Protein AF-A0A353BD08-F1 (afdb_monomer)

Foldseek 3Di:
DDDDDDDDDDDDDDPPPVVVVCQVVVVVPPVVVVCCVVVVVVVVVVVVVVVPVPPDQLLVVLVVLLVVDALQCLVVSLVSSQVSLQVNLVVFPLVVDDADDDCQCVVEDQVLCVVLVLNAQADQGDDSVLSVLLSLLQLLLLQLVLLLVFADLFPLCVQQLVLCVVVADPQLSSLSRSLLSLLLLLLLQADADDDDPPQQFQPLDLPDPDPPDPRALQQAQLVVSNLQSYHHLNSSVNVSQSNSVQVVKFKWFKFFLCDPVGNHGTAFIFIDGHLFTFTHGSLQSGFQGDPVDSHGDTLVNLLVDQVSQVLLADVVRDRPDGSVRSQAIETEGEDASNQSHSNQSSSQVPDDPVSHGRRHDDLVVSQVSCCSNPVSYHYHYDCSNSSNVVNVVVLVVVCVDPDPVVVVCCLSCVLCSPDALQNVLSSLVSSVQQQQDPVRRHHSLVSLVVLQDDLVLLVCLQPPPVSCVVVVLDADVPHDPVSSNVVSVSVSVSSVVSNLSSLQVNLVSCVSVVVLVSSLVSLVVLCVDPVNVVCQQSSLQVNLSSCVSVVVLVVSLCSLCVDPPDSNNSSSVSSSVSSVVVVVPDPPPPPPPDPD

Secondary structure (DSSP, 8-state):
---------------SHHHHHHHHHHHHH-TTTTHHHHHHHHHHHHHHHHHT-S---HHHHHHHHHHT--TTTHHHHHHHHHHHHHHHHHHS-TTSS-----SGGGGS-HHHHHHTT-S-TT--S--HHHHHHHHHHHHHHHHHHHHHHSPP--TTTHHHHHTTTTTS-HHHHHHHHHHHHHHHHHHHHSEEPP--TT--B--S-TT---TT---TT-SS-HHHHHHHTEE-HHHHHHHHHHHHHHTT--EEEEEES--TT---EEEEEEEEETTEEEEEETTTTEEPBPSSSSSBPBHHHHHH-THHHHHT-BTTB--S--TTGGGSEEEEE---GGGSSHHHHHHHHH--GGG-------HHHHHHHHHHH-TTSEEEE-SHHHHHHHHHHHHHHHHHS-SHHHHHHHHHHHHHHS-SHHHHHHHHHHTT--SPPTTSPPPHHHHHHHH---HHHHHHTTT-HHHHHHTT-PPPTT--HHHHHHHHHHHHHHHHHHHHHHHHHHHHHHHHTT-HHHHHHHHHHHHT-TT-GGGHHHHHHHHHHHHHHTT-HHHHHHHHHSS-SSTTHHHHHHHHHHHHHHHHHS----------

Mean predicted aligned error: 9.11 Å

Nearest PDB structures (foldseek):
  2xev-assembly1_A  TM=6.349E-01  e=5.507E-01  Xanthomonas campestris
  8rsv-assembly1_A  TM=3.392E-01  e=6.063E-02  Bacillus phage phi3T
  4g2v-assembly1_A  TM=3.868E-01  e=2.045E-01  Mus musculus
  8adg-assembly1_D  TM=3.813E-01  e=4.811E-01  Escherichia coli K-12
  7n61-assembly1_1E  TM=3.187E-01  e=1.857E+00  Chlamydomonas reinhardtii

Sequence (596 aa):
MPNSLHFRQFASSHPLWTCVFCVVLATCLFSGCRKSASSQMAQRLGQRIEEKKTKTDSLRTAMQFLDQMEPLTRDNFITEIKLQLNTWIQEADRNSVQYSATDATGVLDAEMLAAVEATNPLKQNFGYWDVDYIFQCYVMNATAAWIAQSPVRDQVVLPYLEAHRDELDEEGFRQLEEAYKLFDWTMRNVRLKVMDSSVSDLSTNPRTLSENSDTLGCSYLPFETAAYCEGDFVERGRVFNALAAQRGIQTYWVAVGANEPSSGKLWAIAVAAGKNLFLFEPKLGFPVFDPDETKIATLNAAQDNPRILRRMALPGFEYALSSADLKDIRLYVDAEPCADSARMKLLESKLLTGERMVLYRSFDDATQLASELAPDSKVQLWNVPLLAQIHATALRDMLRTVNESAQDYMRKRSIWMTPNPISIGHFKHLKGQFENGDDGQAGALRDYVNSLVDELSIQRLSFDPKVREELQVVRMPGEPLQVFEQRIVQMQAVYRRAKRDGDFLLGQLHFDRGNYSEARSRLENILSDDTAQRWYIPASYTLARIQIELGQLEQAAEQLITYRDNPREVGNRMRLRYLRRMIDSQPEQSDQSDDS

Radius of gyration: 26.94 Å; Cα contacts (8 Å, |Δi|>4): 817; chains: 1; bounding box: 113×84×65 Å

Structure (mmCIF, N/CA/C/O backbone):
data_AF-A0A353BD08-F1
#
_entry.id   AF-A0A353BD08-F1
#
loop_
_atom_site.group_PDB
_atom_site.id
_atom_site.type_symbol
_atom_site.label_atom_id
_atom_site.label_alt_id
_atom_site.label_comp_id
_atom_site.label_asym_id
_atom_site.label_entity_id
_atom_site.label_seq_id
_atom_site.pdbx_PDB_ins_code
_atom_site.Cartn_x
_atom_site.Cartn_y
_atom_site.Cartn_z
_atom_site.occupancy
_atom_site.B_iso_or_equiv
_atom_site.auth_seq_id
_atom_site.auth_comp_id
_atom_site.auth_asym_id
_atom_site.auth_atom_id
_atom_site.pdbx_PDB_model_num
ATOM 1 N N . MET A 1 1 ? 83.664 -3.038 6.912 1.00 36.47 1 MET A N 1
ATOM 2 C CA . MET A 1 1 ? 83.215 -4.215 6.140 1.00 36.47 1 MET A CA 1
ATOM 3 C C . MET A 1 1 ? 81.736 -4.435 6.426 1.00 36.47 1 MET A C 1
ATOM 5 O O . MET A 1 1 ? 81.429 -4.897 7.517 1.00 36.47 1 MET A O 1
ATOM 9 N N . PRO A 1 2 ? 80.825 -4.014 5.535 1.00 41.09 2 PRO A N 1
ATOM 10 C CA . PRO A 1 2 ? 79.397 -4.262 5.681 1.00 41.09 2 PRO A CA 1
ATOM 11 C C . PRO A 1 2 ? 78.947 -5.424 4.784 1.00 41.09 2 PRO A C 1
ATOM 13 O O . PRO A 1 2 ? 79.450 -5.569 3.672 1.00 41.09 2 PRO A O 1
ATOM 16 N N . ASN A 1 3 ? 77.967 -6.199 5.251 1.00 30.58 3 ASN A N 1
ATOM 17 C CA . ASN A 1 3 ? 77.153 -7.056 4.396 1.00 30.58 3 ASN A CA 1
ATOM 18 C C . ASN A 1 3 ? 75.731 -6.500 4.321 1.00 30.58 3 ASN A C 1
ATOM 20 O O . ASN A 1 3 ? 75.140 -6.072 5.311 1.00 30.58 3 ASN A O 1
ATOM 24 N N . SER A 1 4 ? 75.265 -6.482 3.084 1.00 30.22 4 SER A N 1
ATOM 25 C CA . SER A 1 4 ? 74.022 -5.978 2.529 1.00 30.22 4 SER A CA 1
ATOM 26 C C . SER A 1 4 ? 72.819 -6.856 2.862 1.00 30.22 4 SER A C 1
ATOM 28 O O . SER A 1 4 ? 72.951 -8.071 2.953 1.00 30.22 4 SER A O 1
ATOM 30 N N . LEU A 1 5 ? 71.629 -6.250 2.909 1.00 30.09 5 LEU A N 1
ATOM 31 C CA . LEU A 1 5 ? 70.390 -6.867 2.430 1.00 30.09 5 LEU A CA 1
ATOM 32 C C . LEU A 1 5 ? 69.402 -5.777 1.981 1.00 30.09 5 LEU A C 1
ATOM 34 O O . LEU A 1 5 ? 69.388 -4.659 2.488 1.00 30.09 5 LEU A O 1
ATOM 38 N N . HIS A 1 6 ? 68.673 -6.116 0.924 1.00 28.00 6 HIS A N 1
ATOM 39 C CA . HIS A 1 6 ? 68.083 -5.240 -0.080 1.00 28.00 6 HIS A CA 1
ATOM 40 C C . HIS A 1 6 ? 66.876 -4.402 0.371 1.00 28.00 6 HIS A C 1
ATOM 42 O O . HIS A 1 6 ? 65.889 -4.930 0.871 1.00 28.00 6 HIS A O 1
ATOM 48 N N . PHE A 1 7 ? 66.905 -3.117 0.009 1.00 28.41 7 PHE A N 1
ATOM 49 C CA . PHE A 1 7 ? 65.726 -2.277 -0.212 1.00 28.41 7 PHE A CA 1
ATOM 50 C C . PHE A 1 7 ? 65.280 -2.451 -1.675 1.00 28.41 7 PHE A C 1
ATOM 52 O O . PHE A 1 7 ? 66.091 -2.280 -2.588 1.00 28.41 7 PHE A O 1
ATOM 59 N N . ARG A 1 8 ? 64.002 -2.761 -1.924 1.00 26.36 8 ARG A N 1
ATOM 60 C CA . ARG A 1 8 ? 63.372 -2.559 -3.239 1.00 26.36 8 ARG A CA 1
ATOM 61 C C . ARG A 1 8 ? 62.245 -1.542 -3.107 1.00 26.36 8 ARG A C 1
ATOM 63 O O . ARG A 1 8 ? 61.330 -1.707 -2.310 1.00 26.36 8 ARG A O 1
ATOM 70 N N . GLN A 1 9 ? 62.383 -0.491 -3.907 1.00 31.00 9 GLN A N 1
ATOM 71 C CA . GLN A 1 9 ? 61.432 0.582 -4.158 1.00 31.00 9 GLN A CA 1
ATOM 72 C C . GLN A 1 9 ? 60.133 0.030 -4.763 1.00 31.00 9 GLN A C 1
ATOM 74 O O . GLN A 1 9 ? 60.182 -0.753 -5.709 1.00 31.00 9 GLN A O 1
ATOM 79 N N . PHE A 1 10 ? 58.989 0.514 -4.280 1.00 26.55 10 PHE A N 1
ATOM 80 C CA . PHE A 1 10 ? 57.744 0.534 -5.043 1.00 26.55 10 PHE A CA 1
ATOM 81 C C . PHE A 1 10 ? 57.479 1.986 -5.433 1.00 26.55 10 PHE A C 1
ATOM 83 O O . PHE A 1 10 ? 57.130 2.814 -4.596 1.00 26.55 10 PHE A O 1
ATOM 90 N N . ALA A 1 11 ? 57.691 2.292 -6.709 1.00 31.78 11 ALA A N 1
ATOM 91 C CA . ALA A 1 11 ? 57.247 3.522 -7.333 1.00 31.78 11 ALA A CA 1
ATOM 92 C C . ALA A 1 11 ? 56.484 3.172 -8.613 1.00 31.78 11 ALA A C 1
ATOM 94 O O . ALA A 1 11 ? 56.963 2.410 -9.449 1.00 31.78 11 ALA A O 1
ATOM 95 N N . SER A 1 12 ? 55.309 3.795 -8.723 1.00 35.41 12 SER A N 1
ATOM 96 C CA . SER A 1 12 ? 54.602 4.190 -9.944 1.00 35.41 12 SER A CA 1
ATOM 97 C C . SER A 1 12 ? 54.189 3.114 -10.954 1.00 35.41 12 SER A C 1
ATOM 99 O O . SER A 1 12 ? 54.989 2.656 -11.763 1.00 35.41 12 SER A O 1
ATOM 101 N N . SER A 1 13 ? 52.879 2.852 -11.021 1.00 30.83 13 SER A N 1
ATOM 102 C CA . SER A 1 13 ? 52.097 2.935 -12.272 1.00 30.83 13 SER A CA 1
ATOM 103 C C . SER A 1 13 ? 50.621 2.592 -12.019 1.00 30.83 13 SER A C 1
ATOM 105 O O . SER A 1 13 ? 50.208 1.440 -12.083 1.00 30.83 13 SER A O 1
ATOM 107 N N . HIS A 1 14 ? 49.787 3.607 -11.781 1.00 35.59 14 HIS A N 1
ATOM 108 C CA . HIS A 1 14 ? 48.328 3.467 -11.856 1.00 35.59 14 HIS A CA 1
ATOM 109 C C . HIS A 1 14 ? 47.764 4.351 -12.978 1.00 35.59 14 HIS A C 1
ATOM 111 O O . HIS A 1 14 ? 47.270 5.439 -12.698 1.00 35.59 14 HIS A O 1
ATOM 117 N N . PRO A 1 15 ? 47.793 3.904 -14.249 1.00 35.31 15 PRO A N 1
ATOM 118 C CA . PRO A 1 15 ? 46.997 4.521 -15.308 1.00 35.31 15 PRO A CA 1
ATOM 119 C C . PRO A 1 15 ? 45.573 3.926 -15.403 1.00 35.31 15 PRO A C 1
ATOM 121 O O . PRO A 1 15 ? 44.782 4.358 -16.230 1.00 35.31 15 PRO A O 1
ATOM 124 N N . LEU A 1 16 ? 45.218 2.944 -14.560 1.00 34.19 16 LEU A N 1
ATOM 125 C CA . LEU A 1 16 ? 43.935 2.218 -14.612 1.00 34.19 16 LEU A CA 1
ATOM 126 C C . LEU A 1 16 ? 42.783 2.886 -13.837 1.00 34.19 16 LEU A C 1
ATOM 128 O O . LEU A 1 16 ? 41.623 2.566 -14.079 1.00 34.19 16 LEU A O 1
ATOM 132 N N . TRP A 1 17 ? 43.078 3.830 -12.940 1.00 32.28 17 TRP A N 1
ATOM 133 C CA . TRP A 1 17 ? 42.062 4.471 -12.091 1.00 32.28 17 TRP A CA 1
ATOM 134 C C . TRP A 1 17 ? 41.391 5.688 -12.740 1.00 32.28 17 TRP A C 1
ATOM 136 O O . TRP A 1 17 ? 40.266 6.039 -12.396 1.00 32.28 17 TRP A O 1
ATOM 146 N N . THR A 1 18 ? 42.023 6.287 -13.746 1.00 36.84 18 THR A N 1
ATOM 147 C CA . THR A 1 18 ? 41.483 7.452 -14.457 1.00 36.84 18 THR A CA 1
ATOM 148 C C . THR A 1 18 ? 40.447 7.067 -15.522 1.00 36.84 18 THR A C 1
ATOM 150 O O . THR A 1 18 ? 39.566 7.862 -15.835 1.00 36.84 18 THR A O 1
ATOM 153 N N . CYS A 1 19 ? 40.475 5.831 -16.041 1.00 35.34 19 CYS A N 1
ATOM 154 C CA . CYS A 1 19 ? 39.534 5.377 -17.075 1.00 35.34 19 CYS A CA 1
ATOM 155 C C . CYS A 1 19 ? 38.173 4.921 -16.522 1.00 35.34 19 CYS A C 1
ATOM 157 O O . CYS A 1 19 ? 37.165 5.112 -17.197 1.00 35.34 19 CYS A O 1
ATOM 159 N N . VAL A 1 20 ? 38.113 4.400 -15.290 1.00 40.34 20 VAL A N 1
ATOM 160 C CA . VAL A 1 20 ? 36.840 4.070 -14.610 1.00 40.34 20 VAL A CA 1
ATOM 161 C C . VAL A 1 20 ? 36.068 5.349 -14.255 1.00 40.34 20 VAL A C 1
ATOM 163 O O . VAL A 1 20 ? 34.840 5.390 -14.327 1.00 40.34 20 VAL A O 1
ATOM 166 N N . PHE A 1 21 ? 36.794 6.437 -13.981 1.00 40.34 21 PHE A N 1
ATOM 167 C CA . PHE A 1 21 ? 36.224 7.743 -13.656 1.00 40.34 21 PHE A CA 1
ATOM 168 C C . PHE A 1 21 ? 35.509 8.396 -14.849 1.00 40.34 21 PHE A C 1
ATOM 170 O O . PHE A 1 21 ? 34.471 9.024 -14.671 1.00 40.34 21 PHE A O 1
ATOM 177 N N . CYS A 1 22 ? 35.976 8.173 -16.083 1.00 36.00 22 CYS A N 1
ATOM 178 C CA . CYS A 1 22 ? 35.300 8.680 -17.280 1.00 36.00 22 CYS A CA 1
ATOM 179 C C . CYS A 1 22 ? 33.984 7.954 -17.601 1.00 36.00 22 CYS A C 1
ATOM 181 O O . CYS A 1 22 ? 33.198 8.486 -18.368 1.00 36.00 22 CYS A O 1
ATOM 183 N N . VAL A 1 23 ? 33.706 6.777 -17.032 1.00 41.81 23 VAL A N 1
ATOM 184 C CA . VAL A 1 23 ? 32.550 5.943 -17.417 1.00 41.81 23 VAL A CA 1
ATOM 185 C C . VAL A 1 23 ? 31.289 6.282 -16.626 1.00 41.81 23 VAL A C 1
ATOM 187 O O . VAL A 1 23 ? 30.216 6.371 -17.214 1.00 41.81 23 VAL A O 1
ATOM 190 N N . VAL A 1 24 ? 31.418 6.576 -15.330 1.00 41.47 24 VAL A N 1
ATOM 191 C CA . VAL A 1 24 ? 30.289 7.052 -14.508 1.00 41.47 24 VAL A CA 1
ATOM 192 C C . VAL A 1 24 ? 30.065 8.554 -14.706 1.00 41.47 24 VAL A C 1
ATOM 194 O O . VAL A 1 24 ? 28.922 9.007 -14.781 1.00 41.47 24 VAL A O 1
ATOM 197 N N . LEU A 1 25 ? 31.137 9.332 -14.919 1.00 36.38 25 LEU A N 1
ATOM 198 C CA . LEU A 1 25 ? 30.987 10.719 -15.351 1.00 36.38 25 LEU A CA 1
ATOM 199 C C . LEU A 1 25 ? 30.511 10.840 -16.801 1.00 36.38 25 LEU A C 1
ATOM 201 O O . LEU A 1 25 ? 29.828 11.810 -17.060 1.00 36.38 25 LEU A O 1
ATOM 205 N N . ALA A 1 26 ? 30.742 9.910 -17.738 1.00 35.00 26 ALA A N 1
ATOM 206 C CA . ALA A 1 26 ? 30.190 10.035 -19.101 1.00 35.00 26 ALA A CA 1
ATOM 207 C C . ALA A 1 26 ? 28.671 9.810 -19.174 1.00 35.00 26 ALA A C 1
ATOM 209 O O . ALA A 1 26 ? 28.013 10.472 -19.978 1.00 35.00 26 ALA A O 1
ATOM 210 N N . THR A 1 27 ? 28.086 8.994 -18.289 1.00 43.25 27 THR A N 1
ATOM 211 C CA . THR A 1 27 ? 26.624 8.981 -18.090 1.00 43.25 27 THR A CA 1
ATOM 212 C C . THR A 1 27 ? 26.104 10.279 -17.458 1.00 43.25 27 THR A C 1
ATOM 214 O O . THR A 1 27 ? 24.962 10.653 -17.708 1.00 43.25 27 THR A O 1
ATOM 217 N N . CYS A 1 28 ? 26.951 11.031 -16.743 1.00 38.81 28 CYS A N 1
ATOM 218 C CA . CYS A 1 28 ? 26.624 12.358 -16.198 1.00 38.81 28 CYS A CA 1
ATOM 219 C C . CYS A 1 28 ? 27.067 13.546 -17.090 1.00 38.81 28 CYS A C 1
ATOM 221 O O . CYS A 1 28 ? 26.590 14.664 -16.900 1.00 38.81 28 CYS A O 1
ATOM 223 N N . LEU A 1 29 ? 27.941 13.340 -18.083 1.00 34.97 29 LEU A N 1
ATOM 224 C CA . LEU A 1 29 ? 28.576 14.399 -18.884 1.00 34.97 29 LEU A CA 1
ATOM 225 C C . LEU A 1 29 ? 28.145 14.415 -20.351 1.00 34.97 29 LEU A C 1
ATOM 227 O O . LEU A 1 29 ? 28.410 15.413 -21.019 1.00 34.97 29 LEU A O 1
ATOM 231 N N . PHE A 1 30 ? 27.397 13.417 -20.841 1.00 41.84 30 PHE A N 1
ATOM 232 C CA . PHE A 1 30 ? 26.677 13.535 -22.115 1.00 41.84 30 PHE A CA 1
ATOM 233 C C . PHE A 1 30 ? 25.143 13.428 -22.033 1.00 41.84 30 PHE A C 1
ATOM 235 O O . PHE A 1 30 ? 24.470 13.109 -23.007 1.00 41.84 30 PHE A O 1
ATOM 242 N N . SER A 1 31 ? 24.601 14.082 -21.001 1.00 41.12 31 SER A N 1
ATOM 243 C CA . SER A 1 31 ? 23.527 15.091 -21.154 1.00 41.12 31 SER A CA 1
ATOM 244 C C . SER A 1 31 ? 23.926 16.280 -22.070 1.00 41.12 31 SER A C 1
ATOM 246 O O . SER A 1 31 ? 23.251 17.301 -22.123 1.00 41.12 31 SER A O 1
ATOM 248 N N . GLY A 1 32 ? 25.030 16.178 -22.816 1.00 35.75 32 GLY A N 1
ATOM 249 C CA . GLY A 1 32 ? 25.700 17.220 -23.595 1.00 35.75 32 GLY A CA 1
ATOM 250 C C . GLY A 1 32 ? 25.259 17.329 -25.055 1.00 35.75 32 GLY A C 1
ATOM 251 O O . GLY A 1 32 ? 25.489 18.369 -25.654 1.00 35.75 32 GLY A O 1
ATOM 252 N N . CYS A 1 33 ? 24.532 16.343 -25.594 1.00 36.44 33 CYS A N 1
ATOM 253 C CA . CYS A 1 33 ? 23.744 16.498 -26.833 1.00 36.44 33 CYS A CA 1
ATOM 254 C C . CYS A 1 33 ? 22.233 16.302 -26.611 1.00 36.44 33 CYS A C 1
ATOM 256 O O . CYS A 1 33 ? 21.453 16.344 -27.555 1.00 36.44 33 CYS A O 1
ATOM 258 N N . ARG A 1 34 ? 21.804 16.168 -25.347 1.00 39.78 34 ARG A N 1
ATOM 259 C CA . ARG A 1 34 ? 20.428 16.448 -24.902 1.00 39.78 34 ARG A CA 1
ATOM 260 C C . ARG A 1 34 ? 20.281 17.850 -24.313 1.00 39.78 34 ARG A C 1
ATOM 262 O O . ARG A 1 34 ? 19.156 18.300 -24.155 1.00 39.78 34 ARG A O 1
ATOM 269 N N . LYS A 1 35 ? 21.386 18.569 -24.070 1.00 37.59 35 LYS A N 1
ATOM 270 C CA . LYS A 1 35 ? 21.379 19.969 -23.627 1.00 37.59 35 LYS A CA 1
ATOM 271 C C . LYS A 1 35 ? 20.681 20.896 -24.618 1.00 37.59 35 LYS A C 1
ATOM 273 O O . LYS A 1 35 ? 20.038 21.822 -24.160 1.00 37.59 35 LYS A O 1
ATOM 278 N N . SER A 1 36 ? 20.707 20.639 -25.931 1.00 44.84 36 SER A N 1
ATOM 279 C CA . SER A 1 36 ? 19.888 21.447 -26.844 1.00 44.84 36 SER A CA 1
ATOM 280 C C . SER A 1 36 ? 18.414 21.067 -26.756 1.00 44.84 36 SER A C 1
ATOM 282 O O . SER A 1 36 ? 17.602 21.963 -26.682 1.00 44.84 36 SER A O 1
ATOM 284 N N . ALA A 1 37 ? 18.032 19.792 -26.662 1.00 40.97 37 ALA A N 1
ATOM 285 C CA . ALA A 1 37 ? 16.618 19.422 -26.569 1.00 40.97 37 ALA A CA 1
ATOM 286 C C . ALA A 1 37 ? 15.993 19.794 -25.214 1.00 40.97 37 ALA A C 1
ATOM 288 O O . ALA A 1 37 ? 14.882 20.304 -25.195 1.00 40.97 37 ALA A O 1
ATOM 289 N N . SER A 1 38 ? 16.699 19.612 -24.092 1.00 47.84 38 SER A N 1
ATOM 290 C CA . SER A 1 38 ? 16.204 19.965 -22.757 1.00 47.84 38 SER A CA 1
ATOM 291 C C . SER A 1 38 ? 16.362 21.450 -22.447 1.00 47.84 38 SER A C 1
ATOM 293 O O . SER A 1 38 ? 15.468 22.000 -21.821 1.00 47.84 38 SER A O 1
ATOM 295 N N . SER A 1 39 ? 17.419 22.137 -22.915 1.00 49.28 39 SER A N 1
ATOM 296 C CA . SER A 1 39 ? 17.503 23.597 -22.774 1.00 49.28 39 SER A CA 1
ATOM 297 C C . SER A 1 39 ? 16.662 24.327 -23.810 1.00 49.28 39 SER A C 1
ATOM 299 O O . SER A 1 39 ? 16.195 25.405 -23.489 1.00 49.28 39 SER A O 1
ATOM 301 N N . GLN A 1 40 ? 16.409 23.776 -25.006 1.00 44.69 40 GLN A N 1
ATOM 302 C CA . GLN A 1 40 ? 15.404 24.319 -25.930 1.00 44.69 40 GLN A CA 1
ATOM 303 C C . GLN A 1 40 ? 13.999 23.975 -25.463 1.00 44.69 40 GLN A C 1
ATOM 305 O O . GLN A 1 40 ? 13.114 24.782 -25.684 1.00 44.69 40 GLN A O 1
ATOM 310 N N . MET A 1 41 ? 13.755 22.835 -24.811 1.00 48.44 41 MET A N 1
ATOM 311 C CA . MET A 1 41 ? 12.464 22.562 -24.177 1.00 48.44 41 MET A CA 1
ATOM 312 C C . MET A 1 41 ? 12.271 23.469 -22.966 1.00 48.44 41 MET A C 1
ATOM 314 O O . MET A 1 41 ? 11.220 24.076 -22.889 1.00 48.44 41 MET A O 1
ATOM 318 N N . ALA A 1 42 ? 13.282 23.673 -22.116 1.00 52.53 42 ALA A N 1
ATOM 319 C CA . ALA A 1 42 ? 13.253 24.618 -20.998 1.00 52.53 42 ALA A CA 1
ATOM 320 C C . ALA A 1 42 ? 13.232 26.089 -21.451 1.00 52.53 42 ALA A C 1
ATOM 322 O O . ALA A 1 42 ? 12.573 26.895 -20.812 1.00 52.53 42 ALA A O 1
ATOM 323 N N . GLN A 1 43 ? 13.868 26.456 -22.573 1.00 53.47 43 GLN A N 1
ATOM 324 C CA . GLN A 1 43 ? 13.743 27.788 -23.185 1.00 53.47 43 GLN A CA 1
ATOM 325 C C . GLN A 1 43 ? 12.411 27.961 -23.901 1.00 53.47 43 GLN A C 1
ATOM 327 O O . GLN A 1 43 ? 11.864 29.046 -23.843 1.00 53.47 43 GLN A O 1
ATOM 332 N N . ARG A 1 44 ? 11.859 26.934 -24.555 1.00 54.38 44 ARG A N 1
ATOM 333 C CA . ARG A 1 44 ? 10.513 26.987 -25.151 1.00 54.38 44 ARG A CA 1
ATOM 334 C C . ARG A 1 44 ? 9.437 26.975 -24.070 1.00 54.38 44 ARG A C 1
ATOM 336 O O . ARG A 1 44 ? 8.418 27.623 -24.261 1.00 54.38 44 ARG A O 1
ATOM 343 N N . LEU A 1 45 ? 9.657 26.293 -22.942 1.00 53.50 45 LEU A N 1
ATOM 344 C CA . LEU A 1 45 ? 8.825 26.395 -21.742 1.00 53.50 45 LEU A CA 1
ATOM 345 C C . LEU A 1 45 ? 8.974 27.794 -21.150 1.00 53.50 45 LEU A C 1
ATOM 347 O O . LEU A 1 45 ? 7.969 28.451 -20.962 1.00 53.50 45 LEU A O 1
ATOM 351 N N . GLY A 1 46 ? 10.200 28.286 -20.960 1.00 54.38 46 GLY A N 1
ATOM 352 C CA . GLY A 1 46 ? 10.505 29.623 -20.444 1.00 54.38 46 GLY A CA 1
ATOM 353 C C . GLY A 1 46 ? 9.946 30.759 -21.307 1.00 54.38 46 GLY A C 1
ATOM 354 O O . GLY A 1 46 ? 9.372 31.699 -20.774 1.00 54.38 46 GLY A O 1
ATOM 355 N N . GLN A 1 47 ? 10.016 30.638 -22.636 1.00 54.19 47 GLN A N 1
ATOM 356 C CA . GLN A 1 47 ? 9.413 31.572 -23.593 1.00 54.19 47 GLN A CA 1
ATOM 357 C C . GLN A 1 47 ? 7.886 31.448 -23.610 1.00 54.19 47 GLN A C 1
ATOM 359 O O . GLN A 1 47 ? 7.207 32.467 -23.578 1.00 54.19 47 GLN A O 1
ATOM 364 N N . ARG A 1 48 ? 7.321 30.231 -23.537 1.00 52.94 48 ARG A N 1
ATOM 365 C CA . ARG A 1 48 ? 5.871 30.040 -23.328 1.00 52.94 48 ARG A CA 1
ATOM 366 C C . ARG A 1 48 ? 5.399 30.566 -21.969 1.00 52.94 48 ARG A C 1
ATOM 368 O O . ARG A 1 48 ? 4.241 30.944 -21.860 1.00 52.94 48 ARG A O 1
ATOM 375 N N . ILE A 1 49 ? 6.257 30.572 -20.950 1.00 52.78 49 ILE A N 1
ATOM 376 C CA . ILE A 1 49 ? 5.999 31.097 -19.601 1.00 52.78 49 ILE A CA 1
ATOM 377 C C . ILE A 1 49 ? 6.055 32.631 -19.609 1.00 52.78 49 ILE A C 1
ATOM 379 O O . ILE A 1 49 ? 5.192 33.262 -19.005 1.00 52.78 49 ILE A O 1
ATOM 383 N N . GLU A 1 50 ? 7.000 33.249 -20.329 1.00 51.31 50 GLU A N 1
ATOM 384 C CA . GLU A 1 50 ? 7.013 34.707 -20.524 1.00 51.31 50 GLU A CA 1
ATOM 385 C C . GLU A 1 50 ? 5.834 35.196 -21.375 1.00 51.31 50 GLU A C 1
ATOM 387 O O . GLU A 1 50 ? 5.227 36.209 -21.028 1.00 51.31 50 GLU A O 1
ATOM 392 N N . GLU A 1 51 ? 5.443 34.453 -22.414 1.00 45.12 51 GLU A N 1
ATOM 393 C CA . GLU A 1 51 ? 4.273 34.765 -23.250 1.00 45.12 51 GLU A CA 1
ATOM 394 C C . GLU A 1 51 ? 2.927 34.501 -22.540 1.00 45.12 51 GLU A C 1
ATOM 396 O O . GLU A 1 51 ? 1.919 35.109 -22.898 1.00 45.12 51 GLU A O 1
ATOM 401 N N . LYS A 1 52 ? 2.891 33.653 -21.497 1.00 45.12 52 LYS A N 1
ATOM 402 C CA . LYS A 1 52 ? 1.691 33.341 -20.688 1.00 45.12 52 LYS A CA 1
ATOM 403 C C . LYS A 1 52 ? 1.585 34.123 -19.374 1.00 45.12 52 LYS A C 1
ATOM 405 O O . LYS A 1 52 ? 0.767 33.780 -18.520 1.00 45.12 52 LYS A O 1
ATOM 410 N N . LYS A 1 53 ? 2.312 35.233 -19.203 1.00 45.22 53 LYS A N 1
ATOM 411 C CA . LYS A 1 53 ? 2.104 36.200 -18.096 1.00 45.22 53 LYS A CA 1
ATOM 412 C C . LYS A 1 53 ? 0.760 36.963 -18.182 1.00 45.22 53 LYS A C 1
ATOM 414 O O . LYS A 1 53 ? 0.647 38.121 -17.793 1.00 45.22 53 LYS A O 1
ATOM 419 N N . THR A 1 54 ? -0.284 36.297 -18.657 1.00 43.78 54 THR A N 1
ATOM 420 C CA . THR A 1 54 ? -1.699 36.631 -18.546 1.00 43.78 54 THR A CA 1
ATOM 421 C C . THR A 1 54 ? -2.326 35.624 -17.578 1.00 43.78 54 THR A C 1
ATOM 423 O O . THR A 1 54 ? -2.524 34.478 -17.951 1.00 43.78 54 THR A O 1
ATOM 426 N N . LYS A 1 55 ? -2.573 36.030 -16.316 1.00 49.06 55 LYS A N 1
ATOM 427 C CA . LYS A 1 55 ? -3.260 35.257 -15.246 1.00 49.06 55 LYS A CA 1
ATOM 428 C C . LYS A 1 55 ? -3.187 33.725 -15.425 1.00 49.06 55 LYS A C 1
ATOM 430 O O . LYS A 1 55 ? -4.201 33.076 -15.676 1.00 49.06 55 LYS A O 1
ATOM 435 N N . THR A 1 56 ? -1.982 33.156 -15.361 1.00 57.69 56 THR A N 1
ATOM 436 C CA . THR A 1 56 ? -1.822 31.698 -15.417 1.00 57.69 56 THR A CA 1
ATOM 437 C C . THR A 1 56 ? -2.340 31.098 -14.111 1.00 57.69 56 THR A C 1
ATOM 439 O O . THR A 1 56 ? -2.007 31.574 -13.031 1.00 57.69 56 THR A O 1
ATOM 442 N N . ASP A 1 57 ? -3.168 30.062 -14.218 1.00 85.00 57 ASP A N 1
ATOM 443 C CA . ASP A 1 57 ? -3.642 29.255 -13.092 1.00 85.00 57 ASP A CA 1
ATOM 444 C C . ASP A 1 57 ? -2.473 28.384 -12.583 1.00 85.00 57 ASP A C 1
ATOM 446 O O . ASP A 1 57 ? -2.227 27.277 -13.076 1.00 85.00 57 ASP A O 1
ATOM 450 N N . SER A 1 58 ? -1.673 28.939 -11.664 1.00 91.31 58 SER A N 1
ATOM 451 C CA . SER A 1 58 ? -0.478 28.285 -11.106 1.00 91.31 58 SER A CA 1
ATOM 452 C C . SER A 1 58 ? -0.818 26.959 -10.420 1.00 91.31 58 SER A C 1
ATOM 454 O O . SER A 1 58 ? -0.058 26.001 -10.535 1.00 91.31 58 SER A O 1
ATOM 456 N N . LEU A 1 59 ? -1.992 26.854 -9.782 1.00 91.81 59 LEU A N 1
ATOM 457 C CA . LEU A 1 59 ? -2.452 25.601 -9.175 1.00 91.81 59 LEU A CA 1
ATOM 458 C C . LEU A 1 59 ? -2.664 24.522 -10.237 1.00 91.81 59 LEU A C 1
ATOM 460 O O . LEU A 1 59 ? -2.106 23.433 -10.125 1.00 91.81 59 LEU A O 1
ATOM 464 N N . ARG A 1 60 ? -3.385 24.838 -11.316 1.00 91.06 60 ARG A N 1
ATOM 465 C CA . ARG A 1 60 ? -3.570 23.897 -12.431 1.00 91.06 60 ARG A CA 1
ATOM 466 C C . ARG A 1 60 ? -2.247 23.469 -13.054 1.00 91.06 60 ARG A C 1
ATOM 468 O O . ARG A 1 60 ? -2.075 22.309 -13.410 1.00 91.06 60 ARG A O 1
ATOM 475 N N . THR A 1 61 ? -1.298 24.394 -13.176 1.00 92.44 61 THR A N 1
ATOM 476 C CA . THR A 1 61 ? 0.040 24.081 -13.697 1.00 92.44 61 THR A CA 1
ATOM 477 C C . THR A 1 61 ? 0.783 23.118 -12.765 1.00 92.44 61 THR A C 1
ATOM 479 O O . THR A 1 61 ? 1.385 22.154 -13.235 1.00 92.44 61 THR A O 1
ATOM 482 N N . ALA A 1 62 ? 0.690 23.319 -11.446 1.00 94.38 62 ALA A N 1
ATOM 483 C CA . ALA A 1 62 ? 1.238 22.393 -10.457 1.00 94.38 62 ALA A CA 1
ATOM 484 C C . ALA A 1 62 ? 0.624 20.988 -10.585 1.00 94.38 62 ALA A C 1
ATOM 486 O O . ALA A 1 62 ? 1.359 20.003 -10.596 1.00 94.38 62 ALA A O 1
ATOM 487 N N . MET A 1 63 ? -0.700 20.886 -10.743 1.00 93.62 63 MET A N 1
ATOM 488 C CA . MET A 1 63 ? -1.392 19.598 -10.895 1.00 93.62 63 MET A CA 1
ATOM 489 C C . MET A 1 63 ? -1.034 18.890 -12.210 1.00 93.62 63 MET A C 1
ATOM 491 O O . MET A 1 63 ? -0.844 17.676 -12.226 1.00 93.62 63 MET A O 1
ATOM 495 N N . GLN A 1 64 ? -0.834 19.636 -13.301 1.00 91.50 64 GLN A N 1
ATOM 496 C CA . GLN A 1 64 ? -0.344 19.076 -14.568 1.00 91.50 64 GLN A CA 1
ATOM 497 C C . GLN A 1 64 ? 1.065 18.487 -14.450 1.00 91.50 64 GLN A C 1
ATOM 499 O O . GLN A 1 64 ? 1.350 17.454 -15.055 1.00 91.50 64 GLN A O 1
ATOM 504 N N . PHE A 1 65 ? 1.953 19.139 -13.696 1.00 93.75 65 PHE A N 1
ATOM 505 C CA . PHE A 1 65 ? 3.280 18.592 -13.415 1.00 93.75 65 PHE A CA 1
ATOM 506 C C . PHE A 1 65 ? 3.221 17.380 -12.486 1.00 93.75 65 PHE A C 1
ATOM 508 O O . PHE A 1 65 ? 3.992 16.445 -12.679 1.00 93.75 65 PHE A O 1
ATOM 515 N N . LEU A 1 66 ? 2.296 17.371 -11.523 1.00 92.19 66 LEU A N 1
ATOM 516 C CA . LEU A 1 66 ? 2.087 16.239 -10.623 1.00 92.19 66 LEU A CA 1
ATOM 517 C C . LEU A 1 66 ? 1.668 14.973 -11.383 1.00 92.19 66 LEU A C 1
ATOM 519 O O . LEU A 1 66 ? 2.226 13.906 -11.141 1.00 92.19 66 LEU A O 1
ATOM 523 N N . ASP A 1 67 ? 0.743 15.094 -12.341 1.00 89.06 67 ASP A N 1
ATOM 524 C CA . ASP A 1 67 ? 0.295 13.971 -13.178 1.00 89.06 67 ASP A CA 1
ATOM 525 C C . ASP A 1 67 ? 1.427 13.388 -14.044 1.00 89.06 67 ASP A C 1
ATOM 527 O O . ASP A 1 67 ? 1.529 12.170 -14.213 1.00 89.06 67 ASP A O 1
ATOM 531 N N . GLN A 1 68 ? 2.326 14.247 -14.530 1.00 87.69 68 GLN A N 1
ATOM 532 C CA . GLN A 1 68 ? 3.495 13.863 -15.332 1.00 87.69 68 GLN A CA 1
ATOM 533 C C . GLN A 1 68 ? 4.674 13.349 -14.496 1.00 87.69 68 GLN A C 1
ATOM 535 O O . GLN A 1 68 ? 5.691 12.933 -15.060 1.00 87.69 68 GLN A O 1
ATOM 540 N N . MET A 1 69 ? 4.583 13.416 -13.167 1.00 88.69 69 MET A N 1
ATOM 541 C CA . MET A 1 69 ? 5.691 13.033 -12.313 1.00 88.69 69 MET A CA 1
ATOM 542 C C . MET A 1 69 ? 5.863 11.510 -12.289 1.00 88.69 69 MET A C 1
ATOM 544 O O . MET A 1 69 ? 4.949 10.755 -11.967 1.00 88.69 69 MET A O 1
ATOM 548 N N . GLU A 1 70 ? 7.082 11.072 -12.593 1.00 80.44 70 GLU A N 1
ATOM 549 C CA . GLU A 1 70 ? 7.538 9.683 -12.529 1.00 80.44 70 GLU A CA 1
ATOM 550 C C . GLU A 1 70 ? 8.749 9.592 -11.582 1.00 80.44 70 GLU A C 1
ATOM 552 O O . GLU A 1 70 ? 9.405 10.610 -11.332 1.00 80.44 70 GLU A O 1
ATOM 557 N N . PRO A 1 71 ? 9.129 8.399 -11.081 1.00 75.50 71 PRO A N 1
ATOM 558 C CA . PRO A 1 71 ? 10.244 8.259 -10.141 1.00 75.50 71 PRO A CA 1
ATOM 559 C C . PRO A 1 71 ? 11.562 8.935 -10.561 1.00 75.50 71 PRO A C 1
ATOM 561 O O . PRO A 1 71 ? 12.207 9.556 -9.719 1.00 75.50 71 PRO A O 1
ATOM 564 N N . LEU A 1 72 ? 11.959 8.878 -11.842 1.00 70.69 72 LEU A N 1
ATOM 565 C CA . LEU A 1 72 ? 13.185 9.547 -12.319 1.00 70.69 72 LEU A CA 1
ATOM 566 C C . LEU A 1 72 ? 13.054 11.054 -12.500 1.00 70.69 72 LEU A C 1
ATOM 568 O O . LEU A 1 72 ? 14.048 11.775 -12.413 1.00 70.69 72 LEU A O 1
ATOM 572 N N . THR A 1 73 ? 11.869 11.527 -12.867 1.00 78.75 73 THR A N 1
ATOM 573 C CA . THR A 1 73 ? 11.635 12.948 -13.142 1.00 78.75 73 THR A CA 1
ATOM 574 C C . THR A 1 73 ? 11.219 13.698 -11.882 1.00 78.75 73 THR A C 1
ATOM 576 O O . THR A 1 73 ? 11.156 14.927 -11.904 1.00 78.75 73 THR A O 1
ATOM 579 N N . ARG A 1 74 ? 11.014 12.969 -10.777 1.00 83.19 74 ARG A N 1
ATOM 580 C CA . ARG A 1 74 ? 10.576 13.444 -9.464 1.00 83.19 74 ARG A CA 1
ATOM 581 C C . ARG A 1 74 ? 11.312 14.688 -8.991 1.00 83.19 74 ARG A C 1
ATOM 583 O O . ARG A 1 74 ? 10.667 15.700 -8.760 1.00 83.19 74 ARG A O 1
ATOM 590 N N . ASP A 1 75 ? 12.641 14.681 -8.922 1.00 81.94 75 ASP A N 1
ATOM 591 C CA . ASP A 1 75 ? 13.382 15.849 -8.411 1.00 81.94 75 ASP A CA 1
ATOM 592 C C . ASP A 1 75 ? 13.233 17.097 -9.306 1.00 81.94 75 ASP A C 1
ATOM 594 O O . ASP A 1 75 ? 13.178 18.228 -8.806 1.00 81.94 75 ASP A O 1
ATOM 598 N N . ASN A 1 76 ? 13.106 16.901 -10.624 1.00 84.00 76 ASN A N 1
ATOM 599 C CA . ASN A 1 76 ? 12.873 17.997 -11.566 1.00 84.00 76 ASN A CA 1
ATOM 600 C C . ASN A 1 76 ? 11.463 18.574 -11.381 1.00 84.00 76 ASN A C 1
ATOM 602 O O . ASN A 1 76 ? 11.305 19.788 -11.255 1.00 84.00 76 ASN A O 1
ATOM 606 N N . PHE A 1 77 ? 10.446 17.711 -11.316 1.00 91.88 77 PHE A N 1
ATOM 607 C CA . PHE A 1 77 ? 9.060 18.144 -11.156 1.00 91.88 77 PHE A CA 1
ATOM 608 C C . PHE A 1 77 ? 8.772 18.707 -9.767 1.00 91.88 77 PHE A C 1
ATOM 610 O O . PHE A 1 77 ? 8.057 19.698 -9.679 1.00 91.88 77 PHE A O 1
ATOM 617 N N . ILE A 1 78 ? 9.369 18.176 -8.694 1.00 93.31 78 ILE A N 1
ATOM 618 C CA . ILE A 1 78 ? 9.185 18.712 -7.337 1.00 93.31 78 ILE A CA 1
ATOM 619 C C . ILE A 1 78 ? 9.578 20.187 -7.280 1.00 93.31 78 ILE A C 1
ATOM 621 O O . ILE A 1 78 ? 8.870 20.990 -6.674 1.00 93.31 78 ILE A O 1
ATOM 625 N N . THR A 1 79 ? 10.685 20.563 -7.924 1.00 93.00 79 THR A N 1
ATOM 626 C CA . THR A 1 79 ? 11.140 21.959 -7.945 1.00 93.00 79 THR A CA 1
ATOM 627 C C . THR A 1 79 ? 10.108 22.872 -8.608 1.00 93.00 79 THR A C 1
ATOM 629 O O . THR A 1 79 ? 9.760 23.910 -8.041 1.00 93.00 79 THR A O 1
ATOM 632 N N . GLU A 1 80 ? 9.571 22.459 -9.757 1.00 94.25 80 GLU A N 1
ATOM 633 C CA . GLU A 1 80 ? 8.567 23.221 -10.505 1.00 94.25 80 GLU A CA 1
ATOM 634 C C . GLU A 1 80 ? 7.214 23.259 -9.785 1.00 94.25 80 GLU A C 1
ATOM 636 O O . GLU A 1 80 ? 6.637 24.330 -9.611 1.00 94.25 80 GLU A O 1
ATOM 641 N N . ILE A 1 81 ? 6.724 22.123 -9.284 1.00 96.19 81 ILE A N 1
ATOM 642 C CA . ILE A 1 81 ? 5.472 22.035 -8.520 1.00 96.19 81 ILE A CA 1
ATOM 643 C C . ILE A 1 81 ? 5.554 22.928 -7.282 1.00 96.19 81 ILE A C 1
ATOM 645 O O . ILE A 1 81 ? 4.655 23.732 -7.041 1.00 96.19 81 ILE A O 1
ATOM 649 N N . LYS A 1 82 ? 6.657 22.850 -6.528 1.00 96.56 82 LYS A N 1
ATOM 650 C CA . LYS A 1 82 ? 6.891 23.700 -5.357 1.00 96.56 82 LYS A CA 1
ATOM 651 C C . LYS A 1 82 ? 6.829 25.182 -5.719 1.00 96.56 82 LYS A C 1
ATOM 653 O O . LYS A 1 82 ? 6.219 25.957 -4.986 1.00 96.56 82 LYS A O 1
ATOM 658 N N . LEU A 1 83 ? 7.459 25.587 -6.824 1.00 95.69 83 LEU A N 1
ATOM 659 C CA . LEU A 1 83 ? 7.413 26.971 -7.298 1.00 95.69 83 LEU A CA 1
ATOM 660 C C . LEU A 1 83 ? 5.968 27.397 -7.586 1.00 95.69 83 LEU A C 1
ATOM 662 O O . LEU A 1 83 ? 5.513 28.401 -7.043 1.00 95.69 83 LEU A O 1
ATOM 666 N N . GLN A 1 84 ? 5.236 26.606 -8.372 1.00 96.06 84 GLN A N 1
ATOM 667 C CA . GLN A 1 84 ? 3.859 26.912 -8.762 1.00 96.06 84 GLN A CA 1
ATOM 668 C C . GLN A 1 84 ? 2.900 26.971 -7.561 1.00 96.06 84 GLN A C 1
ATOM 670 O O . GLN A 1 84 ? 2.117 27.916 -7.447 1.00 96.06 84 GLN A O 1
ATOM 675 N N . LEU A 1 85 ? 2.996 26.022 -6.623 1.00 96.56 85 LEU A N 1
ATOM 676 C CA . LEU A 1 85 ? 2.192 26.016 -5.396 1.00 96.56 85 LEU A CA 1
ATOM 677 C C . LEU A 1 85 ? 2.501 27.224 -4.504 1.00 96.56 85 LEU A C 1
ATOM 679 O O . LEU A 1 85 ? 1.588 27.837 -3.950 1.00 96.56 85 LEU A O 1
ATOM 683 N N . ASN A 1 86 ? 3.775 27.605 -4.392 1.00 96.69 86 ASN A N 1
ATOM 684 C CA . ASN A 1 86 ? 4.169 28.764 -3.596 1.00 96.69 86 ASN A CA 1
ATOM 685 C C . ASN A 1 86 ? 3.787 30.094 -4.244 1.00 96.69 86 ASN A C 1
ATOM 687 O O . ASN A 1 86 ? 3.497 31.037 -3.515 1.00 96.69 86 ASN A O 1
ATOM 691 N N . THR A 1 87 ? 3.728 30.182 -5.576 1.00 95.12 87 THR A N 1
ATOM 692 C CA . THR A 1 87 ? 3.126 31.329 -6.271 1.00 95.12 87 THR A CA 1
ATOM 693 C C . THR A 1 87 ? 1.623 31.384 -6.013 1.00 95.12 87 THR A C 1
ATOM 695 O O . THR A 1 87 ? 1.110 32.421 -5.599 1.00 95.12 87 THR A O 1
ATOM 698 N N . TRP A 1 88 ? 0.927 30.258 -6.175 1.00 95.00 88 TRP A N 1
ATOM 699 C CA . TRP A 1 88 ? -0.515 30.166 -5.959 1.00 95.00 88 TRP A CA 1
ATOM 700 C C . TRP A 1 88 ? -0.937 30.561 -4.533 1.00 95.00 88 TRP A C 1
ATOM 702 O O . TRP A 1 88 ? -1.855 31.362 -4.363 1.00 95.00 88 TRP A O 1
ATOM 712 N N . ILE A 1 89 ? -0.250 30.071 -3.494 1.00 94.44 89 ILE A N 1
ATOM 713 C CA . ILE A 1 89 ? -0.632 30.349 -2.096 1.00 94.44 89 ILE A CA 1
ATOM 714 C C . ILE A 1 89 ? -0.405 31.817 -1.679 1.00 94.44 89 ILE A C 1
ATOM 716 O O . ILE A 1 89 ? -0.927 32.258 -0.650 1.00 94.44 89 ILE A O 1
ATOM 720 N N . GLN A 1 90 ? 0.359 32.610 -2.447 1.00 92.69 90 GLN A N 1
ATOM 721 C CA . GLN A 1 90 ? 0.419 34.067 -2.242 1.00 92.69 90 GLN A CA 1
ATOM 722 C C . GLN A 1 90 ? -0.868 34.772 -2.673 1.00 92.69 90 GLN A C 1
ATOM 724 O O . GLN A 1 90 ? -1.213 35.798 -2.095 1.00 92.69 90 GLN A O 1
ATOM 729 N N . GLU A 1 91 ? -1.576 34.221 -3.656 1.00 89.75 91 GLU A N 1
ATOM 730 C CA . GLU A 1 91 ? -2.796 34.801 -4.223 1.00 89.75 91 GLU A CA 1
ATOM 731 C C . GLU A 1 91 ? -4.073 34.180 -3.634 1.00 89.75 91 GLU A C 1
ATOM 733 O O . GLU A 1 91 ? -5.149 34.773 -3.717 1.00 89.75 91 GLU A O 1
ATOM 738 N N . ALA A 1 92 ? -3.969 32.990 -3.035 1.00 88.75 92 ALA A N 1
ATOM 739 C CA . ALA A 1 92 ? -5.090 32.289 -2.424 1.00 88.75 92 ALA A CA 1
ATOM 740 C C . ALA A 1 92 ? -5.661 33.038 -1.205 1.00 88.75 92 ALA A C 1
ATOM 742 O O . ALA A 1 92 ? -4.925 33.574 -0.374 1.00 88.75 92 ALA A O 1
ATOM 743 N N . ASP A 1 93 ? -6.989 33.000 -1.046 1.00 88.12 93 ASP A N 1
ATOM 744 C CA . ASP A 1 93 ? -7.652 33.485 0.167 1.00 88.12 93 ASP A CA 1
ATOM 745 C C . ASP A 1 93 ? -7.348 32.560 1.355 1.00 88.12 93 ASP A C 1
ATOM 747 O O . ASP A 1 93 ? -8.011 31.544 1.582 1.00 88.12 93 ASP A O 1
ATOM 751 N N . ARG A 1 94 ? -6.326 32.934 2.122 1.00 85.50 94 ARG A N 1
ATOM 752 C CA . ARG A 1 94 ? -5.833 32.204 3.298 1.00 85.50 94 ARG A CA 1
ATOM 753 C C . ARG A 1 94 ? -6.833 32.146 4.449 1.00 85.50 94 ARG A C 1
ATOM 755 O O . ARG A 1 94 ? -6.696 31.274 5.297 1.00 85.50 94 ARG A O 1
ATOM 762 N N . ASN A 1 95 ? -7.824 33.035 4.471 1.00 84.88 95 ASN A N 1
ATOM 763 C CA . ASN A 1 95 ? -8.851 33.064 5.512 1.00 84.88 95 ASN A CA 1
ATOM 764 C C . ASN A 1 95 ? -10.070 32.207 5.153 1.00 84.88 95 ASN A C 1
ATOM 766 O O . ASN A 1 95 ? -10.960 32.033 5.982 1.00 84.88 95 ASN A O 1
ATOM 770 N N . SER A 1 96 ? -10.110 31.649 3.937 1.00 87.00 96 SER A N 1
ATOM 771 C CA . SER A 1 96 ? -11.217 30.793 3.499 1.00 87.00 96 SER A CA 1
ATOM 772 C C . SER A 1 96 ? -11.299 29.455 4.241 1.00 87.00 96 SER A C 1
ATOM 774 O O . SER A 1 96 ? -12.306 28.760 4.127 1.00 87.00 96 SER A O 1
ATOM 776 N N . VAL A 1 97 ? -10.268 29.101 5.014 1.00 88.88 97 VAL A N 1
ATOM 777 C CA . VAL A 1 97 ? -10.207 27.883 5.820 1.00 88.88 97 VAL A CA 1
ATOM 778 C C . VAL A 1 97 ? -9.694 28.227 7.215 1.00 88.88 97 VAL A C 1
ATOM 780 O O . VAL A 1 97 ? -8.636 28.834 7.362 1.00 88.88 97 VAL A O 1
ATOM 783 N N . GLN A 1 98 ? -10.421 27.803 8.248 1.00 89.69 98 GLN A N 1
ATOM 784 C CA . GLN A 1 98 ? -9.958 27.906 9.631 1.00 89.69 98 GLN A CA 1
ATOM 785 C C . GLN A 1 98 ? -9.049 26.725 9.976 1.00 89.69 98 GLN A C 1
ATOM 787 O O . GLN A 1 98 ? -9.395 25.562 9.743 1.00 89.69 98 GLN A O 1
ATOM 792 N N . TYR A 1 99 ? -7.886 27.029 10.543 1.00 92.56 99 TYR A N 1
ATOM 793 C CA . TYR A 1 99 ? -6.918 26.043 10.999 1.00 92.56 99 TYR A CA 1
ATOM 794 C C . TYR A 1 99 ? -6.357 26.447 12.361 1.00 92.56 99 TYR A C 1
ATOM 796 O O . TYR A 1 99 ? -5.941 27.593 12.543 1.00 92.56 99 TYR A O 1
ATOM 804 N N . SER A 1 100 ? -6.315 25.483 13.274 1.00 90.00 100 SER A N 1
ATOM 805 C CA . SER A 1 100 ? -5.683 25.594 14.584 1.00 90.00 100 SER A CA 1
ATOM 806 C C . SER A 1 100 ? -4.585 24.544 14.651 1.00 90.00 100 SER A C 1
ATOM 808 O O . SER A 1 100 ? -4.821 23.399 14.281 1.00 90.00 100 SER A O 1
ATOM 810 N N . ALA A 1 101 ? -3.386 24.941 15.075 1.00 87.12 101 ALA A N 1
ATOM 811 C CA . ALA A 1 101 ? -2.292 23.996 15.252 1.00 87.12 101 ALA A CA 1
ATOM 812 C C . ALA A 1 101 ? -2.595 23.058 16.427 1.00 87.12 101 ALA A C 1
ATOM 814 O O . ALA A 1 101 ? -3.018 23.525 17.484 1.00 87.12 101 ALA A O 1
ATOM 815 N N . THR A 1 102 ? -2.349 21.766 16.227 1.00 85.81 102 THR A N 1
ATOM 816 C CA . THR A 1 102 ? -2.406 20.742 17.276 1.00 85.81 102 THR A CA 1
ATOM 817 C C . THR A 1 102 ? -1.048 20.598 17.969 1.00 85.81 102 THR A C 1
ATOM 819 O O . THR A 1 102 ? 0.004 20.778 17.347 1.00 85.81 102 THR A O 1
ATOM 822 N N . ASP A 1 103 ? -1.062 20.207 19.243 1.00 84.19 103 ASP A N 1
ATOM 823 C CA . ASP A 1 103 ? 0.141 19.814 19.986 1.00 84.19 103 ASP A CA 1
ATOM 824 C C . ASP A 1 103 ? 0.546 18.350 19.715 1.00 84.19 103 ASP A C 1
ATOM 826 O O . ASP A 1 103 ? 1.577 17.888 20.207 1.00 84.19 103 ASP A O 1
ATOM 830 N N . ALA A 1 104 ? -0.219 17.605 18.904 1.00 83.00 104 ALA A N 1
ATOM 831 C CA . ALA A 1 104 ? 0.019 16.185 18.634 1.00 83.00 104 ALA A CA 1
ATOM 832 C C . ALA A 1 104 ? 1.399 15.889 18.014 1.00 83.00 104 ALA A C 1
ATOM 834 O O . ALA A 1 104 ? 1.943 14.806 18.223 1.00 83.00 104 ALA A O 1
ATOM 835 N N . THR A 1 105 ? 2.019 16.842 17.307 1.00 83.06 105 THR A N 1
ATOM 836 C CA . THR A 1 105 ? 3.395 16.694 16.796 1.00 83.06 105 THR A CA 1
ATOM 837 C C . THR A 1 105 ? 4.469 16.861 17.873 1.00 83.06 105 THR A C 1
ATOM 839 O O . THR A 1 105 ? 5.623 16.522 17.629 1.00 83.06 105 THR A O 1
ATOM 842 N N . GLY A 1 106 ? 4.119 17.350 19.068 1.00 83.69 106 GLY A N 1
ATOM 843 C CA . GLY A 1 106 ? 5.048 17.566 20.184 1.00 83.69 106 GLY A CA 1
ATOM 844 C C . GLY A 1 106 ? 5.670 16.283 20.746 1.00 83.69 106 GLY A C 1
ATOM 845 O O . GLY A 1 106 ? 6.688 16.347 21.430 1.00 83.69 106 GLY A O 1
ATOM 846 N N . VAL A 1 107 ? 5.101 15.115 20.428 1.00 84.12 107 VAL A N 1
ATOM 847 C CA . VAL A 1 107 ? 5.667 13.798 20.778 1.00 84.12 107 VAL A CA 1
ATOM 848 C C . VAL A 1 107 ? 6.787 13.347 19.830 1.00 84.12 107 VAL A C 1
ATOM 850 O O . VAL A 1 107 ? 7.445 12.342 20.098 1.00 84.12 107 VAL A O 1
ATOM 853 N N . LEU A 1 108 ? 6.986 14.047 18.707 1.00 88.19 108 LEU A N 1
ATOM 854 C CA . LEU A 1 108 ? 7.997 13.727 17.699 1.00 88.19 108 LEU A CA 1
ATOM 855 C C . LEU A 1 108 ? 9.310 14.479 17.962 1.00 88.19 108 LEU A C 1
ATOM 857 O O . LEU A 1 108 ? 9.336 15.535 18.592 1.00 88.19 108 LEU A O 1
ATOM 861 N N . ASP A 1 109 ? 10.420 13.941 17.452 1.00 89.06 109 ASP A N 1
ATOM 862 C CA . ASP A 1 109 ? 11.734 14.565 17.611 1.00 89.06 109 ASP A CA 1
ATOM 863 C C . ASP A 1 109 ? 11.836 15.861 16.780 1.00 89.06 109 ASP A C 1
ATOM 865 O O . ASP A 1 109 ? 11.638 15.868 15.562 1.00 89.06 109 ASP A O 1
ATOM 869 N N . ALA A 1 110 ? 12.140 16.972 17.455 1.00 91.00 110 ALA A N 1
ATOM 870 C CA . ALA A 1 110 ? 12.154 18.301 16.850 1.00 91.00 110 ALA A CA 1
ATOM 871 C C . ALA A 1 110 ? 13.247 18.480 15.780 1.00 91.00 110 ALA A C 1
ATOM 873 O O . ALA A 1 110 ? 13.042 19.234 14.827 1.00 91.00 110 ALA A O 1
ATOM 874 N N . GLU A 1 111 ? 14.391 17.799 15.910 1.00 90.69 111 GLU A N 1
ATOM 875 C CA . GLU A 1 111 ? 15.474 17.866 14.923 1.00 90.69 111 GLU A CA 1
ATOM 876 C C . GLU A 1 111 ? 15.067 17.139 13.638 1.00 90.69 111 GLU A C 1
ATOM 878 O O . GLU A 1 111 ? 15.242 17.664 12.537 1.00 90.69 111 GLU A O 1
ATOM 883 N N . MET A 1 112 ? 14.415 15.982 13.772 1.00 90.69 112 MET A N 1
ATOM 884 C CA . MET A 1 112 ? 13.852 15.258 12.630 1.00 90.69 112 MET A CA 1
ATOM 885 C C . MET A 1 112 ? 12.737 16.052 11.945 1.00 90.69 112 MET A C 1
ATOM 887 O O . MET A 1 112 ? 12.729 16.158 10.720 1.00 90.69 112 MET A O 1
ATOM 891 N N . LEU A 1 113 ? 11.830 16.668 12.712 1.00 92.38 113 LEU A N 1
ATOM 892 C CA . LEU A 1 113 ? 10.808 17.561 12.153 1.00 92.38 113 LEU A CA 1
ATOM 893 C C . LEU A 1 113 ? 11.438 18.724 11.377 1.00 92.38 113 LEU A C 1
ATOM 895 O O . LEU A 1 113 ? 10.930 19.105 10.321 1.00 92.38 113 LEU A O 1
ATOM 899 N N . ALA A 1 114 ? 12.545 19.285 11.870 1.00 92.31 114 ALA A N 1
ATOM 900 C CA . ALA A 1 114 ? 13.272 20.343 11.175 1.00 92.31 114 ALA A CA 1
ATOM 901 C C . ALA A 1 114 ? 13.893 19.843 9.865 1.00 92.31 114 ALA A C 1
ATOM 903 O O . ALA A 1 114 ? 13.777 20.528 8.847 1.00 92.31 114 ALA A O 1
ATOM 904 N N . ALA A 1 115 ? 14.477 18.641 9.864 1.00 90.31 115 ALA A N 1
ATOM 905 C CA . ALA A 1 115 ? 15.075 18.027 8.680 1.00 90.31 115 ALA A CA 1
ATOM 906 C C . ALA A 1 115 ? 14.064 17.782 7.545 1.00 90.31 115 ALA A C 1
ATOM 908 O O . ALA A 1 115 ? 14.439 17.825 6.373 1.00 90.31 115 ALA A O 1
ATOM 909 N N . VAL A 1 116 ? 12.781 17.585 7.871 1.00 91.31 116 VAL A N 1
ATOM 910 C CA . VAL A 1 116 ? 11.699 17.436 6.879 1.00 91.31 116 VAL A CA 1
ATOM 911 C C . VAL A 1 116 ? 10.856 18.705 6.679 1.00 91.31 116 VAL A C 1
ATOM 913 O O . VAL A 1 116 ? 9.815 18.664 6.029 1.00 91.31 116 VAL A O 1
ATOM 916 N N . GLU A 1 117 ? 11.299 19.849 7.212 1.00 91.50 117 GLU A N 1
ATOM 917 C CA . GLU A 1 117 ? 10.604 21.146 7.157 1.00 91.50 117 GLU A CA 1
ATOM 918 C C . GLU A 1 117 ? 9.181 21.165 7.769 1.00 91.50 117 GLU A C 1
ATOM 920 O O . GLU A 1 117 ? 8.360 22.016 7.413 1.00 91.50 117 GLU A O 1
ATOM 925 N N . ALA A 1 118 ? 8.887 20.276 8.722 1.00 90.88 118 ALA A N 1
ATOM 926 C CA . ALA A 1 118 ? 7.564 20.102 9.331 1.00 90.88 118 ALA A CA 1
ATOM 927 C C . ALA A 1 118 ? 7.414 20.724 10.738 1.00 90.88 118 ALA A C 1
ATOM 929 O O . ALA A 1 118 ? 6.481 20.397 11.462 1.00 90.88 118 ALA A O 1
ATOM 930 N N . THR A 1 119 ? 8.300 21.638 11.144 1.00 89.94 119 THR A N 1
ATOM 931 C CA . THR A 1 119 ? 8.287 22.238 12.498 1.00 89.94 119 THR A CA 1
ATOM 932 C C . THR A 1 119 ? 7.171 23.248 12.748 1.00 89.94 119 THR A C 1
ATOM 934 O O . THR A 1 119 ? 6.868 23.543 13.900 1.00 89.94 119 THR A O 1
ATOM 937 N N . ASN A 1 120 ? 6.587 23.827 11.697 1.00 90.94 120 ASN A N 1
ATOM 938 C CA . ASN A 1 120 ? 5.556 24.853 11.826 1.00 90.94 120 ASN A CA 1
ATOM 939 C C . ASN A 1 120 ? 4.326 24.499 10.969 1.00 90.94 120 ASN A C 1
ATOM 941 O O . ASN A 1 120 ? 4.339 24.756 9.759 1.00 90.94 120 ASN A O 1
ATOM 945 N N . PRO A 1 121 ? 3.247 23.962 11.567 1.00 91.94 121 PRO A N 1
ATOM 946 C CA . PRO A 1 121 ? 2.032 23.607 10.832 1.00 91.94 121 PRO A CA 1
ATOM 947 C C . PRO A 1 121 ? 1.264 24.830 10.297 1.00 91.94 121 PRO A C 1
ATOM 949 O O . PRO A 1 121 ? 0.511 24.710 9.331 1.00 91.94 121 PRO A O 1
ATOM 952 N N . LEU A 1 122 ? 1.504 26.030 10.846 1.00 92.94 122 LEU A N 1
ATOM 953 C CA . LEU A 1 122 ? 0.937 27.298 10.362 1.00 92.94 122 LEU A CA 1
ATOM 954 C C . LEU A 1 122 ? 1.702 27.884 9.165 1.00 92.94 122 LEU A C 1
ATOM 956 O O . LEU A 1 122 ? 1.244 28.851 8.554 1.00 92.94 122 LEU A O 1
ATOM 960 N N . LYS A 1 123 ? 2.869 27.330 8.808 1.00 91.12 123 LYS A N 1
ATOM 961 C CA . LYS A 1 123 ? 3.670 27.797 7.668 1.00 91.12 123 LYS A CA 1
ATOM 962 C C . LYS A 1 123 ? 2.879 27.637 6.366 1.00 91.12 123 LYS A C 1
ATOM 964 O O . LYS A 1 123 ? 2.505 26.530 5.979 1.00 91.12 123 LYS A O 1
ATOM 969 N N . GLN A 1 124 ? 2.701 28.748 5.653 1.00 89.38 124 GLN A N 1
ATOM 970 C CA . GLN A 1 124 ? 2.013 28.831 4.357 1.00 89.38 124 GLN A CA 1
ATOM 971 C C . GLN A 1 124 ? 3.007 28.875 3.189 1.00 89.38 124 GLN A C 1
ATOM 973 O O . GLN A 1 124 ? 2.963 29.758 2.335 1.00 89.38 124 GLN A O 1
ATOM 978 N N . ASN A 1 125 ? 3.951 27.938 3.193 1.00 94.19 125 ASN A N 1
ATOM 979 C CA . ASN A 1 125 ? 4.899 27.730 2.106 1.00 94.19 125 ASN A CA 1
ATOM 980 C C . ASN A 1 125 ? 5.199 26.236 2.010 1.00 94.19 125 ASN A C 1
ATOM 982 O O . ASN A 1 125 ? 5.526 25.622 3.025 1.00 94.19 125 ASN A O 1
ATOM 986 N N . PHE A 1 126 ? 5.109 25.693 0.804 1.00 96.75 126 PHE A N 1
ATOM 987 C CA . PHE A 1 126 ? 5.379 24.302 0.485 1.00 96.75 126 PHE A CA 1
ATOM 988 C C . PHE A 1 126 ? 6.891 24.053 0.395 1.00 96.75 126 PHE A C 1
ATOM 990 O O . PHE A 1 126 ? 7.615 24.775 -0.305 1.00 96.75 126 PHE A O 1
ATOM 997 N N . GLY A 1 127 ? 7.363 23.047 1.126 1.00 95.50 127 GLY A N 1
ATOM 998 C CA . GLY A 1 127 ? 8.712 22.486 1.072 1.00 95.50 127 GLY A CA 1
ATOM 999 C C . GLY A 1 127 ? 8.808 21.278 0.135 1.00 95.50 127 GLY A C 1
ATOM 1000 O O . GLY A 1 127 ? 7.857 20.934 -0.564 1.00 95.50 127 GLY A O 1
ATOM 1001 N N . TYR A 1 128 ? 9.971 20.620 0.115 1.00 94.31 128 TYR A N 1
ATOM 1002 C CA . TYR A 1 128 ? 10.175 19.401 -0.685 1.00 94.31 128 TYR A CA 1
ATOM 1003 C C . TYR A 1 128 ? 9.208 18.284 -0.259 1.00 94.31 128 TYR A C 1
ATOM 1005 O O . TYR A 1 128 ? 8.490 17.731 -1.089 1.00 94.31 128 TYR A O 1
ATOM 1013 N N . TRP A 1 129 ? 9.164 17.991 1.044 1.00 94.81 129 TRP A N 1
ATOM 1014 C CA . TRP A 1 129 ? 8.375 16.892 1.608 1.00 94.81 129 TRP A CA 1
ATOM 1015 C C . TRP A 1 129 ? 6.868 17.087 1.478 1.00 94.81 129 TRP A C 1
ATOM 1017 O O . TRP A 1 129 ? 6.137 16.106 1.400 1.00 94.81 129 TRP A O 1
ATOM 1027 N N . ASP A 1 130 ? 6.413 18.335 1.367 1.00 97.12 130 ASP A N 1
ATOM 1028 C CA . ASP A 1 130 ? 5.014 18.632 1.078 1.00 97.12 130 ASP A CA 1
ATOM 1029 C C . ASP A 1 130 ? 4.618 18.168 -0.322 1.00 97.12 130 ASP A C 1
ATOM 1031 O O . ASP A 1 130 ? 3.603 17.501 -0.488 1.00 97.12 130 ASP A O 1
ATOM 1035 N N . VAL A 1 131 ? 5.426 18.500 -1.335 1.00 96.69 131 VAL A N 1
ATOM 1036 C CA . VAL A 1 131 ? 5.164 18.077 -2.720 1.00 96.69 131 VAL A CA 1
ATOM 1037 C C . VAL A 1 131 ? 5.244 16.561 -2.843 1.00 96.69 131 VAL A C 1
ATOM 1039 O O . VAL A 1 131 ? 4.449 15.944 -3.547 1.00 96.69 131 VAL A O 1
ATOM 1042 N N . ASP A 1 132 ? 6.185 15.962 -2.124 1.00 94.25 132 ASP A N 1
ATOM 1043 C CA . ASP A 1 132 ? 6.373 14.522 -2.104 1.00 94.25 132 ASP A CA 1
ATOM 1044 C C . ASP A 1 132 ? 5.173 13.781 -1.496 1.00 94.25 132 ASP A C 1
ATOM 1046 O O . ASP A 1 132 ? 4.683 12.799 -2.056 1.00 94.25 132 ASP A O 1
ATOM 1050 N N . TYR A 1 133 ? 4.640 14.307 -0.390 1.00 97.06 133 TYR A N 1
ATOM 1051 C CA . TYR A 1 133 ? 3.407 13.824 0.224 1.00 97.06 133 TYR A CA 1
ATOM 1052 C C . TYR A 1 133 ? 2.180 14.049 -0.676 1.00 97.06 133 TYR A C 1
ATOM 1054 O O . TYR A 1 133 ? 1.350 13.150 -0.807 1.00 97.06 133 TYR A O 1
ATOM 1062 N N . ILE A 1 134 ? 2.082 15.195 -1.361 1.00 97.31 134 ILE A N 1
ATOM 1063 C CA . ILE A 1 134 ? 1.017 15.457 -2.347 1.00 97.31 134 ILE A CA 1
ATOM 1064 C C . ILE A 1 134 ? 1.065 14.420 -3.480 1.00 97.31 134 ILE A C 1
ATOM 1066 O O . ILE A 1 134 ? 0.025 13.896 -3.875 1.00 97.31 134 ILE A O 1
ATOM 1070 N N . PHE A 1 135 ? 2.253 14.066 -3.975 1.00 95.62 135 PHE A N 1
ATOM 1071 C CA . PHE A 1 135 ? 2.393 13.011 -4.980 1.00 95.62 135 PHE A CA 1
ATOM 1072 C C . PHE A 1 135 ? 1.976 11.641 -4.462 1.00 95.62 135 PHE A C 1
ATOM 1074 O O . PHE A 1 135 ? 1.258 10.920 -5.156 1.00 95.62 135 PHE A O 1
ATOM 1081 N N . GLN A 1 136 ? 2.377 11.291 -3.240 1.00 96.31 136 GLN A N 1
ATOM 1082 C CA . GLN A 1 136 ? 1.906 10.069 -2.602 1.00 96.31 136 GLN A CA 1
ATOM 1083 C C . GLN A 1 136 ? 0.376 10.041 -2.545 1.00 96.31 136 GLN A C 1
ATOM 1085 O O . GLN A 1 136 ? -0.220 9.064 -2.992 1.00 96.31 136 GLN A O 1
ATOM 1090 N N . CYS A 1 137 ? -0.262 11.110 -2.063 1.00 97.69 137 CYS A N 1
ATOM 1091 C CA . CYS A 1 137 ? -1.721 11.213 -2.003 1.00 97.69 137 CYS A CA 1
ATOM 1092 C C . CYS A 1 137 ? -2.356 11.071 -3.386 1.00 97.69 137 CYS A C 1
ATOM 1094 O O . CYS A 1 137 ? -3.324 10.335 -3.538 1.00 97.69 137 CYS A O 1
ATOM 1096 N N . TYR A 1 138 ? -1.771 11.694 -4.407 1.00 96.06 138 TYR A N 1
ATOM 1097 C CA . TYR A 1 138 ? -2.236 11.594 -5.786 1.00 96.06 138 TYR A CA 1
ATOM 1098 C C . TYR A 1 138 ? -2.202 10.147 -6.316 1.00 96.06 138 TYR A C 1
ATOM 1100 O O . TYR A 1 138 ? -3.212 9.660 -6.831 1.00 96.06 138 TYR A O 1
ATOM 1108 N N . VAL A 1 139 ? -1.089 9.423 -6.137 1.00 95.44 139 VAL A N 1
ATOM 1109 C CA . VAL A 1 139 ? -0.976 8.013 -6.562 1.00 95.44 139 VAL A CA 1
ATOM 1110 C C . VAL A 1 139 ? -1.925 7.120 -5.761 1.00 95.44 139 VAL A C 1
ATOM 1112 O O . VAL A 1 139 ? -2.623 6.287 -6.344 1.00 95.44 139 VAL A O 1
ATOM 1115 N N . MET A 1 140 ? -1.991 7.299 -4.437 1.00 97.94 140 MET A N 1
ATOM 1116 C CA . MET A 1 140 ? -2.886 6.521 -3.575 1.00 97.94 140 MET A CA 1
ATOM 1117 C C . MET A 1 140 ? -4.358 6.789 -3.903 1.00 97.94 140 MET A C 1
ATOM 1119 O O . MET A 1 140 ? -5.149 5.854 -3.904 1.00 97.94 140 MET A O 1
ATOM 1123 N N . ASN A 1 141 ? -4.731 8.026 -4.240 1.00 97.75 141 ASN A N 1
ATOM 1124 C CA . ASN A 1 141 ? -6.101 8.391 -4.600 1.00 97.75 141 ASN A CA 1
ATOM 1125 C C . ASN A 1 141 ? -6.524 7.718 -5.902 1.00 97.75 141 ASN A C 1
ATOM 1127 O O . ASN A 1 141 ? -7.565 7.064 -5.950 1.00 97.75 141 ASN A O 1
ATOM 1131 N N . ALA A 1 142 ? -5.684 7.819 -6.937 1.00 96.31 142 ALA A N 1
ATOM 1132 C CA . ALA A 1 142 ? -5.943 7.165 -8.214 1.00 96.31 142 ALA A CA 1
ATOM 1133 C C . ALA A 1 142 ? -6.086 5.644 -8.036 1.00 96.31 142 ALA A C 1
ATOM 1135 O O . ALA A 1 142 ? -7.018 5.051 -8.573 1.00 96.31 142 ALA A O 1
ATOM 1136 N N . THR A 1 143 ? -5.226 5.044 -7.206 1.00 98.19 143 THR A N 1
ATOM 1137 C CA . THR A 1 143 ? -5.257 3.608 -6.892 1.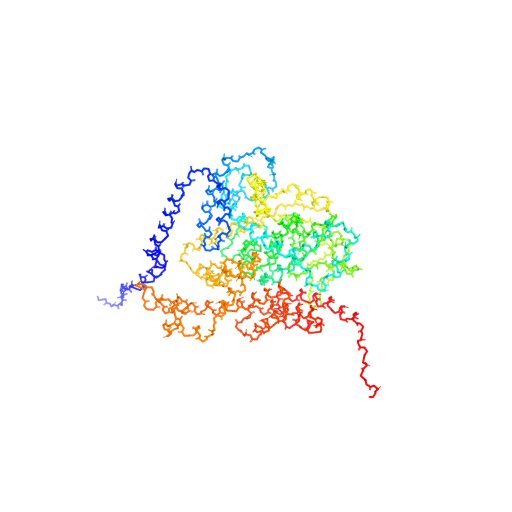00 98.19 143 THR A CA 1
ATOM 1138 C C . THR A 1 143 ? -6.524 3.216 -6.132 1.00 98.19 143 THR A C 1
ATOM 1140 O O . THR A 1 143 ? -7.256 2.315 -6.539 1.00 98.19 143 THR A O 1
ATOM 1143 N N . ALA A 1 144 ? -6.838 3.922 -5.046 1.00 98.56 144 ALA A N 1
ATOM 1144 C CA . ALA A 1 144 ? -7.996 3.630 -4.212 1.00 98.56 144 ALA A CA 1
ATOM 1145 C C . ALA A 1 144 ? -9.323 3.815 -4.968 1.00 98.56 144 ALA A C 1
ATOM 1147 O O . ALA A 1 144 ? -10.271 3.070 -4.724 1.00 98.56 144 ALA A O 1
ATOM 1148 N N . ALA A 1 145 ? -9.393 4.772 -5.901 1.00 97.50 145 ALA A N 1
ATOM 1149 C CA . ALA A 1 145 ? -10.605 5.078 -6.654 1.00 97.50 145 ALA A CA 1
ATOM 1150 C C . ALA A 1 145 ? -11.111 3.892 -7.488 1.00 97.50 145 ALA A C 1
ATOM 1152 O O . ALA A 1 145 ? -12.294 3.557 -7.407 1.00 97.50 145 ALA A O 1
ATOM 1153 N N . TRP A 1 146 ? -10.243 3.238 -8.268 1.00 97.50 146 TRP A N 1
ATOM 1154 C CA . TRP A 1 146 ? -10.665 2.097 -9.089 1.00 97.50 146 TRP A CA 1
ATOM 1155 C C . TRP A 1 146 ? -10.824 0.811 -8.263 1.00 97.50 146 TRP A C 1
ATOM 1157 O O . TRP A 1 146 ? -11.681 -0.018 -8.581 1.00 97.50 146 TRP A O 1
ATOM 1167 N N . ILE A 1 147 ? -10.070 0.653 -7.166 1.00 98.38 147 ILE A N 1
ATOM 1168 C CA . ILE A 1 147 ? -10.251 -0.484 -6.248 1.00 98.38 147 ILE A CA 1
ATOM 1169 C C . ILE A 1 147 ? -11.624 -0.413 -5.575 1.00 98.38 147 ILE A C 1
ATOM 1171 O O . ILE A 1 147 ? -12.336 -1.412 -5.549 1.00 98.38 147 ILE A O 1
ATOM 1175 N N . ALA A 1 148 ? -12.029 0.758 -5.073 1.00 97.06 148 ALA A N 1
ATOM 1176 C CA . ALA A 1 148 ? -13.321 0.933 -4.407 1.00 97.06 148 ALA A CA 1
ATOM 1177 C C . ALA A 1 148 ? -14.509 0.598 -5.331 1.00 97.06 148 ALA A C 1
ATOM 1179 O O . ALA A 1 148 ? -15.496 0.012 -4.885 1.00 97.06 148 ALA A O 1
ATOM 1180 N N . GLN A 1 149 ? -14.382 0.913 -6.625 1.00 96.62 149 GLN A N 1
ATOM 1181 C CA . GLN A 1 149 ? -15.377 0.601 -7.660 1.00 96.62 149 GLN A CA 1
ATOM 1182 C C . GLN A 1 149 ? -15.401 -0.881 -8.059 1.00 96.62 149 GLN A C 1
ATOM 1184 O O . GLN A 1 149 ? -16.372 -1.347 -8.652 1.00 96.62 149 GLN A O 1
ATOM 1189 N N . SER A 1 150 ? -14.339 -1.629 -7.758 1.00 95.56 150 SER A N 1
ATOM 1190 C CA . SER A 1 150 ? -14.257 -3.051 -8.080 1.00 95.56 150 SER A CA 1
ATOM 1191 C C . SER A 1 150 ? -15.124 -3.880 -7.124 1.00 95.56 150 SER A C 1
ATOM 1193 O O . SER A 1 150 ? -15.309 -3.496 -5.966 1.00 95.56 150 SER A O 1
ATOM 1195 N N . PRO A 1 151 ? -15.663 -5.033 -7.559 1.00 96.12 151 PRO A N 1
ATOM 1196 C CA . PRO A 1 151 ? -16.360 -5.941 -6.654 1.00 96.12 151 PRO A CA 1
ATOM 1197 C C . PRO A 1 151 ? -15.384 -6.576 -5.654 1.00 96.12 151 PRO A C 1
ATOM 1199 O O . PRO A 1 151 ? -14.183 -6.686 -5.915 1.00 96.12 151 PRO A O 1
ATOM 1202 N N . VAL A 1 152 ? -15.910 -7.050 -4.524 1.00 96.75 152 VAL A N 1
ATOM 1203 C CA . VAL A 1 152 ? -15.164 -7.929 -3.615 1.00 96.75 152 VAL A CA 1
ATOM 1204 C C . VAL A 1 152 ? -14.856 -9.244 -4.340 1.00 96.75 152 VAL A C 1
ATOM 1206 O O . VAL A 1 152 ? -15.768 -9.936 -4.781 1.00 96.75 152 VAL A O 1
ATOM 1209 N N . ARG A 1 153 ? -13.569 -9.586 -4.474 1.00 94.25 153 ARG A N 1
ATOM 1210 C CA . ARG A 1 153 ? -13.082 -10.811 -5.145 1.00 94.25 153 ARG A CA 1
ATOM 1211 C C . ARG A 1 153 ? -12.428 -11.763 -4.154 1.00 94.25 153 ARG A C 1
ATOM 1213 O O . ARG A 1 153 ? -11.240 -12.083 -4.257 1.00 94.25 153 ARG A O 1
ATOM 1220 N N . ASP A 1 154 ? -13.184 -12.099 -3.118 1.00 95.75 154 ASP A N 1
ATOM 1221 C CA . ASP A 1 154 ? -12.762 -13.046 -2.098 1.00 95.75 154 ASP A CA 1
ATOM 1222 C C . ASP A 1 154 ? -13.950 -13.790 -1.504 1.00 95.75 154 ASP A C 1
ATOM 1224 O O . ASP A 1 154 ? -14.516 -13.391 -0.484 1.00 95.75 154 ASP A O 1
ATOM 1228 N N . GLN A 1 155 ? -14.300 -14.913 -2.119 1.00 95.31 155 GLN A N 1
ATOM 1229 C CA . GLN A 1 155 ? -15.403 -15.745 -1.633 1.00 95.31 155 GLN A CA 1
ATOM 1230 C C . GLN A 1 155 ? -15.179 -16.311 -0.220 1.00 95.31 155 GLN A C 1
ATOM 1232 O O . GLN A 1 155 ? -16.146 -16.674 0.441 1.00 95.31 155 GLN A O 1
ATOM 1237 N N . VAL A 1 156 ? -13.934 -16.355 0.278 1.00 95.62 156 VAL A N 1
ATOM 1238 C CA . VAL A 1 156 ? -13.649 -16.812 1.650 1.00 95.62 156 VAL A CA 1
ATOM 1239 C C . VAL A 1 156 ? -14.055 -15.755 2.674 1.00 95.62 156 VAL A C 1
ATOM 1241 O O . VAL A 1 156 ? -14.529 -16.094 3.755 1.00 95.62 156 VAL A O 1
ATOM 1244 N N . VAL A 1 157 ? -13.848 -14.475 2.355 1.00 96.38 157 VAL A N 1
ATOM 1245 C CA . VAL A 1 157 ? -14.110 -13.362 3.281 1.00 96.38 157 VAL A CA 1
ATOM 1246 C C . VAL A 1 157 ? -15.513 -12.788 3.097 1.00 96.38 157 VAL A C 1
ATOM 1248 O O . VAL A 1 157 ? -16.094 -12.312 4.067 1.00 96.38 157 VAL A O 1
ATOM 1251 N N . LEU A 1 158 ? -16.080 -12.861 1.890 1.00 96.19 158 LEU A N 1
ATOM 1252 C CA . LEU A 1 158 ? -17.367 -12.248 1.562 1.00 96.19 158 LEU A CA 1
ATOM 1253 C C . LEU A 1 158 ? -18.491 -12.582 2.569 1.00 96.19 158 LEU A C 1
ATOM 1255 O O . LEU A 1 158 ? -19.127 -11.637 3.030 1.00 96.19 158 LEU A O 1
ATOM 1259 N N . PRO A 1 159 ? -18.701 -13.840 3.017 1.00 95.94 159 PRO A N 1
ATOM 1260 C CA . PRO A 1 159 ? -19.736 -14.139 4.013 1.00 95.94 159 PRO A CA 1
ATOM 1261 C C . PRO A 1 159 ? -19.526 -13.423 5.357 1.00 95.94 159 PRO A C 1
ATOM 1263 O O . PRO A 1 159 ? -20.490 -13.029 6.003 1.00 95.94 159 PRO A O 1
ATOM 1266 N N . TYR A 1 160 ? -18.267 -13.231 5.764 1.00 96.81 160 TYR A N 1
ATOM 1267 C CA . TYR A 1 160 ? -17.894 -12.555 7.011 1.00 96.81 160 TYR A CA 1
ATOM 1268 C C . TYR A 1 160 ? -18.061 -11.037 6.932 1.00 96.81 160 TYR A C 1
ATOM 1270 O O . TYR A 1 160 ? -18.270 -10.385 7.954 1.00 96.81 160 TYR A O 1
ATOM 1278 N N . LEU A 1 161 ? -17.922 -10.478 5.729 1.00 97.38 161 LEU A N 1
ATOM 1279 C CA . LEU A 1 161 ? -18.181 -9.072 5.456 1.00 97.38 161 LEU A CA 1
ATOM 1280 C C . LEU A 1 161 ? -19.691 -8.807 5.427 1.00 97.38 161 LEU A C 1
ATOM 1282 O O . LEU A 1 161 ? -20.169 -7.938 6.146 1.00 97.38 161 LEU A O 1
ATOM 1286 N N . GLU A 1 162 ? -20.440 -9.599 4.658 1.00 97.12 162 GLU A N 1
ATOM 1287 C CA . GLU A 1 162 ? -21.896 -9.472 4.493 1.00 97.12 162 GLU A CA 1
ATOM 1288 C C . GLU A 1 162 ? -22.671 -9.649 5.803 1.00 97.12 162 GLU A C 1
ATOM 1290 O O . GLU A 1 162 ? -23.716 -9.033 5.989 1.00 97.12 162 GLU A O 1
ATOM 1295 N N . ALA A 1 163 ? -22.131 -10.410 6.757 1.00 97.00 163 ALA A N 1
ATOM 1296 C CA . ALA A 1 163 ? -22.710 -10.555 8.090 1.00 97.00 163 ALA A CA 1
ATOM 1297 C C . ALA A 1 163 ? -22.803 -9.237 8.892 1.00 97.00 163 ALA A C 1
ATOM 1299 O O . ALA A 1 163 ? -23.496 -9.199 9.906 1.00 97.00 163 ALA A O 1
ATOM 1300 N N . HIS A 1 164 ? -22.135 -8.166 8.447 1.00 97.69 164 HIS A N 1
ATOM 1301 C CA . HIS A 1 164 ? -22.236 -6.821 9.029 1.00 97.69 164 HIS A CA 1
ATOM 1302 C C . HIS A 1 164 ? -23.271 -5.918 8.341 1.00 97.69 164 HIS A C 1
ATOM 1304 O O . HIS A 1 164 ? -23.497 -4.804 8.811 1.00 97.69 164 HIS A O 1
ATOM 1310 N N . ARG A 1 165 ? -23.905 -6.361 7.242 1.00 96.06 165 ARG A N 1
ATOM 1311 C CA . ARG A 1 165 ? -24.813 -5.528 6.426 1.00 96.06 165 ARG A CA 1
ATOM 1312 C C . ARG A 1 165 ? -26.015 -5.000 7.203 1.00 96.06 165 ARG A C 1
ATOM 1314 O O . ARG A 1 165 ? -26.418 -3.866 6.979 1.00 96.06 165 ARG A O 1
ATOM 1321 N N . ASP A 1 166 ? -26.563 -5.813 8.100 1.00 94.44 166 ASP A N 1
ATOM 1322 C CA . ASP A 1 166 ? -27.744 -5.449 8.888 1.00 94.44 166 ASP A CA 1
ATOM 1323 C C . ASP A 1 166 ? -27.387 -4.714 10.197 1.00 94.44 166 ASP A C 1
ATOM 1325 O O . ASP A 1 166 ? -28.261 -4.135 10.842 1.00 94.44 166 ASP A O 1
ATOM 1329 N N . GLU A 1 167 ? -26.113 -4.739 10.611 1.00 95.12 167 GLU A N 1
ATOM 1330 C CA . GLU A 1 167 ? -25.640 -4.161 11.881 1.00 95.12 167 GLU A CA 1
ATOM 1331 C C . GLU A 1 167 ? -25.057 -2.757 11.719 1.00 95.12 167 GLU A C 1
ATOM 1333 O O . GLU A 1 167 ? -25.130 -1.936 12.637 1.00 95.12 167 GLU A O 1
ATOM 1338 N N . LEU A 1 168 ? -24.466 -2.488 10.557 1.00 97.38 168 LEU A N 1
ATOM 1339 C CA . LEU A 1 168 ? -23.926 -1.187 10.195 1.00 97.38 168 LEU A CA 1
ATOM 1340 C C . LEU A 1 168 ? -24.956 -0.390 9.394 1.00 97.38 168 LEU A C 1
ATOM 1342 O O . LEU A 1 168 ? -25.798 -0.942 8.690 1.00 97.38 168 LEU A O 1
ATOM 1346 N N . ASP A 1 169 ? -24.869 0.934 9.482 1.00 97.50 169 ASP A N 1
ATOM 1347 C CA . ASP A 1 169 ? -25.555 1.791 8.524 1.00 97.50 169 ASP A CA 1
ATOM 1348 C C . ASP A 1 169 ? -24.890 1.697 7.139 1.00 97.50 169 ASP A C 1
ATOM 1350 O O . ASP A 1 169 ? -23.814 1.119 6.972 1.00 97.50 169 ASP A O 1
ATOM 1354 N N . GLU A 1 170 ? -25.546 2.259 6.121 1.00 97.12 170 GLU A N 1
ATOM 1355 C CA . GLU A 1 170 ? -25.075 2.187 4.731 1.00 97.12 170 GLU A CA 1
ATOM 1356 C C . GLU A 1 170 ? -23.639 2.713 4.581 1.00 97.12 170 GLU A C 1
ATOM 1358 O O . GLU A 1 170 ? -22.815 2.101 3.900 1.00 97.12 170 GLU A O 1
ATOM 1363 N N . GLU A 1 171 ? -23.320 3.811 5.268 1.00 97.62 171 GLU A N 1
ATOM 1364 C CA . GLU A 1 171 ? -21.986 4.401 5.253 1.00 97.62 171 GLU A CA 1
ATOM 1365 C C . GLU A 1 171 ? -20.959 3.522 5.975 1.00 97.62 171 GLU A C 1
ATOM 1367 O O . GLU A 1 171 ? -19.892 3.261 5.420 1.00 97.62 171 GLU A O 1
ATOM 1372 N N . GLY A 1 172 ? -21.269 3.013 7.170 1.00 98.12 172 GLY A N 1
ATOM 1373 C CA . GLY A 1 172 ? -20.383 2.119 7.908 1.00 98.12 172 GLY A CA 1
ATOM 1374 C C . GLY A 1 172 ? -20.106 0.821 7.150 1.00 98.12 172 GLY A C 1
ATOM 1375 O O . GLY A 1 172 ? -18.954 0.394 7.061 1.00 98.12 172 GLY A O 1
ATOM 1376 N N . PHE A 1 173 ? -21.124 0.216 6.532 1.00 98.50 173 PHE A N 1
ATOM 1377 C CA . PHE A 1 173 ? -20.923 -0.975 5.708 1.00 98.50 173 PHE A CA 1
ATOM 1378 C C . PHE A 1 173 ? -20.070 -0.667 4.472 1.00 98.50 173 PHE A C 1
ATOM 1380 O O . PHE A 1 173 ? -19.123 -1.401 4.184 1.00 98.50 173 PHE A O 1
ATOM 1387 N N . ARG A 1 174 ? -20.338 0.450 3.777 1.00 98.31 174 ARG A N 1
ATOM 1388 C CA . ARG A 1 174 ? -19.534 0.901 2.630 1.00 98.31 174 ARG A CA 1
ATOM 1389 C C . ARG A 1 174 ? -18.070 1.107 3.016 1.00 98.31 174 ARG A C 1
ATOM 1391 O O . ARG A 1 174 ? -17.186 0.659 2.289 1.00 98.31 174 ARG A O 1
ATOM 1398 N N . GLN A 1 175 ? -17.801 1.749 4.153 1.00 98.56 175 GLN A N 1
ATOM 1399 C CA . GLN A 1 175 ? -16.444 1.949 4.668 1.00 98.56 175 GLN A CA 1
ATOM 1400 C C . GLN A 1 175 ? -15.746 0.617 4.959 1.00 98.56 175 GLN A C 1
ATOM 1402 O O . GLN A 1 175 ? -14.593 0.441 4.568 1.00 98.56 175 GLN A O 1
ATOM 1407 N N . LEU A 1 176 ? -16.432 -0.338 5.594 1.00 98.75 176 LEU A N 1
ATOM 1408 C CA . LEU A 1 176 ? -15.865 -1.655 5.885 1.00 98.75 176 LEU A CA 1
ATOM 1409 C C . LEU A 1 176 ? -15.579 -2.456 4.603 1.00 98.75 176 LEU A C 1
ATOM 1411 O O . LEU A 1 176 ? -14.508 -3.055 4.477 1.00 98.75 176 LEU A O 1
ATOM 1415 N N . GLU A 1 177 ? -16.501 -2.440 3.639 1.00 98.69 177 GLU A N 1
ATOM 1416 C CA . GLU A 1 177 ? -16.329 -3.087 2.336 1.00 98.69 177 GLU A CA 1
ATOM 1417 C C . GLU A 1 177 ? -15.157 -2.470 1.557 1.00 98.69 177 GLU A C 1
ATOM 1419 O O . GLU A 1 177 ? -14.281 -3.196 1.076 1.00 98.69 177 GLU A O 1
ATOM 1424 N N . GLU A 1 178 ? -15.103 -1.139 1.447 1.00 98.75 178 GLU A N 1
ATOM 1425 C CA . GLU A 1 178 ? -14.003 -0.439 0.780 1.00 98.75 178 GLU A CA 1
ATOM 1426 C C . GLU A 1 178 ? -12.667 -0.718 1.482 1.00 98.75 178 GLU A C 1
ATOM 1428 O O . GLU A 1 178 ? -11.694 -1.074 0.816 1.00 98.75 178 GLU A O 1
ATOM 1433 N N . ALA A 1 179 ? -12.615 -0.655 2.816 1.00 98.81 179 ALA A N 1
ATOM 1434 C CA . ALA A 1 179 ? -11.416 -0.986 3.582 1.00 98.81 179 ALA A CA 1
ATOM 1435 C C . ALA A 1 179 ? -10.927 -2.409 3.288 1.00 98.81 179 ALA A C 1
ATOM 1437 O O . ALA A 1 179 ? -9.738 -2.621 3.040 1.00 98.81 179 ALA A O 1
ATOM 1438 N N . TYR A 1 180 ? -11.837 -3.382 3.239 1.00 98.75 180 TYR A N 1
ATOM 1439 C CA . TYR A 1 180 ? -11.481 -4.748 2.888 1.00 98.75 180 TYR A CA 1
ATOM 1440 C C . TYR A 1 180 ? -10.901 -4.849 1.464 1.00 98.75 180 TYR A C 1
ATOM 1442 O O . TYR A 1 180 ? -9.851 -5.472 1.283 1.00 98.75 180 TYR A O 1
ATOM 1450 N N . LYS A 1 181 ? -11.516 -4.205 0.461 1.00 98.75 181 LYS A N 1
ATOM 1451 C CA . LYS A 1 181 ? -11.005 -4.203 -0.926 1.00 98.75 181 LYS A CA 1
ATOM 1452 C C . LYS A 1 181 ? -9.588 -3.628 -1.013 1.00 98.75 181 LYS A C 1
ATOM 1454 O O . LYS A 1 181 ? -8.723 -4.204 -1.674 1.00 98.75 181 LYS A O 1
ATOM 1459 N N . LEU A 1 182 ? -9.336 -2.512 -0.327 1.00 98.81 182 LEU A N 1
ATOM 1460 C CA . LEU A 1 182 ? -8.023 -1.859 -0.294 1.00 98.81 182 LEU A CA 1
ATOM 1461 C C . LEU A 1 182 ? -6.967 -2.724 0.408 1.00 98.81 182 LEU A C 1
ATOM 1463 O O . LEU A 1 182 ? -5.834 -2.851 -0.073 1.00 98.81 182 LEU A O 1
ATOM 1467 N N . PHE A 1 183 ? -7.343 -3.345 1.529 1.00 98.75 183 PHE A N 1
ATOM 1468 C CA . PHE A 1 183 ? -6.493 -4.282 2.253 1.00 98.75 183 PHE A CA 1
ATOM 1469 C C . PHE A 1 183 ? -6.136 -5.489 1.379 1.00 98.75 183 PHE A C 1
ATOM 1471 O O . PHE A 1 183 ? -4.954 -5.803 1.224 1.00 98.75 183 PHE A O 1
ATOM 1478 N N . ASP A 1 184 ? -7.129 -6.129 0.755 1.00 98.31 184 ASP A N 1
ATOM 1479 C CA . ASP A 1 184 ? -6.924 -7.276 -0.134 1.00 98.31 184 ASP A CA 1
ATOM 1480 C C . ASP A 1 184 ? -5.980 -6.940 -1.292 1.00 98.31 184 ASP A C 1
ATOM 1482 O O . ASP A 1 184 ? -5.001 -7.658 -1.531 1.00 98.31 184 ASP A O 1
ATOM 1486 N N . TRP A 1 185 ? -6.227 -5.814 -1.967 1.00 98.38 185 TRP A N 1
ATOM 1487 C CA . TRP A 1 185 ? -5.376 -5.354 -3.058 1.00 98.38 185 TRP A CA 1
ATOM 1488 C C . TRP A 1 185 ? -3.928 -5.164 -2.599 1.00 98.38 185 TRP A C 1
ATOM 1490 O O . TRP A 1 185 ? -3.003 -5.648 -3.258 1.00 98.38 185 TRP A O 1
ATOM 1500 N N . THR A 1 186 ? -3.721 -4.546 -1.433 1.00 98.62 186 THR A N 1
ATOM 1501 C CA . THR A 1 186 ? -2.379 -4.328 -0.878 1.00 98.62 186 THR A CA 1
ATOM 1502 C C . THR A 1 186 ? -1.682 -5.653 -0.587 1.00 98.62 186 THR A C 1
ATOM 1504 O O . THR A 1 186 ? -0.515 -5.841 -0.941 1.00 98.62 186 THR A O 1
ATOM 1507 N N . MET A 1 187 ? -2.394 -6.616 0.004 1.00 97.00 187 MET A N 1
ATOM 1508 C CA . MET A 1 187 ? -1.824 -7.926 0.311 1.00 97.00 187 MET A CA 1
ATOM 1509 C C . MET A 1 187 ? -1.481 -8.727 -0.944 1.00 97.00 187 MET A C 1
ATOM 1511 O O . MET A 1 187 ? -0.551 -9.533 -0.895 1.00 97.00 187 MET A O 1
ATOM 1515 N N . ARG A 1 188 ? -2.173 -8.544 -2.071 1.00 95.94 188 ARG A N 1
ATOM 1516 C CA . ARG A 1 188 ? -1.813 -9.196 -3.343 1.00 95.94 188 ARG A CA 1
ATOM 1517 C C . ARG A 1 188 ? -0.630 -8.518 -4.033 1.00 95.94 188 ARG A C 1
ATOM 1519 O O . ARG A 1 188 ? 0.279 -9.218 -4.476 1.00 95.94 188 ARG A O 1
ATOM 1526 N N . ASN A 1 189 ? -0.606 -7.186 -4.051 1.00 97.06 189 ASN A N 1
ATOM 1527 C CA . ASN A 1 189 ? 0.333 -6.412 -4.866 1.00 97.06 189 ASN A CA 1
ATOM 1528 C C . ASN A 1 189 ? 1.661 -6.087 -4.170 1.00 97.06 189 ASN A C 1
ATOM 1530 O O . ASN A 1 189 ? 2.684 -5.956 -4.835 1.00 97.06 189 ASN A O 1
ATOM 1534 N N . VAL A 1 190 ? 1.700 -6.036 -2.837 1.00 97.19 190 VAL A N 1
ATOM 1535 C CA . VAL A 1 190 ? 2.946 -5.809 -2.093 1.00 97.19 190 VAL A CA 1
ATOM 1536 C C . VAL A 1 190 ? 3.450 -7.136 -1.541 1.00 97.19 190 VAL A C 1
ATOM 1538 O O . VAL A 1 190 ? 2.805 -7.752 -0.697 1.00 97.19 190 VAL A O 1
ATOM 1541 N N . ARG A 1 191 ? 4.616 -7.618 -1.973 1.00 94.56 191 ARG A N 1
ATOM 1542 C CA . ARG A 1 191 ? 5.254 -8.840 -1.450 1.00 94.56 191 ARG A CA 1
ATOM 1543 C C . ARG A 1 191 ? 5.794 -8.630 -0.033 1.00 94.56 191 ARG A C 1
ATOM 1545 O O . ARG A 1 191 ? 6.348 -7.579 0.252 1.00 94.56 191 ARG A O 1
ATOM 1552 N N . LEU A 1 192 ? 5.652 -9.635 0.838 1.00 92.75 192 LEU A N 1
ATOM 1553 C CA . LEU A 1 192 ? 6.151 -9.572 2.213 1.00 92.75 192 LEU A CA 1
ATOM 1554 C C . LEU A 1 192 ? 7.648 -9.847 2.193 1.00 92.75 192 LEU A C 1
ATOM 1556 O O . LEU A 1 192 ? 8.062 -10.938 1.788 1.00 92.75 192 LEU A O 1
ATOM 1560 N N . LYS A 1 193 ? 8.446 -8.877 2.626 1.00 88.62 193 LYS A N 1
ATOM 1561 C CA . LYS A 1 193 ? 9.871 -9.070 2.878 1.00 88.62 193 LYS A CA 1
ATOM 1562 C C . LYS A 1 193 ? 10.045 -9.881 4.169 1.00 88.62 193 LYS A C 1
ATOM 1564 O O . LYS A 1 193 ? 9.377 -9.617 5.167 1.00 88.62 193 LYS A O 1
ATOM 1569 N N . VAL A 1 194 ? 10.929 -10.882 4.141 1.00 75.00 194 VAL A N 1
ATOM 1570 C CA . VAL A 1 194 ? 11.358 -11.591 5.358 1.00 75.00 194 VAL A CA 1
ATOM 1571 C C . VAL A 1 194 ? 12.141 -10.595 6.210 1.00 75.00 194 VAL A C 1
ATOM 1573 O O . VAL A 1 194 ? 13.075 -9.970 5.712 1.00 75.00 194 VAL A O 1
ATOM 1576 N N . MET A 1 195 ? 11.755 -10.453 7.470 1.00 68.12 195 MET A N 1
ATOM 1577 C CA . MET A 1 195 ? 12.473 -9.665 8.466 1.00 68.12 195 MET A CA 1
ATOM 1578 C C . MET A 1 195 ? 13.085 -10.613 9.489 1.00 68.12 195 MET A C 1
ATOM 1580 O O . MET A 1 195 ? 12.439 -11.600 9.853 1.00 68.12 195 MET A O 1
ATOM 1584 N N . ASP A 1 196 ? 14.291 -10.312 9.971 1.00 59.34 196 ASP A N 1
ATOM 1585 C CA . ASP A 1 196 ? 14.847 -11.032 11.115 1.00 59.34 196 ASP A CA 1
ATOM 1586 C C . ASP A 1 196 ? 13.921 -10.850 12.329 1.00 59.34 196 ASP A C 1
ATOM 1588 O O . ASP A 1 196 ? 13.410 -9.764 12.611 1.00 59.34 196 ASP A O 1
ATOM 1592 N N . SER A 1 197 ? 13.650 -11.949 13.033 1.00 49.19 197 SER A N 1
ATOM 1593 C CA . SER A 1 197 ? 12.563 -12.080 14.014 1.00 49.19 197 SER A CA 1
ATOM 1594 C C . SER A 1 197 ? 12.675 -11.179 15.252 1.00 49.19 197 SER A C 1
ATOM 1596 O O . SER A 1 197 ? 11.754 -11.159 16.064 1.00 49.19 197 SER A O 1
ATOM 1598 N N . SER A 1 198 ? 13.774 -10.439 15.417 1.00 46.78 198 SER A N 1
ATOM 1599 C CA . SER A 1 198 ? 14.025 -9.544 16.553 1.00 46.78 198 SER A CA 1
ATOM 1600 C C . SER A 1 198 ? 13.458 -8.126 16.393 1.00 46.78 198 SER A C 1
ATOM 1602 O O . SER A 1 198 ? 13.578 -7.335 17.320 1.00 46.78 198 SER A O 1
ATOM 1604 N N . VAL A 1 199 ? 12.865 -7.774 15.244 1.00 51.06 199 VAL A N 1
ATOM 1605 C CA . VAL A 1 199 ? 12.470 -6.381 14.915 1.00 51.06 199 VAL A CA 1
ATOM 1606 C C . VAL A 1 199 ? 10.970 -6.101 15.157 1.00 51.06 199 VAL A C 1
ATOM 1608 O O . VAL A 1 199 ? 10.414 -5.147 14.629 1.00 51.06 199 VAL A O 1
ATOM 1611 N N . SER A 1 200 ? 10.263 -6.919 15.950 1.00 50.50 200 SER A N 1
ATOM 1612 C CA . SER A 1 200 ? 8.846 -6.652 16.284 1.00 50.50 200 SER A CA 1
ATOM 1613 C C . SER A 1 200 ? 8.643 -5.509 17.279 1.00 50.50 200 SER A C 1
ATOM 1615 O O . SER A 1 200 ? 7.518 -5.032 17.438 1.00 50.50 200 SER A O 1
ATOM 1617 N N . ASP A 1 201 ? 9.708 -5.104 17.965 1.00 54.31 201 ASP A N 1
ATOM 1618 C CA . ASP A 1 201 ? 9.655 -4.031 18.942 1.00 54.31 201 ASP A CA 1
ATOM 1619 C C . ASP A 1 201 ? 9.718 -2.696 18.201 1.00 54.31 201 ASP A C 1
ATOM 1621 O O . ASP A 1 201 ? 10.673 -2.404 17.478 1.00 54.31 201 ASP A O 1
ATOM 1625 N N . LEU A 1 202 ? 8.678 -1.879 18.378 1.00 54.72 202 LEU A N 1
ATOM 1626 C CA . LEU A 1 202 ? 8.676 -0.480 17.964 1.00 54.72 202 LEU A CA 1
ATOM 1627 C C . LEU A 1 202 ? 9.915 0.180 18.563 1.00 54.72 202 LEU A C 1
ATOM 1629 O O . LEU A 1 202 ? 9.969 0.345 19.784 1.00 54.72 202 LEU A O 1
ATOM 1633 N N . SER A 1 203 ? 10.903 0.509 17.722 1.00 48.72 203 SER A N 1
ATOM 1634 C CA . SER A 1 203 ? 12.216 0.997 18.147 1.00 48.72 203 SER A CA 1
ATOM 1635 C C . SER A 1 203 ? 12.062 2.021 19.270 1.00 48.72 203 SER A C 1
ATOM 1637 O O . SER A 1 203 ? 11.543 3.118 19.055 1.00 48.72 203 SER A O 1
ATOM 1639 N N . THR A 1 204 ? 12.520 1.675 20.470 1.00 41.19 204 THR A N 1
ATOM 1640 C CA . THR A 1 204 ? 12.469 2.547 21.652 1.00 41.19 204 THR A CA 1
ATOM 1641 C C . THR A 1 204 ? 13.425 3.739 21.541 1.00 41.19 204 THR A C 1
ATOM 1643 O O . THR A 1 204 ? 13.495 4.558 22.455 1.00 41.19 204 THR A O 1
ATOM 1646 N N . ASN A 1 205 ? 14.141 3.887 20.418 1.00 39.00 205 ASN A N 1
ATOM 1647 C CA . ASN A 1 205 ? 14.943 5.066 20.132 1.00 39.00 205 ASN A CA 1
ATOM 1648 C C . ASN A 1 205 ? 14.989 5.395 18.619 1.00 39.00 205 ASN A C 1
ATOM 1650 O O . ASN A 1 205 ? 15.709 4.729 17.875 1.00 39.00 205 ASN A O 1
ATOM 1654 N N . PRO A 1 206 ? 14.261 6.427 18.151 1.00 42.44 206 PRO A N 1
ATOM 1655 C CA . PRO A 1 206 ? 14.203 6.829 16.740 1.00 42.44 206 PRO A CA 1
ATOM 1656 C C . PRO A 1 206 ? 15.516 7.416 16.181 1.00 42.44 206 PRO A C 1
ATOM 1658 O O . PRO A 1 206 ? 15.598 7.695 14.990 1.00 42.44 206 PRO A O 1
ATOM 1661 N N . ARG A 1 207 ? 16.546 7.645 17.008 1.00 38.72 207 ARG A N 1
ATOM 1662 C CA . ARG A 1 207 ? 17.699 8.502 16.659 1.00 38.72 207 ARG A CA 1
ATOM 1663 C C . ARG A 1 207 ? 18.830 7.849 15.868 1.00 38.72 207 ARG A C 1
ATOM 1665 O O . ARG A 1 207 ? 19.746 8.552 15.456 1.00 38.72 207 ARG A O 1
ATOM 1672 N N . THR A 1 208 ? 18.800 6.542 15.641 1.00 38.75 208 THR A N 1
ATOM 1673 C CA . THR A 1 208 ? 19.863 5.853 14.896 1.00 38.75 208 THR A CA 1
ATOM 1674 C C . THR A 1 208 ? 19.261 4.947 13.840 1.00 38.75 208 THR A C 1
ATOM 1676 O O . THR A 1 208 ? 19.013 3.771 14.092 1.00 38.75 208 THR A O 1
ATOM 1679 N N . LEU A 1 209 ? 19.066 5.496 12.640 1.00 45.53 209 LEU A N 1
ATOM 1680 C CA . LEU A 1 209 ? 19.155 4.686 11.431 1.00 45.53 209 LEU A CA 1
ATOM 1681 C C . LEU A 1 209 ? 20.604 4.197 11.374 1.00 45.53 209 LEU A C 1
ATOM 1683 O O . LEU A 1 209 ? 21.521 5.004 11.224 1.00 45.53 209 LEU A O 1
ATOM 1687 N N . SER A 1 210 ? 20.837 2.905 11.593 1.00 44.50 210 SER A N 1
ATOM 1688 C CA . SER A 1 210 ? 22.151 2.359 11.267 1.00 44.50 210 SER A CA 1
ATOM 1689 C C . SER A 1 210 ? 22.240 2.280 9.743 1.00 44.50 210 SER A C 1
ATOM 1691 O O . SER A 1 210 ? 21.226 2.106 9.070 1.00 44.50 210 SER A O 1
ATOM 1693 N N . GLU A 1 211 ? 23.441 2.388 9.176 1.00 42.53 211 GLU A N 1
ATOM 1694 C CA . GLU A 1 211 ? 23.655 2.293 7.719 1.00 42.53 211 GLU A CA 1
ATOM 1695 C C . GLU A 1 211 ? 23.119 0.973 7.113 1.00 42.53 211 GLU A C 1
ATOM 1697 O O . GLU A 1 211 ? 22.970 0.870 5.899 1.00 42.53 211 GLU A O 1
ATOM 1702 N N . ASN A 1 212 ? 22.781 -0.006 7.967 1.00 45.88 212 ASN A N 1
ATOM 1703 C CA . ASN A 1 212 ? 22.209 -1.308 7.634 1.00 45.88 212 ASN A CA 1
ATOM 1704 C C . ASN A 1 212 ? 20.869 -1.604 8.347 1.00 45.88 212 ASN A C 1
ATOM 1706 O O . ASN A 1 212 ? 20.443 -2.760 8.355 1.00 45.88 212 ASN A O 1
ATOM 1710 N N . SER A 1 213 ? 20.220 -0.636 9.012 1.00 51.88 213 SER A N 1
ATOM 1711 C CA . SER A 1 213 ? 19.018 -0.941 9.795 1.00 51.88 213 SER A CA 1
ATOM 1712 C C . SER A 1 213 ? 17.808 -1.044 8.880 1.00 51.88 213 SER A C 1
ATOM 1714 O O . SER A 1 213 ? 17.232 -0.034 8.480 1.00 51.88 213 SER A O 1
ATOM 1716 N N . ASP A 1 214 ? 17.399 -2.282 8.621 1.00 62.06 214 ASP A N 1
ATOM 1717 C CA . ASP A 1 214 ? 16.040 -2.656 8.244 1.00 62.06 214 ASP A CA 1
ATOM 1718 C C . ASP A 1 214 ? 15.069 -2.264 9.387 1.00 62.06 214 ASP A C 1
ATOM 1720 O O . ASP A 1 214 ? 14.545 -3.104 10.119 1.00 62.06 214 ASP A O 1
ATOM 1724 N N . THR A 1 215 ? 14.890 -0.960 9.616 1.00 74.62 215 THR A N 1
ATOM 1725 C CA . THR A 1 215 ? 13.941 -0.443 10.601 1.00 74.62 215 THR A CA 1
ATOM 1726 C C . THR A 1 215 ? 12.541 -0.663 10.060 1.00 74.62 215 THR A C 1
ATOM 1728 O O . THR A 1 215 ? 12.191 -0.161 8.989 1.00 74.62 215 THR A O 1
ATOM 1731 N N . LEU A 1 216 ? 11.745 -1.405 10.823 1.00 80.88 216 LEU A N 1
ATOM 1732 C CA . LEU A 1 216 ? 10.391 -1.783 10.455 1.00 80.88 216 LEU A CA 1
ATOM 1733 C C . LEU A 1 216 ? 9.564 -0.555 10.035 1.00 80.88 216 LEU A C 1
ATOM 1735 O O . LEU A 1 216 ? 9.493 0.441 10.759 1.00 80.88 216 LEU A O 1
ATOM 1739 N N . GLY A 1 217 ? 8.945 -0.614 8.858 1.00 87.62 217 GLY A N 1
ATOM 1740 C CA . GLY A 1 217 ? 8.076 0.447 8.353 1.00 87.62 217 GLY A CA 1
ATOM 1741 C C . GLY A 1 217 ? 8.772 1.642 7.706 1.00 87.62 217 GLY A C 1
ATOM 1742 O O . GLY A 1 217 ? 8.071 2.555 7.259 1.00 87.62 217 GLY A O 1
ATOM 1743 N N . CYS A 1 218 ? 10.110 1.673 7.686 1.00 88.62 218 CYS A N 1
ATOM 1744 C CA . CYS A 1 218 ? 10.884 2.873 7.353 1.00 88.62 218 CYS A CA 1
ATOM 1745 C C . CYS A 1 218 ? 11.700 2.770 6.056 1.00 88.62 218 CYS A C 1
ATOM 1747 O O . CYS A 1 218 ? 12.294 3.772 5.654 1.00 88.62 218 CYS A O 1
ATOM 1749 N N . SER A 1 219 ? 11.757 1.608 5.394 1.00 86.69 219 SER A N 1
ATOM 1750 C CA . SER A 1 219 ? 12.590 1.453 4.192 1.00 86.69 219 SER A CA 1
ATOM 1751 C C . SER A 1 219 ? 12.027 2.259 3.025 1.00 86.69 219 SER A C 1
ATOM 1753 O O . SER A 1 219 ? 12.803 2.848 2.267 1.00 86.69 219 SER A O 1
ATOM 1755 N N . TYR A 1 220 ? 10.697 2.292 2.900 1.00 91.19 220 TYR A N 1
ATOM 1756 C CA . TYR A 1 220 ? 9.978 2.920 1.793 1.00 91.19 220 TYR A CA 1
ATOM 1757 C C . TYR A 1 220 ? 8.802 3.786 2.260 1.00 91.19 220 TYR A C 1
ATOM 1759 O O . TYR A 1 220 ? 8.136 3.511 3.263 1.00 91.19 220 TYR A O 1
ATOM 1767 N N . LEU A 1 221 ? 8.515 4.838 1.491 1.00 94.75 221 LEU A N 1
ATOM 1768 C CA . LEU A 1 221 ? 7.254 5.575 1.597 1.00 94.75 221 LEU A CA 1
ATOM 1769 C C . LEU A 1 221 ? 6.098 4.725 1.034 1.00 94.75 221 LEU A C 1
ATOM 1771 O O . LEU A 1 221 ? 6.340 3.915 0.139 1.00 94.75 221 LEU A O 1
ATOM 1775 N N . PRO A 1 222 ? 4.839 4.912 1.474 1.00 97.19 222 PRO A N 1
ATOM 1776 C CA . PRO A 1 222 ? 3.689 4.162 0.961 1.00 97.19 222 PRO A CA 1
ATOM 1777 C C . PRO A 1 222 ? 3.631 4.023 -0.569 1.00 97.19 222 PRO A C 1
ATOM 1779 O O . PRO A 1 222 ? 3.484 2.913 -1.083 1.00 97.19 222 PRO A O 1
ATOM 1782 N N . PHE A 1 223 ? 3.820 5.106 -1.330 1.00 95.12 223 PHE A N 1
ATOM 1783 C CA . PHE A 1 223 ? 3.789 4.990 -2.793 1.00 95.12 223 PHE A CA 1
ATOM 1784 C C . PHE A 1 223 ? 4.979 4.197 -3.362 1.00 95.12 223 PHE A C 1
ATOM 1786 O O . PHE A 1 223 ? 4.824 3.515 -4.372 1.00 95.12 223 PHE A O 1
ATOM 1793 N N . GLU A 1 224 ? 6.150 4.252 -2.721 1.00 94.38 224 GLU A N 1
ATOM 1794 C CA . GLU A 1 224 ? 7.340 3.492 -3.123 1.00 94.38 224 GLU A CA 1
ATOM 1795 C C . GLU A 1 224 ? 7.145 2.005 -2.822 1.00 94.38 224 GLU A C 1
ATOM 1797 O O . GLU A 1 224 ? 7.436 1.171 -3.674 1.00 94.38 224 GLU A O 1
ATOM 1802 N N . THR A 1 225 ? 6.572 1.663 -1.664 1.00 96.44 225 THR A N 1
ATOM 1803 C CA . THR A 1 225 ? 6.201 0.286 -1.304 1.00 96.44 225 THR A CA 1
ATOM 1804 C C . THR A 1 225 ? 5.244 -0.321 -2.328 1.00 96.44 225 THR A C 1
ATOM 1806 O O . THR A 1 225 ? 5.445 -1.457 -2.769 1.00 96.44 225 THR A O 1
ATOM 1809 N N . ALA A 1 226 ? 4.217 0.439 -2.731 1.00 96.75 226 ALA A N 1
ATOM 1810 C CA . ALA A 1 226 ? 3.291 0.028 -3.782 1.00 96.75 226 ALA A CA 1
ATOM 1811 C C . ALA A 1 226 ? 4.029 -0.152 -5.119 1.00 96.75 226 ALA A C 1
ATOM 1813 O O . ALA A 1 226 ? 3.978 -1.234 -5.698 1.00 96.75 226 ALA A O 1
ATOM 1814 N N . ALA A 1 227 ? 4.800 0.854 -5.547 1.00 93.31 227 ALA A N 1
ATOM 1815 C CA . ALA A 1 227 ? 5.514 0.842 -6.822 1.00 93.31 227 ALA A CA 1
ATOM 1816 C C . ALA A 1 227 ? 6.589 -0.257 -6.927 1.00 93.31 227 ALA A C 1
ATOM 1818 O O . ALA A 1 227 ? 6.845 -0.782 -8.008 1.00 93.31 227 ALA A O 1
ATOM 1819 N N . TYR A 1 228 ? 7.247 -0.609 -5.820 1.00 93.38 228 TYR A N 1
ATOM 1820 C CA . TYR A 1 228 ? 8.291 -1.641 -5.777 1.00 93.38 228 TYR A CA 1
ATOM 1821 C C . TYR A 1 228 ? 7.733 -3.050 -5.564 1.00 93.38 228 TYR A C 1
ATOM 1823 O O . TYR A 1 228 ? 8.495 -4.030 -5.649 1.00 93.38 228 TYR A O 1
ATOM 1831 N N . CYS A 1 229 ? 6.423 -3.147 -5.307 1.00 95.12 229 CYS A N 1
ATOM 1832 C CA . CYS A 1 229 ? 5.691 -4.382 -5.049 1.00 95.12 229 CYS A CA 1
ATOM 1833 C C . CYS A 1 229 ? 6.301 -5.201 -3.901 1.00 95.12 229 CYS A C 1
ATOM 1835 O O . CYS A 1 229 ? 6.304 -6.435 -3.924 1.00 95.12 229 CYS A O 1
ATOM 1837 N N . GLU A 1 230 ? 6.882 -4.537 -2.903 1.00 93.81 230 GLU A N 1
ATOM 1838 C CA . GLU A 1 230 ? 7.614 -5.184 -1.819 1.00 93.81 230 GLU A CA 1
ATOM 1839 C C . GLU A 1 230 ? 7.740 -4.274 -0.602 1.00 93.81 230 GLU A C 1
ATOM 1841 O O . GLU A 1 230 ? 8.107 -3.112 -0.732 1.00 93.81 230 GLU A O 1
ATOM 1846 N N . GLY A 1 231 ? 7.514 -4.848 0.576 1.00 93.38 231 GLY A N 1
ATOM 1847 C CA . GLY A 1 231 ? 7.767 -4.203 1.854 1.00 93.38 231 GLY A CA 1
ATOM 1848 C C . GLY A 1 231 ? 7.622 -5.182 3.013 1.00 93.38 231 GLY A C 1
ATOM 1849 O O . GLY A 1 231 ? 7.171 -6.322 2.839 1.00 93.38 231 GLY A O 1
ATOM 1850 N N . ASP A 1 232 ? 8.019 -4.759 4.203 1.00 92.31 232 ASP A N 1
ATOM 1851 C CA . ASP A 1 232 ? 7.685 -5.475 5.431 1.00 92.31 232 ASP A CA 1
ATOM 1852 C C . ASP A 1 232 ? 6.176 -5.374 5.760 1.00 92.31 232 ASP A C 1
ATOM 1854 O O . ASP A 1 232 ? 5.371 -4.808 5.009 1.00 92.31 232 ASP A O 1
ATOM 1858 N N . PHE A 1 233 ? 5.746 -5.993 6.863 1.00 92.31 233 PHE A N 1
ATOM 1859 C CA . PHE A 1 233 ? 4.324 -6.003 7.219 1.00 92.31 233 PHE A CA 1
ATOM 1860 C C . PHE A 1 233 ? 3.803 -4.627 7.650 1.00 92.31 233 PHE A C 1
ATOM 1862 O O . PHE A 1 233 ? 2.616 -4.353 7.466 1.00 92.31 233 PHE A O 1
ATOM 1869 N N . VAL A 1 234 ? 4.667 -3.763 8.186 1.00 93.62 234 VAL A N 1
ATOM 1870 C CA . VAL A 1 234 ? 4.308 -2.386 8.511 1.00 93.62 234 VAL A CA 1
ATOM 1871 C C . VAL A 1 234 ? 4.181 -1.575 7.238 1.00 93.62 234 VAL A C 1
ATOM 1873 O O . VAL A 1 234 ? 3.151 -0.950 7.038 1.00 93.62 234 VAL A O 1
ATOM 1876 N N . GLU A 1 235 ? 5.151 -1.631 6.333 1.00 95.31 235 GLU A N 1
ATOM 1877 C CA . GLU A 1 235 ? 5.102 -0.902 5.061 1.00 95.31 235 GLU A CA 1
ATOM 1878 C C . GLU A 1 235 ? 3.842 -1.255 4.262 1.00 95.31 235 GLU A C 1
ATOM 1880 O O . GLU A 1 235 ? 3.166 -0.367 3.745 1.00 95.31 235 GLU A O 1
ATOM 1885 N N . ARG A 1 236 ? 3.451 -2.534 4.244 1.00 96.12 236 ARG A N 1
ATOM 1886 C CA . ARG A 1 236 ? 2.155 -2.971 3.701 1.00 96.12 236 ARG A CA 1
ATOM 1887 C C . ARG A 1 236 ? 0.972 -2.316 4.394 1.00 96.12 236 ARG A C 1
ATOM 1889 O O . ARG A 1 236 ? 0.074 -1.813 3.731 1.00 96.12 236 ARG A O 1
ATOM 1896 N N . GLY A 1 237 ? 0.939 -2.338 5.721 1.00 97.56 237 GLY A N 1
ATOM 1897 C CA . GLY A 1 237 ? -0.149 -1.708 6.453 1.00 97.56 237 GLY A CA 1
ATOM 1898 C C . GLY A 1 237 ? -0.196 -0.185 6.255 1.00 97.56 237 GLY A C 1
ATOM 1899 O O . GLY A 1 237 ? -1.285 0.371 6.164 1.00 97.56 237 GLY A O 1
ATOM 1900 N N . ARG A 1 238 ? 0.954 0.475 6.067 1.00 98.06 238 ARG A N 1
ATOM 1901 C CA . ARG A 1 238 ? 1.037 1.901 5.711 1.00 98.06 238 ARG A CA 1
ATOM 1902 C C . ARG A 1 238 ? 0.487 2.181 4.308 1.00 98.06 238 ARG A C 1
ATOM 1904 O O . ARG A 1 238 ? -0.201 3.179 4.128 1.00 98.06 238 ARG A O 1
ATOM 1911 N N . VAL A 1 239 ? 0.713 1.295 3.327 1.00 98.75 239 VAL A N 1
ATOM 1912 C CA . VAL A 1 239 ? 0.037 1.368 2.010 1.00 98.75 239 VAL A CA 1
ATOM 1913 C C . VAL A 1 239 ? -1.474 1.263 2.180 1.00 98.75 239 VAL A C 1
ATOM 1915 O O . VAL A 1 239 ? -2.205 2.108 1.670 1.00 98.75 239 VAL A O 1
ATOM 1918 N N . PHE A 1 240 ? -1.945 0.268 2.935 1.00 98.81 240 PHE A N 1
ATOM 1919 C CA . PHE A 1 240 ? -3.372 0.097 3.198 1.00 98.81 240 PHE A CA 1
ATOM 1920 C C . PHE A 1 240 ? -3.987 1.343 3.858 1.00 98.81 240 PHE A C 1
ATOM 1922 O O . PHE A 1 240 ? -4.997 1.847 3.374 1.00 98.81 240 PHE A O 1
ATOM 1929 N N . ASN A 1 241 ? -3.357 1.887 4.901 1.00 98.44 241 ASN A N 1
ATOM 1930 C CA . ASN A 1 241 ? -3.806 3.112 5.558 1.00 98.44 241 ASN A CA 1
ATOM 1931 C C . ASN A 1 241 ? -3.804 4.321 4.605 1.00 98.44 241 ASN A C 1
ATOM 1933 O O . ASN A 1 241 ? -4.780 5.063 4.559 1.00 98.44 241 ASN A O 1
ATOM 1937 N N . ALA A 1 242 ? -2.757 4.501 3.794 1.00 98.62 242 ALA A N 1
ATOM 1938 C CA . ALA A 1 242 ? -2.690 5.605 2.838 1.00 98.62 242 ALA A CA 1
ATOM 1939 C C . ALA A 1 242 ? -3.798 5.524 1.772 1.00 98.62 242 ALA A C 1
ATOM 1941 O O . ALA A 1 242 ? -4.370 6.548 1.402 1.00 98.62 242 ALA A O 1
ATOM 1942 N N . LEU A 1 243 ? -4.147 4.316 1.318 1.00 98.88 243 LEU A N 1
ATOM 1943 C CA . LEU A 1 243 ? -5.292 4.089 0.434 1.00 98.88 243 LEU A CA 1
ATOM 1944 C C . LEU A 1 243 ? -6.627 4.364 1.147 1.00 98.88 243 LEU A C 1
ATOM 1946 O O . LEU A 1 243 ? -7.492 5.036 0.587 1.00 98.88 243 LEU A O 1
ATOM 1950 N N . ALA A 1 244 ? -6.792 3.870 2.379 1.00 98.75 244 ALA A N 1
ATOM 1951 C CA . ALA A 1 244 ? -8.003 4.052 3.182 1.00 98.75 244 ALA A CA 1
ATOM 1952 C C . ALA A 1 244 ? -8.272 5.538 3.470 1.00 98.75 244 ALA A C 1
ATOM 1954 O O . ALA A 1 244 ? -9.402 6.007 3.318 1.00 98.75 244 ALA A O 1
ATOM 1955 N N . ALA A 1 245 ? -7.221 6.309 3.760 1.00 98.12 245 ALA A N 1
ATOM 1956 C CA . ALA A 1 245 ? -7.308 7.749 3.972 1.00 98.12 245 ALA A CA 1
ATOM 1957 C C . ALA A 1 245 ? -7.895 8.487 2.754 1.00 98.12 245 ALA A C 1
ATOM 1959 O O . ALA A 1 245 ? -8.735 9.365 2.924 1.00 98.12 245 ALA A O 1
ATOM 1960 N N . GLN A 1 246 ? -7.543 8.089 1.523 1.00 98.25 246 GLN A N 1
ATOM 1961 C CA . GLN A 1 246 ? -8.106 8.686 0.297 1.00 98.25 246 GLN A CA 1
ATOM 1962 C C . GLN A 1 246 ? -9.593 8.369 0.091 1.00 98.25 246 GLN A C 1
ATOM 1964 O O . GLN A 1 246 ? -10.271 9.021 -0.703 1.00 98.25 246 GLN A O 1
ATOM 1969 N N . ARG A 1 247 ? -10.121 7.380 0.817 1.00 98.12 247 ARG A N 1
ATOM 1970 C CA . ARG A 1 247 ? -11.547 7.033 0.853 1.00 98.12 247 ARG A CA 1
ATOM 1971 C C . ARG A 1 247 ? -12.283 7.637 2.050 1.00 98.12 247 ARG A C 1
ATOM 1973 O O . ARG A 1 247 ? -13.467 7.366 2.223 1.00 98.12 247 ARG A O 1
ATOM 1980 N N . GLY A 1 248 ? -11.605 8.460 2.855 1.00 96.88 248 GLY A N 1
ATOM 1981 C CA . GLY A 1 248 ? -12.157 9.026 4.087 1.00 96.88 248 GLY A CA 1
ATOM 1982 C C . GLY A 1 248 ? -12.301 8.003 5.216 1.00 96.88 248 GLY A C 1
ATOM 1983 O O . GLY A 1 248 ? -13.053 8.239 6.154 1.00 96.88 248 GLY A O 1
ATOM 1984 N N . ILE A 1 249 ? -11.603 6.867 5.130 1.00 98.44 249 ILE A N 1
ATOM 1985 C CA . ILE A 1 249 ? -11.663 5.795 6.125 1.00 98.44 249 ILE A CA 1
ATOM 1986 C C . ILE A 1 249 ? -10.508 5.985 7.107 1.00 98.44 249 ILE A C 1
ATOM 1988 O O . ILE A 1 249 ? -9.335 5.881 6.738 1.00 98.44 249 ILE A O 1
ATOM 1992 N N . GLN A 1 250 ? -10.834 6.252 8.371 1.00 98.38 250 GLN A N 1
ATOM 1993 C CA . GLN A 1 250 ? -9.832 6.404 9.419 1.00 98.38 250 GLN A CA 1
ATOM 1994 C C . GLN A 1 250 ? -9.338 5.030 9.890 1.00 98.38 250 GLN A C 1
ATOM 1996 O O . GLN A 1 250 ? -10.125 4.129 10.186 1.00 98.38 250 GLN A O 1
ATOM 2001 N N . THR A 1 251 ? -8.016 4.877 9.987 1.00 98.62 251 THR A N 1
ATOM 2002 C CA . THR A 1 251 ? -7.385 3.650 10.482 1.00 98.62 251 THR A CA 1
ATOM 2003 C C . THR A 1 251 ? -6.357 3.944 11.570 1.00 98.62 251 THR A C 1
ATOM 2005 O O . THR A 1 251 ? -5.821 5.052 11.653 1.00 98.62 251 THR A O 1
ATOM 2008 N N . TYR A 1 252 ? -6.084 2.952 12.414 1.00 98.25 252 TYR A N 1
ATOM 2009 C CA . TYR A 1 252 ? -5.113 3.042 13.498 1.00 98.25 252 TYR A CA 1
ATOM 2010 C C . TYR A 1 252 ? -4.264 1.783 13.544 1.00 98.25 252 TYR A C 1
ATOM 2012 O O . TYR A 1 252 ? -4.790 0.671 13.510 1.00 98.25 252 TYR A O 1
ATOM 2020 N N . TRP A 1 253 ? -2.955 1.937 13.695 1.00 96.75 253 TRP A N 1
ATOM 2021 C CA . TRP A 1 253 ? -2.113 0.812 14.081 1.00 96.75 253 TRP A CA 1
ATOM 2022 C C . TRP A 1 253 ? -2.362 0.467 15.546 1.00 96.75 253 TRP A C 1
ATOM 2024 O O . TRP A 1 253 ? -2.293 1.332 16.414 1.00 96.75 253 TRP A O 1
ATOM 2034 N N . VAL A 1 254 ? -2.637 -0.802 15.822 1.00 95.56 254 VAL A N 1
ATOM 2035 C CA . VAL A 1 254 ? -2.882 -1.315 17.168 1.00 95.56 254 VAL A CA 1
ATOM 2036 C C . VAL A 1 254 ? -1.580 -1.880 17.717 1.00 95.56 254 VAL A C 1
ATOM 2038 O O . VAL A 1 254 ? -1.017 -2.828 17.159 1.00 95.56 254 VAL A O 1
ATOM 2041 N N . ALA A 1 255 ? -1.118 -1.314 18.827 1.00 91.81 255 ALA A N 1
ATOM 2042 C CA . ALA A 1 255 ? -0.062 -1.881 19.648 1.00 91.81 255 ALA A CA 1
ATOM 2043 C C . ALA A 1 255 ? -0.630 -2.405 20.968 1.00 91.81 255 ALA A C 1
ATOM 2045 O O . ALA A 1 255 ? -1.497 -1.779 21.579 1.00 91.81 255 ALA A O 1
ATOM 2046 N N . VAL A 1 256 ? -0.119 -3.556 21.397 1.00 90.06 256 VAL A N 1
ATOM 2047 C CA . VAL A 1 256 ? -0.582 -4.295 22.580 1.00 90.06 256 VAL A CA 1
ATOM 2048 C C . VAL A 1 256 ? 0.553 -4.441 23.594 1.00 90.06 256 VAL A C 1
ATOM 2050 O O . VAL A 1 256 ? 1.731 -4.447 23.220 1.00 90.06 256 VAL A O 1
ATOM 2053 N N . GLY A 1 257 ? 0.223 -4.532 24.882 1.00 84.38 257 GLY A N 1
ATOM 2054 C CA . GLY A 1 257 ? 1.217 -4.497 25.963 1.00 84.38 257 GLY A CA 1
ATOM 2055 C C . GLY A 1 257 ? 1.980 -3.165 26.039 1.00 84.38 257 GLY A C 1
ATOM 2056 O O . GLY A 1 257 ? 3.154 -3.133 26.422 1.00 84.38 257 GLY A O 1
ATOM 2057 N N . ALA A 1 258 ? 1.345 -2.067 25.620 1.00 76.50 258 ALA A N 1
ATOM 2058 C CA . ALA A 1 258 ? 1.952 -0.744 25.503 1.00 76.50 258 ALA A CA 1
ATOM 2059 C C . ALA A 1 258 ? 1.966 0.011 26.849 1.00 76.50 258 ALA A C 1
ATOM 2061 O O . ALA A 1 258 ? 1.304 1.037 27.016 1.00 76.50 258 ALA A O 1
ATOM 2062 N N . ASN A 1 259 ? 2.747 -0.484 27.813 1.00 73.56 259 ASN A N 1
ATOM 2063 C CA . ASN A 1 259 ? 2.944 0.164 29.114 1.00 73.56 259 ASN A CA 1
ATOM 2064 C C . ASN A 1 259 ? 4.251 0.940 29.154 1.00 73.56 259 ASN A C 1
ATOM 2066 O O . ASN A 1 259 ? 5.310 0.342 28.986 1.00 73.56 259 ASN A O 1
ATOM 2070 N N . GLU A 1 260 ? 4.195 2.249 29.417 1.00 66.12 260 GLU A N 1
ATOM 2071 C CA . GLU A 1 260 ? 5.402 3.077 29.508 1.00 66.12 260 GLU A CA 1
ATOM 2072 C C . GLU A 1 260 ? 6.447 2.462 30.458 1.00 66.12 260 GLU A C 1
ATOM 2074 O O . GLU A 1 260 ? 6.092 2.026 31.556 1.00 66.12 260 GLU A O 1
ATOM 2079 N N . PRO A 1 261 ? 7.731 2.406 30.051 1.00 63.56 261 PRO A N 1
ATOM 2080 C CA . PRO A 1 261 ? 8.330 3.018 28.853 1.00 63.56 261 PRO A CA 1
ATOM 2081 C C . PRO A 1 261 ? 8.221 2.182 27.556 1.00 63.56 261 PRO A C 1
ATOM 2083 O O . PRO A 1 261 ? 8.771 2.578 26.532 1.00 63.56 261 PRO A O 1
ATOM 2086 N N . SER A 1 262 ? 7.540 1.033 27.572 1.00 68.31 262 SER A N 1
ATOM 2087 C CA . SER A 1 262 ? 7.329 0.185 26.393 1.00 68.31 262 SER A CA 1
ATOM 2088 C C . SER A 1 262 ? 6.359 0.821 25.389 1.00 68.31 262 SER A C 1
ATOM 2090 O O . SER A 1 262 ? 5.264 1.290 25.722 1.00 68.31 262 SER A O 1
ATOM 2092 N N . SER A 1 263 ? 6.754 0.794 24.120 1.00 69.56 263 SER A N 1
ATOM 2093 C CA . SER A 1 263 ? 5.918 1.114 22.960 1.00 69.56 263 SER A CA 1
ATOM 2094 C C . SER A 1 263 ? 4.909 -0.001 22.636 1.00 69.56 263 SER A C 1
ATOM 2096 O O . SER A 1 263 ? 3.951 0.244 21.906 1.00 69.56 263 SER A O 1
ATOM 2098 N N . GLY A 1 264 ? 5.069 -1.186 23.236 1.00 80.19 264 GLY A N 1
ATOM 2099 C CA . GLY A 1 264 ? 4.248 -2.365 22.970 1.00 80.19 264 GLY A CA 1
ATOM 2100 C C . GLY A 1 264 ? 4.655 -3.099 21.689 1.00 80.19 264 GLY A C 1
ATOM 2101 O O . GLY A 1 264 ? 5.585 -2.707 20.982 1.00 80.19 264 GLY A O 1
ATOM 2102 N N . LYS A 1 265 ? 3.944 -4.188 21.393 1.00 85.06 265 LYS A N 1
ATOM 2103 C CA . LYS A 1 265 ? 4.108 -4.969 20.160 1.00 85.06 265 LYS A CA 1
ATOM 2104 C C . LYS A 1 265 ? 3.062 -4.534 19.145 1.00 85.06 265 LYS A C 1
ATOM 2106 O O . LYS A 1 265 ? 1.875 -4.526 19.467 1.00 85.06 265 LYS A O 1
ATOM 2111 N N . LEU A 1 266 ? 3.481 -4.219 17.920 1.00 88.62 266 LEU A N 1
ATOM 2112 C CA . LEU A 1 266 ? 2.534 -3.994 16.825 1.00 88.62 266 LEU A CA 1
ATOM 2113 C C . LEU A 1 266 ? 1.794 -5.285 16.497 1.00 88.62 266 LEU A C 1
ATOM 2115 O O . LEU A 1 266 ? 2.404 -6.349 16.373 1.00 88.62 266 LEU A O 1
ATOM 2119 N N . TRP A 1 267 ? 0.487 -5.160 16.312 1.00 91.62 267 TRP A N 1
ATOM 2120 C CA . TRP A 1 267 ? -0.387 -6.284 16.033 1.00 91.62 267 TRP A CA 1
ATOM 2121 C C . TRP A 1 267 ? -1.097 -6.138 14.686 1.00 91.62 267 TRP A C 1
ATOM 2123 O O . TRP A 1 267 ? -0.764 -6.830 13.723 1.00 91.62 267 TRP A O 1
ATOM 2133 N N . ALA A 1 268 ? -2.081 -5.247 14.630 1.00 95.56 268 ALA A N 1
ATOM 2134 C CA . ALA A 1 268 ? -3.065 -5.166 13.561 1.00 95.56 268 ALA A CA 1
ATOM 2135 C C . ALA A 1 268 ? -3.352 -3.704 13.205 1.00 95.56 268 ALA A C 1
ATOM 2137 O O . ALA A 1 268 ? -2.888 -2.783 13.876 1.00 95.56 268 ALA A O 1
ATOM 2138 N N . ILE A 1 269 ? -4.133 -3.498 12.153 1.00 98.31 269 ILE A N 1
ATOM 2139 C CA . ILE A 1 269 ? -4.746 -2.218 11.820 1.00 98.31 269 ILE A CA 1
ATOM 2140 C C . ILE A 1 269 ? -6.223 -2.293 12.192 1.00 98.31 269 ILE A C 1
ATOM 2142 O O . ILE A 1 269 ? -6.935 -3.197 11.758 1.00 98.31 269 ILE A O 1
ATOM 2146 N N . ALA A 1 270 ? -6.661 -1.335 12.998 1.00 98.62 270 ALA A N 1
ATOM 2147 C CA . ALA A 1 270 ? -8.049 -1.081 13.324 1.00 98.62 270 ALA A CA 1
ATOM 2148 C C . ALA A 1 270 ? -8.644 -0.090 12.314 1.00 98.62 270 ALA A C 1
ATOM 2150 O O . ALA A 1 270 ? -8.096 0.991 12.111 1.00 98.62 270 ALA A O 1
ATOM 2151 N N . VAL A 1 271 ? -9.764 -0.449 11.695 1.00 98.81 271 VAL A N 1
ATOM 2152 C CA . VAL A 1 271 ? -10.509 0.365 10.728 1.00 98.81 271 VAL A CA 1
ATOM 2153 C C . VAL A 1 271 ? -11.770 0.889 11.395 1.00 98.81 271 VAL A C 1
ATOM 2155 O O . VAL A 1 271 ? -12.590 0.093 11.851 1.00 98.81 271 VAL A O 1
ATOM 2158 N N . ALA A 1 272 ? -11.939 2.208 11.435 1.00 98.56 272 ALA A N 1
ATOM 2159 C CA . ALA A 1 272 ? -13.172 2.821 11.907 1.00 98.56 272 ALA A CA 1
ATOM 2160 C C . ALA A 1 272 ? -14.268 2.677 10.845 1.00 98.56 272 ALA A C 1
ATOM 2162 O O . ALA A 1 272 ? -14.118 3.171 9.728 1.00 98.56 272 ALA A O 1
ATOM 2163 N N . ALA A 1 273 ? -15.354 1.994 11.205 1.00 98.19 273 ALA A N 1
ATOM 2164 C CA . ALA A 1 273 ? -16.557 1.892 10.389 1.00 98.19 273 ALA A CA 1
ATOM 2165 C C . ALA A 1 273 ? -17.793 1.804 11.296 1.00 98.19 273 ALA A C 1
ATOM 2167 O O . ALA A 1 273 ? -17.871 0.962 12.200 1.00 98.19 273 ALA A O 1
ATOM 2168 N N . GLY A 1 274 ? -18.751 2.709 11.088 1.00 96.06 274 GLY A N 1
ATOM 2169 C CA . GLY A 1 274 ? -19.874 2.893 12.007 1.00 96.06 274 GLY A CA 1
ATOM 2170 C C . GLY A 1 274 ? -19.389 3.217 13.426 1.00 96.06 274 GLY A C 1
ATOM 2171 O O . GLY A 1 274 ? -18.660 4.181 13.639 1.00 96.06 274 GLY A O 1
ATOM 2172 N N . LYS A 1 275 ? -19.781 2.397 14.408 1.00 96.81 275 LYS A N 1
ATOM 2173 C CA . LYS A 1 275 ? -19.406 2.554 15.830 1.00 96.81 275 LYS A CA 1
ATOM 2174 C C . LYS A 1 275 ? -18.330 1.572 16.294 1.00 96.81 275 LYS A C 1
ATOM 2176 O O . LYS A 1 275 ? -18.204 1.322 17.488 1.00 96.81 275 LYS A O 1
ATOM 2181 N N . ASN A 1 276 ? -17.580 0.991 15.362 1.00 97.88 276 ASN A N 1
ATOM 2182 C CA . ASN A 1 276 ? -16.651 -0.092 15.653 1.00 97.88 276 ASN A CA 1
ATOM 2183 C C . ASN A 1 276 ? -15.271 0.142 15.030 1.00 97.88 276 ASN A C 1
ATOM 2185 O O . ASN A 1 276 ? -15.124 0.827 14.018 1.00 97.88 276 ASN A O 1
ATOM 2189 N N . LEU A 1 277 ? -14.267 -0.501 15.631 1.00 98.56 277 LEU A N 1
ATOM 2190 C CA . LEU A 1 277 ? -12.909 -0.621 15.105 1.00 98.56 277 LEU A CA 1
ATOM 2191 C C . LEU A 1 277 ? -12.669 -2.060 14.629 1.00 98.56 277 LEU A C 1
ATOM 2193 O O . LEU A 1 277 ? -12.443 -2.941 15.453 1.00 98.56 277 LEU A O 1
ATOM 2197 N N . PHE A 1 278 ? -12.723 -2.313 13.323 1.00 98.75 278 PHE A N 1
ATOM 2198 C CA . PHE A 1 278 ? -12.548 -3.643 12.719 1.00 98.75 278 PHE A CA 1
ATOM 2199 C C . PHE A 1 278 ? -11.080 -3.997 12.502 1.00 98.75 278 PHE A C 1
ATOM 2201 O O . PHE A 1 278 ? -10.293 -3.146 12.099 1.00 98.75 278 PHE A O 1
ATOM 2208 N N . LEU A 1 279 ? -10.700 -5.251 12.741 1.00 98.56 279 LEU A N 1
ATOM 2209 C CA . LEU A 1 279 ? -9.295 -5.654 12.798 1.00 98.56 279 LEU A CA 1
ATOM 2210 C C . LEU A 1 279 ? -8.802 -6.347 11.523 1.00 98.56 279 LEU A C 1
ATOM 2212 O O . LEU A 1 279 ? -9.345 -7.359 11.079 1.00 98.56 279 LEU A O 1
ATOM 2216 N N . PHE A 1 280 ? -7.686 -5.850 10.994 1.00 98.56 280 PHE A N 1
ATOM 2217 C CA . PHE A 1 280 ? -6.984 -6.381 9.828 1.00 98.56 280 PHE A CA 1
ATOM 2218 C C . PHE A 1 280 ? -5.520 -6.634 10.176 1.00 98.56 280 PHE A C 1
ATOM 2220 O O . PHE A 1 280 ? -4.872 -5.747 10.718 1.00 98.56 280 PHE A O 1
ATOM 2227 N N . GLU A 1 281 ?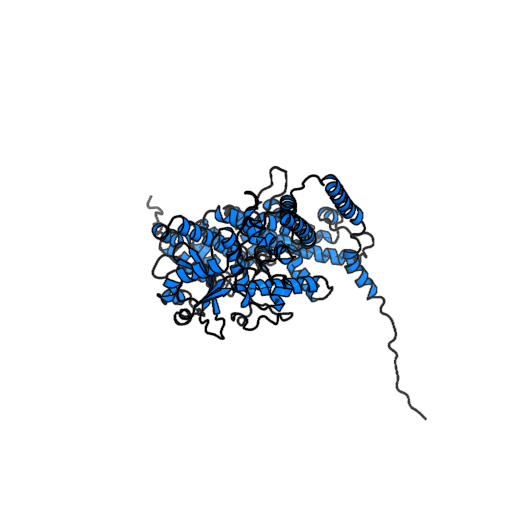 -4.960 -7.807 9.864 1.00 95.88 281 GLU A N 1
ATOM 2228 C CA . GLU A 1 281 ? -3.577 -8.145 10.233 1.00 95.88 281 GLU A CA 1
ATOM 2229 C C . GLU A 1 281 ? -2.655 -8.200 8.998 1.00 95.88 281 GLU A C 1
ATOM 2231 O O . GLU A 1 281 ? -2.610 -9.221 8.301 1.00 95.88 281 GLU A O 1
ATOM 2236 N N . PRO A 1 282 ? -1.864 -7.143 8.708 1.00 95.19 282 PRO A N 1
ATOM 2237 C CA . PRO A 1 282 ? -1.018 -7.075 7.508 1.00 95.19 282 PRO A CA 1
ATOM 2238 C C . PRO A 1 282 ? 0.071 -8.152 7.433 1.00 95.19 282 PRO A C 1
ATOM 2240 O O . PRO A 1 282 ? 0.506 -8.532 6.341 1.00 95.19 282 PRO A O 1
ATOM 2243 N N . LYS A 1 283 ? 0.520 -8.656 8.592 1.00 91.75 283 LYS A N 1
ATOM 2244 C CA . LYS A 1 283 ? 1.530 -9.719 8.675 1.00 91.75 283 LYS A CA 1
ATOM 2245 C C . LYS A 1 283 ? 0.994 -11.044 8.140 1.00 91.75 283 LYS A C 1
ATOM 2247 O O . LYS A 1 283 ? 1.694 -11.726 7.397 1.00 91.75 283 LYS A O 1
ATOM 2252 N N . LEU A 1 284 ? -0.253 -11.376 8.471 1.00 93.00 284 LEU A N 1
ATOM 2253 C CA . LEU A 1 284 ? -0.935 -12.557 7.939 1.00 93.00 284 LEU A CA 1
ATOM 2254 C C . LEU A 1 284 ? -1.601 -12.285 6.586 1.00 93.00 284 LEU A C 1
ATOM 2256 O O . LEU A 1 284 ? -1.850 -13.216 5.827 1.00 93.00 284 LEU A O 1
ATOM 2260 N N . GLY A 1 285 ? -1.869 -11.018 6.269 1.00 94.69 285 GLY A N 1
ATOM 2261 C CA . GLY A 1 285 ? -2.597 -10.612 5.073 1.00 94.69 285 GLY A CA 1
ATOM 2262 C C . GLY A 1 285 ? -4.057 -11.058 5.094 1.00 94.69 285 GLY A C 1
ATOM 2263 O O . GLY A 1 285 ? -4.603 -11.436 4.057 1.00 94.69 285 GLY A O 1
ATOM 2264 N N . PHE A 1 286 ? -4.666 -11.060 6.281 1.00 93.19 286 PHE A N 1
ATOM 2265 C CA . PHE A 1 286 ? -6.016 -11.561 6.508 1.00 93.19 286 PHE A CA 1
ATOM 2266 C C . PHE A 1 286 ? -6.749 -10.690 7.547 1.00 93.19 286 PHE A C 1
ATOM 2268 O O . PHE A 1 286 ? -6.097 -10.216 8.485 1.00 93.19 286 PHE A O 1
ATOM 2275 N N . PRO A 1 287 ? -8.069 -10.451 7.411 1.00 97.38 287 PRO A N 1
ATOM 2276 C CA . PRO A 1 287 ? -8.854 -9.859 8.490 1.00 97.38 287 PRO A CA 1
ATOM 2277 C C . PRO A 1 287 ? -8.875 -10.783 9.709 1.00 97.38 287 PRO A C 1
ATOM 2279 O O . PRO A 1 287 ? -8.802 -12.008 9.577 1.00 97.38 287 PRO A O 1
ATOM 2282 N N . VAL A 1 288 ? -8.987 -10.212 10.902 1.00 97.06 288 VAL A N 1
ATOM 2283 C CA . VAL A 1 288 ? -9.190 -11.006 12.114 1.00 97.06 288 VAL A CA 1
ATOM 2284 C C . VAL A 1 288 ? -10.667 -11.373 12.171 1.00 97.06 288 VAL A C 1
ATOM 2286 O O . VAL A 1 288 ? -11.526 -10.500 12.084 1.00 97.06 288 VAL A O 1
ATOM 2289 N N . PHE A 1 289 ? -10.977 -12.660 12.290 1.00 96.00 289 PHE A N 1
ATOM 2290 C CA . PHE A 1 289 ? -12.357 -13.134 12.370 1.00 96.00 289 PHE A CA 1
ATOM 2291 C C . PHE A 1 289 ? -12.730 -13.515 13.790 1.00 96.00 289 PHE A C 1
ATOM 2293 O O . PHE A 1 289 ? -11.905 -14.037 14.548 1.00 96.00 289 PHE A O 1
ATOM 2300 N N . ASP A 1 290 ? -14.000 -13.306 14.111 1.00 94.94 290 ASP A N 1
ATOM 2301 C CA . ASP A 1 290 ? -14.584 -13.894 15.299 1.00 94.94 290 ASP A CA 1
ATOM 2302 C C . ASP A 1 290 ? -14.741 -15.416 15.076 1.00 94.94 290 ASP A C 1
ATOM 2304 O O . ASP A 1 290 ? -15.175 -15.861 14.011 1.00 94.94 290 ASP A O 1
ATOM 2308 N N . PRO A 1 291 ? -14.288 -16.279 16.000 1.00 91.00 291 PRO A N 1
ATOM 2309 C CA . PRO A 1 291 ? -14.462 -17.720 15.860 1.00 91.00 291 PRO A CA 1
ATOM 2310 C C . PRO A 1 291 ? -15.861 -18.218 16.235 1.00 91.00 291 PRO A C 1
ATOM 2312 O O . PRO A 1 291 ? -16.159 -19.383 15.952 1.00 91.00 291 PRO A O 1
ATOM 2315 N N . ASP A 1 292 ? -16.637 -17.394 16.931 1.00 90.19 292 ASP A N 1
ATOM 2316 C CA . ASP A 1 292 ? -17.969 -17.671 17.464 1.00 90.19 292 ASP A CA 1
ATOM 2317 C C . ASP A 1 292 ? -19.061 -17.022 16.609 1.00 90.19 292 ASP A C 1
ATOM 2319 O O . ASP A 1 292 ? -20.154 -17.575 16.496 1.00 90.19 292 ASP A O 1
ATOM 2323 N N . GLU A 1 293 ? -18.730 -15.928 15.925 1.00 88.12 293 GLU A N 1
ATOM 2324 C CA . GLU A 1 293 ? -19.590 -15.267 14.945 1.00 88.12 293 GLU A CA 1
ATOM 2325 C C . GLU A 1 293 ? -18.996 -15.367 13.532 1.00 88.12 293 GLU A C 1
ATOM 2327 O O . GLU A 1 293 ? -17.787 -15.305 13.341 1.00 88.12 293 GLU A O 1
ATOM 2332 N N . THR A 1 294 ? -19.824 -15.502 12.491 1.00 91.19 294 THR A N 1
ATOM 2333 C CA . THR A 1 294 ? -19.330 -15.478 11.095 1.00 91.19 294 THR A CA 1
ATOM 2334 C C . THR A 1 294 ? -19.099 -14.031 10.660 1.00 91.19 294 THR A C 1
ATOM 2336 O O . THR A 1 294 ? -19.779 -13.533 9.777 1.00 91.19 294 THR A O 1
ATOM 2339 N N . LYS A 1 295 ? -18.185 -13.329 11.338 1.00 95.88 295 LYS A N 1
ATOM 2340 C CA . LYS A 1 295 ? -17.941 -11.891 11.175 1.00 95.88 295 LYS A CA 1
ATOM 2341 C C . LYS A 1 295 ? -16.465 -11.523 11.267 1.00 95.88 295 LYS A C 1
ATOM 2343 O O . LYS A 1 295 ? -15.663 -12.221 11.891 1.00 95.88 295 LYS A O 1
ATOM 2348 N N . ILE A 1 296 ? -16.116 -10.379 10.681 1.00 97.94 296 ILE A N 1
ATOM 2349 C CA . ILE A 1 296 ? -14.854 -9.687 10.984 1.00 97.94 296 ILE A CA 1
ATOM 2350 C C . ILE A 1 296 ? -14.906 -9.187 12.433 1.00 97.94 296 ILE A C 1
ATOM 2352 O O . ILE A 1 296 ? -15.862 -8.514 12.814 1.00 97.94 296 ILE A O 1
ATOM 2356 N N . ALA A 1 297 ? -13.886 -9.520 13.222 1.00 97.94 297 ALA A N 1
ATOM 2357 C CA . ALA A 1 297 ? -13.780 -9.138 14.622 1.00 97.94 297 ALA A CA 1
ATOM 2358 C C . ALA A 1 297 ? -13.487 -7.641 14.779 1.00 97.94 297 ALA A C 1
ATOM 2360 O O . ALA A 1 297 ? -12.722 -7.042 14.013 1.00 97.94 297 ALA A O 1
ATOM 2361 N N . THR A 1 298 ? -14.056 -7.057 15.829 1.00 97.94 298 THR A N 1
ATOM 2362 C CA . THR A 1 298 ? -13.746 -5.699 16.278 1.00 97.94 298 THR A CA 1
ATOM 2363 C C . THR A 1 298 ? -12.689 -5.720 17.385 1.00 97.94 298 THR A C 1
ATOM 2365 O O . THR A 1 298 ? -12.428 -6.760 17.994 1.00 97.94 298 THR A O 1
ATOM 2368 N N . LEU A 1 299 ? -12.079 -4.566 17.668 1.00 97.25 299 LEU A N 1
ATOM 2369 C CA . LEU A 1 299 ? -11.144 -4.391 18.780 1.00 97.25 299 LEU A CA 1
ATOM 2370 C C . LEU A 1 299 ? -11.791 -4.778 20.116 1.00 97.25 299 LEU A C 1
ATOM 2372 O O . LEU A 1 299 ? -11.217 -5.575 20.854 1.00 97.25 299 LEU A O 1
ATOM 2376 N N . ASN A 1 300 ? -13.011 -4.295 20.364 1.00 95.50 300 ASN A N 1
ATOM 2377 C CA . ASN A 1 300 ? -13.770 -4.606 21.577 1.00 95.50 300 ASN A CA 1
ATOM 2378 C C . ASN A 1 300 ? -14.073 -6.110 21.667 1.00 95.50 300 ASN A C 1
ATOM 2380 O O . ASN A 1 300 ? -13.801 -6.732 22.690 1.00 95.50 300 ASN A O 1
ATOM 2384 N N . ALA A 1 301 ? -14.513 -6.737 20.566 1.00 95.50 301 ALA A N 1
ATOM 2385 C CA . ALA A 1 301 ? -14.733 -8.184 20.538 1.00 95.50 301 ALA A CA 1
ATOM 2386 C C . ALA A 1 301 ? -13.448 -8.960 20.871 1.00 95.50 301 ALA A C 1
ATOM 2388 O O . ALA A 1 301 ? -13.490 -9.921 21.635 1.00 95.50 301 ALA A O 1
ATOM 2389 N N . ALA A 1 302 ? -12.290 -8.533 20.354 1.00 95.31 302 ALA A N 1
ATOM 2390 C CA . ALA A 1 302 ? -11.007 -9.165 20.661 1.00 95.31 302 ALA A CA 1
ATOM 2391 C C . ALA A 1 302 ? -10.601 -9.026 22.138 1.00 95.31 302 ALA A C 1
ATOM 2393 O O . ALA A 1 302 ? -10.019 -9.966 22.687 1.00 95.31 302 ALA A O 1
ATOM 2394 N N . GLN A 1 303 ? -10.912 -7.895 22.781 1.00 93.81 303 GLN A N 1
ATOM 2395 C CA . GLN A 1 303 ? -10.688 -7.689 24.216 1.00 93.81 303 GLN A CA 1
ATOM 2396 C C . GLN A 1 303 ? -11.594 -8.589 25.069 1.00 93.81 303 GLN A C 1
ATOM 2398 O O . GLN A 1 303 ? -11.123 -9.190 26.039 1.00 93.81 303 GLN A O 1
ATOM 2403 N N . ASP A 1 304 ? -12.856 -8.743 24.667 1.00 93.81 304 ASP A N 1
ATOM 2404 C CA . ASP A 1 304 ? -13.870 -9.485 25.422 1.00 93.81 304 ASP A CA 1
ATOM 2405 C C . ASP A 1 304 ? -13.826 -11.003 25.183 1.00 93.81 304 ASP A C 1
ATOM 2407 O O . ASP A 1 304 ? -14.152 -11.791 26.078 1.00 93.81 304 ASP A O 1
ATOM 2411 N N . ASN A 1 305 ? -13.397 -11.443 23.995 1.00 95.12 305 ASN A N 1
ATOM 2412 C CA . ASN A 1 305 ? -13.365 -12.848 23.594 1.00 95.12 305 ASN A CA 1
ATOM 2413 C C . ASN A 1 305 ? -11.925 -13.361 23.370 1.00 95.12 305 ASN A C 1
ATOM 2415 O O . ASN A 1 305 ? -11.398 -13.324 22.250 1.00 95.12 305 ASN A O 1
ATOM 2419 N N . PRO A 1 306 ? -11.303 -14.004 24.383 1.00 93.56 306 PRO A N 1
ATOM 2420 C CA . PRO A 1 306 ? -9.975 -14.608 24.260 1.00 93.56 306 PRO A CA 1
ATOM 2421 C C . PRO A 1 306 ? -9.838 -15.646 23.141 1.00 93.56 306 PRO A C 1
ATOM 2423 O O . PRO A 1 306 ? -8.719 -16.007 22.765 1.00 93.56 306 PRO A O 1
ATOM 2426 N N . ARG A 1 307 ? -10.950 -16.197 22.632 1.00 94.25 307 ARG A N 1
ATOM 2427 C CA . ARG A 1 307 ? -10.916 -17.201 21.565 1.00 94.25 307 ARG A CA 1
ATOM 2428 C C . ARG A 1 307 ? -10.500 -16.608 20.227 1.00 94.25 307 ARG A C 1
ATOM 2430 O O . ARG A 1 307 ? -9.954 -17.378 19.438 1.00 94.25 307 ARG A O 1
ATOM 2437 N N . ILE A 1 308 ? -10.694 -15.304 20.001 1.00 94.94 308 ILE A N 1
ATOM 2438 C CA . ILE A 1 308 ? -10.256 -14.609 18.782 1.00 94.94 308 ILE A CA 1
ATOM 2439 C C . ILE A 1 308 ? -8.749 -14.791 18.603 1.00 94.94 308 ILE A C 1
ATOM 2441 O O . ILE A 1 308 ? -8.320 -15.450 17.657 1.00 94.94 308 ILE A O 1
ATOM 2445 N N . LEU A 1 309 ? -7.942 -14.359 19.579 1.00 92.50 309 LEU A N 1
ATOM 2446 C CA . LEU A 1 309 ? -6.486 -14.527 19.513 1.00 92.50 309 LEU A CA 1
ATOM 2447 C C . LEU A 1 309 ? -6.052 -15.996 19.546 1.00 92.50 309 LEU A C 1
ATOM 2449 O O . LEU A 1 309 ? -5.144 -16.389 18.819 1.00 92.50 309 LEU A O 1
ATOM 2453 N N . ARG A 1 310 ? -6.726 -16.856 20.325 1.00 91.31 310 ARG A N 1
ATOM 2454 C CA . ARG A 1 310 ? -6.406 -18.298 20.329 1.00 91.31 310 ARG A CA 1
ATOM 2455 C C . ARG A 1 310 ? -6.635 -18.948 18.967 1.00 91.31 310 ARG A C 1
ATOM 2457 O O . ARG A 1 310 ? -5.920 -19.885 18.623 1.00 91.31 310 ARG A O 1
ATOM 2464 N N . ARG A 1 311 ? -7.616 -18.486 18.182 1.00 90.38 311 ARG A N 1
ATOM 2465 C CA . ARG A 1 311 ? -7.824 -18.977 16.813 1.00 90.38 311 ARG A CA 1
ATOM 2466 C C . ARG A 1 311 ? -6.729 -18.522 15.859 1.00 90.38 311 ARG A C 1
ATOM 2468 O O . ARG A 1 311 ? -6.547 -19.184 14.841 1.00 90.38 311 ARG A O 1
ATOM 2475 N N . MET A 1 312 ? -5.962 -17.492 16.200 1.00 90.44 312 MET A N 1
ATOM 2476 C CA . MET A 1 312 ? -4.804 -17.067 15.413 1.00 90.44 312 MET A CA 1
ATOM 2477 C C . MET A 1 312 ? -3.589 -18.001 15.581 1.00 90.44 312 MET A C 1
ATOM 2479 O O . MET A 1 312 ? -2.635 -17.928 14.807 1.00 90.44 312 MET A O 1
ATOM 2483 N N . ALA A 1 313 ? -3.637 -18.949 16.523 1.00 89.94 313 ALA A N 1
ATOM 2484 C CA . ALA A 1 313 ? -2.676 -20.045 16.594 1.00 89.94 313 ALA A CA 1
ATOM 2485 C C . ALA A 1 313 ? -3.025 -21.175 15.603 1.00 89.94 313 ALA A C 1
ATOM 2487 O O . ALA A 1 313 ? -4.195 -21.467 15.312 1.00 89.94 313 ALA A O 1
ATOM 2488 N N . LEU A 1 314 ? -1.994 -21.847 15.089 1.00 89.38 314 LEU A N 1
ATOM 2489 C CA . LEU A 1 314 ? -2.100 -22.987 14.174 1.00 89.38 314 LEU A CA 1
ATOM 2490 C C . LEU A 1 314 ? -1.186 -24.125 14.657 1.00 89.38 314 LEU A C 1
ATOM 2492 O O . LEU A 1 314 ? -0.194 -23.868 15.330 1.00 89.38 314 LEU A O 1
ATOM 2496 N N . PRO A 1 315 ? -1.450 -25.396 14.300 1.00 88.62 315 PRO A N 1
ATOM 2497 C CA . PRO A 1 315 ? -0.513 -26.479 14.603 1.00 88.62 315 PRO A CA 1
ATOM 2498 C C . PRO A 1 315 ? 0.900 -26.162 14.080 1.00 88.62 315 PRO A C 1
ATOM 2500 O O . PRO A 1 315 ? 1.064 -25.892 12.891 1.00 88.62 315 PRO A O 1
ATOM 2503 N N . GLY A 1 316 ? 1.912 -26.162 14.950 1.00 84.31 316 GLY A N 1
ATOM 2504 C CA . GLY A 1 316 ? 3.288 -25.792 14.584 1.00 84.31 316 GLY A CA 1
ATOM 2505 C C . GLY A 1 316 ? 3.548 -24.285 14.440 1.00 84.31 316 GLY A C 1
ATOM 2506 O O . GLY A 1 316 ? 4.624 -23.908 13.995 1.00 84.31 316 GLY A O 1
ATOM 2507 N N . PHE A 1 317 ? 2.592 -23.426 14.803 1.00 85.88 317 PHE A N 1
ATOM 2508 C CA . PHE A 1 317 ? 2.772 -21.978 14.857 1.00 85.88 317 PHE A CA 1
ATOM 2509 C C . PHE A 1 317 ? 2.057 -21.388 16.079 1.00 85.88 317 PHE A C 1
ATOM 2511 O O . PHE A 1 317 ? 0.824 -21.354 16.157 1.00 85.88 317 PHE A O 1
ATOM 2518 N N . GLU A 1 318 ? 2.849 -20.898 17.027 1.00 85.69 318 GLU A N 1
ATOM 2519 C CA . GLU A 1 318 ? 2.342 -20.183 18.191 1.00 85.69 318 GLU A CA 1
ATOM 2520 C C . GLU A 1 318 ? 2.116 -18.715 17.841 1.00 85.69 318 GLU A C 1
ATOM 2522 O O . GLU A 1 318 ? 3.010 -18.022 17.353 1.00 85.69 318 GLU A O 1
ATOM 2527 N N . TYR A 1 319 ? 0.899 -18.238 18.091 1.00 87.69 319 TYR A N 1
ATOM 2528 C CA . TYR A 1 319 ? 0.599 -16.829 17.917 1.00 87.69 319 TYR A CA 1
ATOM 2529 C C . TYR A 1 319 ? 1.235 -16.025 19.051 1.00 87.69 319 TYR A C 1
ATOM 2531 O O . TYR A 1 319 ? 1.069 -16.356 20.221 1.00 87.69 319 TYR A O 1
ATOM 2539 N N . ALA A 1 320 ? 1.967 -14.968 18.700 1.00 84.00 320 ALA A N 1
ATOM 2540 C CA . ALA A 1 320 ? 2.821 -14.237 19.637 1.00 84.00 320 ALA A CA 1
ATOM 2541 C C . ALA A 1 320 ? 2.058 -13.397 20.679 1.00 84.00 320 ALA A C 1
ATOM 2543 O O . ALA A 1 320 ? 2.692 -12.821 21.567 1.00 84.00 320 ALA A O 1
ATOM 2544 N N . LEU A 1 321 ? 0.733 -13.292 20.542 1.00 88.12 321 LEU A N 1
ATOM 2545 C CA . LEU A 1 321 ? -0.135 -12.485 21.391 1.00 88.12 321 LEU A CA 1
ATOM 2546 C C . LEU A 1 321 ? -1.162 -13.356 22.112 1.00 88.12 321 LEU A C 1
ATOM 2548 O O . LEU A 1 321 ? -1.702 -14.321 21.567 1.00 88.12 321 LEU A O 1
ATOM 2552 N N . SER A 1 322 ? -1.473 -12.952 23.333 1.00 86.69 322 SER A N 1
ATOM 2553 C CA . SER A 1 322 ? -2.484 -13.536 24.199 1.00 86.69 322 SER A CA 1
ATOM 2554 C C . SER A 1 322 ? -3.549 -12.500 24.552 1.00 86.69 322 SER A C 1
ATOM 2556 O O . SER A 1 322 ? -3.338 -11.295 24.441 1.00 86.69 322 SER A O 1
ATOM 2558 N N . SER A 1 323 ? -4.700 -12.953 25.053 1.00 86.12 323 SER A N 1
ATOM 2559 C CA . SER A 1 323 ? -5.753 -12.039 25.521 1.00 86.12 323 SER A CA 1
ATOM 2560 C C . SER A 1 323 ? -5.303 -11.149 26.683 1.00 86.12 323 SER A C 1
ATOM 2562 O O . SER A 1 323 ? -5.910 -10.115 26.928 1.00 86.12 323 SER A O 1
ATOM 2564 N N . ALA A 1 324 ? -4.248 -11.532 27.412 1.00 87.19 324 ALA A N 1
ATOM 2565 C CA . ALA A 1 324 ? -3.688 -10.696 28.468 1.00 87.19 324 ALA A CA 1
ATOM 2566 C C . ALA A 1 324 ? -2.972 -9.454 27.911 1.00 87.19 324 ALA A C 1
ATOM 2568 O O . ALA A 1 324 ? -2.967 -8.427 28.583 1.00 87.19 324 ALA A O 1
ATOM 2569 N N . ASP A 1 325 ? -2.426 -9.529 26.692 1.00 87.62 325 ASP A N 1
ATOM 2570 C CA . ASP A 1 325 ? -1.713 -8.418 26.051 1.00 87.62 325 ASP A CA 1
ATOM 2571 C C . ASP A 1 325 ? -2.668 -7.299 25.593 1.00 87.62 325 ASP A C 1
ATOM 2573 O O . ASP A 1 325 ? -2.257 -6.148 25.462 1.00 87.62 325 ASP A O 1
ATOM 2577 N N . LEU A 1 326 ? -3.959 -7.612 25.410 1.00 90.12 326 LEU A N 1
ATOM 2578 C CA . LEU A 1 326 ? -5.003 -6.670 24.979 1.00 90.12 326 LEU A CA 1
ATOM 2579 C C . LEU A 1 326 ? -5.535 -5.753 26.093 1.00 90.12 326 LEU A C 1
ATOM 2581 O O . LEU A 1 326 ? -6.463 -4.982 25.861 1.00 90.12 326 LEU A O 1
ATOM 2585 N N . LYS A 1 327 ? -4.976 -5.835 27.305 1.00 87.25 327 LYS A N 1
ATOM 2586 C CA . LYS A 1 327 ? -5.344 -4.930 28.404 1.00 87.25 327 LYS A CA 1
ATOM 2587 C C . LYS A 1 327 ? -4.804 -3.518 28.199 1.00 87.25 327 LYS A C 1
ATOM 2589 O O . LYS A 1 327 ? -5.475 -2.560 28.552 1.00 87.25 327 LYS A O 1
ATOM 2594 N N . ASP A 1 328 ? -3.614 -3.414 27.610 1.00 88.38 328 ASP A N 1
ATOM 2595 C CA . ASP A 1 328 ? -2.895 -2.154 27.440 1.00 88.38 328 ASP A CA 1
ATOM 2596 C C . ASP A 1 328 ? -2.745 -1.853 25.950 1.00 88.38 328 ASP A C 1
ATOM 2598 O O . ASP A 1 328 ? -1.766 -2.253 25.306 1.00 88.38 328 ASP A O 1
ATOM 2602 N N . ILE A 1 329 ? -3.757 -1.177 25.403 1.00 92.19 329 ILE A N 1
ATOM 2603 C CA . ILE A 1 329 ? -3.852 -0.864 23.979 1.00 92.19 329 ILE A CA 1
ATOM 2604 C C . ILE A 1 329 ? -3.416 0.572 23.716 1.00 92.19 329 ILE A C 1
ATOM 2606 O O . ILE A 1 329 ? -3.856 1.526 24.367 1.00 92.19 329 ILE A O 1
ATOM 2610 N N . ARG A 1 330 ? -2.565 0.723 22.703 1.00 93.00 330 ARG A N 1
ATOM 2611 C CA . ARG A 1 330 ? -2.234 2.015 22.113 1.00 93.00 330 ARG A CA 1
ATOM 2612 C C . ARG A 1 330 ? -2.589 2.010 20.631 1.00 93.00 330 ARG A C 1
ATOM 2614 O O . ARG A 1 330 ? -2.184 1.117 19.890 1.00 93.00 330 ARG A O 1
ATOM 2621 N N . LEU A 1 331 ? -3.335 3.025 20.219 1.00 95.44 331 LEU A N 1
ATOM 2622 C CA . LEU A 1 331 ? -3.712 3.304 18.844 1.00 95.44 331 LEU A CA 1
ATOM 2623 C C . LEU A 1 331 ? -2.770 4.364 18.273 1.00 95.44 331 LEU A C 1
ATOM 2625 O O . LEU A 1 331 ? -2.653 5.473 18.795 1.00 95.44 331 LEU A O 1
ATOM 2629 N N . TYR A 1 332 ? -2.091 4.014 17.192 1.00 94.94 332 TYR A N 1
ATOM 2630 C CA . TYR A 1 332 ? -1.151 4.878 16.500 1.00 94.94 332 TYR A CA 1
ATOM 2631 C C . TYR A 1 332 ? -1.789 5.458 15.239 1.00 94.94 332 TYR A C 1
ATOM 2633 O O . TYR A 1 332 ? -2.223 4.719 14.351 1.00 94.94 332 TYR A O 1
ATOM 2641 N N . VAL A 1 333 ? -1.814 6.787 15.150 1.00 95.62 333 VAL A N 1
ATOM 2642 C CA . VAL A 1 333 ? -2.195 7.510 13.933 1.00 95.62 333 VAL A CA 1
ATOM 2643 C C . VAL A 1 333 ? -0.989 7.525 13.000 1.00 95.62 333 VAL A C 1
ATOM 2645 O O . VAL A 1 333 ? 0.024 8.161 13.282 1.00 95.62 333 VAL A O 1
ATOM 2648 N N . ASP A 1 334 ? -1.086 6.802 11.890 1.00 94.19 334 ASP A N 1
ATOM 2649 C CA . ASP A 1 334 ? -0.056 6.749 10.852 1.00 94.19 334 ASP A CA 1
ATOM 2650 C C . ASP A 1 334 ? -0.343 7.835 9.809 1.00 94.19 334 ASP A C 1
ATOM 2652 O O . ASP A 1 334 ? -1.234 7.692 8.968 1.00 94.19 334 ASP A O 1
ATOM 2656 N N . ALA A 1 335 ? 0.346 8.967 9.935 1.00 94.12 335 ALA A N 1
ATOM 2657 C CA . ALA A 1 335 ? 0.230 10.122 9.054 1.00 94.12 335 ALA A CA 1
ATOM 2658 C C . ALA A 1 335 ? 1.560 10.881 8.984 1.00 94.12 335 ALA A C 1
ATOM 2660 O O . ALA A 1 335 ? 2.266 11.015 9.985 1.00 94.12 335 ALA A O 1
ATOM 2661 N N . GLU A 1 336 ? 1.901 11.407 7.810 1.00 94.38 336 GLU A N 1
ATOM 2662 C CA . GLU A 1 336 ? 3.042 12.300 7.643 1.00 94.38 336 GLU A CA 1
ATOM 2663 C C . GLU A 1 336 ? 2.839 13.590 8.458 1.00 94.38 336 GLU A C 1
ATOM 2665 O O . GLU A 1 336 ? 1.745 14.159 8.429 1.00 94.38 336 GLU A O 1
ATOM 2670 N N . PRO A 1 337 ? 3.879 14.132 9.123 1.00 92.25 337 PRO A N 1
ATOM 2671 C CA . PRO A 1 337 ? 3.727 15.322 9.968 1.00 92.25 337 PRO A CA 1
ATOM 2672 C C . PRO A 1 337 ? 3.147 16.547 9.246 1.00 92.25 337 PRO A C 1
ATOM 2674 O O . PRO A 1 337 ? 2.489 17.378 9.859 1.00 92.25 337 PRO A O 1
ATOM 2677 N N . CYS A 1 338 ? 3.373 16.669 7.934 1.00 94.25 338 CYS A N 1
ATOM 2678 C CA . CYS A 1 338 ? 2.840 17.774 7.136 1.00 94.25 338 CYS A CA 1
ATOM 2679 C C . CYS A 1 338 ? 1.334 17.674 6.825 1.00 94.25 338 CYS A C 1
ATOM 2681 O O . CYS A 1 338 ? 0.751 18.683 6.419 1.00 94.25 338 CYS A O 1
ATOM 2683 N N . ALA A 1 339 ? 0.712 16.503 7.016 1.00 96.19 339 ALA A N 1
ATOM 2684 C CA . ALA A 1 339 ? -0.701 16.266 6.721 1.00 96.19 339 ALA A CA 1
ATOM 2685 C C . ALA A 1 339 ? -1.626 17.125 7.596 1.00 96.19 339 ALA A C 1
ATOM 2687 O O . ALA A 1 339 ? -2.638 17.625 7.109 1.00 96.19 339 ALA A O 1
ATOM 2688 N N . ASP A 1 340 ? -1.249 17.367 8.853 1.00 95.50 340 ASP A N 1
ATOM 2689 C CA . ASP A 1 340 ? -1.942 18.305 9.737 1.00 95.50 340 ASP A CA 1
ATOM 2690 C C . ASP A 1 340 ? -1.298 19.697 9.640 1.00 95.50 340 ASP A C 1
ATOM 2692 O O . ASP A 1 340 ? -0.537 20.134 10.502 1.00 95.50 340 ASP A O 1
ATOM 2696 N N . SER A 1 341 ? -1.528 20.393 8.523 1.00 95.81 341 SER A N 1
ATOM 2697 C CA . SER A 1 341 ? -1.016 21.752 8.332 1.00 95.81 341 SER A CA 1
ATOM 2698 C C . SER A 1 341 ? -1.995 22.665 7.605 1.00 95.81 341 SER A C 1
ATOM 2700 O O . SER A 1 341 ? -2.778 22.240 6.751 1.00 95.81 341 SER A O 1
ATOM 2702 N N . ALA A 1 342 ? -1.892 23.967 7.888 1.00 95.69 342 ALA A N 1
ATOM 2703 C CA . ALA A 1 342 ? -2.744 24.993 7.291 1.00 95.69 342 ALA A CA 1
ATOM 2704 C C . ALA A 1 342 ? -2.669 24.992 5.755 1.00 95.69 342 ALA A C 1
ATOM 2706 O O . ALA A 1 342 ? -3.678 25.188 5.078 1.00 95.69 342 ALA A O 1
ATOM 2707 N N . ARG A 1 343 ? -1.475 24.753 5.192 1.00 96.06 343 ARG A N 1
ATOM 2708 C CA . ARG A 1 343 ? -1.257 24.725 3.737 1.00 96.06 343 ARG A CA 1
ATOM 2709 C C . ARG A 1 343 ? -1.903 23.512 3.066 1.00 96.06 343 ARG A C 1
ATOM 2711 O O . ARG A 1 343 ? -2.463 23.685 1.988 1.00 96.06 343 ARG A O 1
ATOM 2718 N N . MET A 1 344 ? -1.884 22.333 3.701 1.00 97.31 344 MET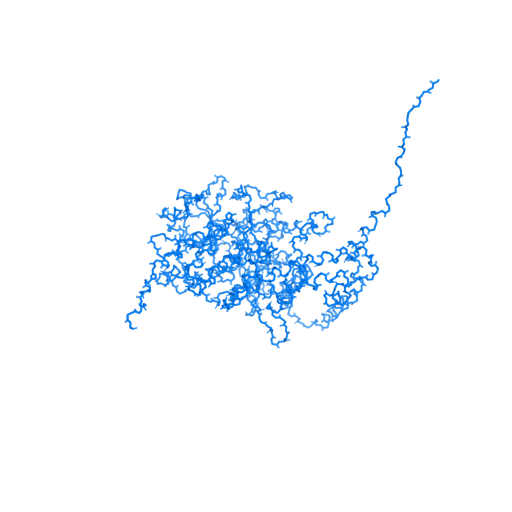 A N 1
ATOM 2719 C CA . MET A 1 344 ? -2.556 21.139 3.169 1.00 97.31 344 MET A CA 1
ATOM 2720 C C . MET A 1 344 ? -4.072 21.294 3.226 1.00 97.31 344 MET A C 1
ATOM 2722 O O . MET A 1 344 ? -4.742 21.052 2.226 1.00 97.31 344 MET A O 1
ATOM 2726 N N . LYS A 1 345 ? -4.602 21.811 4.344 1.00 96.62 345 LYS A N 1
ATOM 2727 C CA . LYS A 1 345 ? -6.037 22.097 4.497 1.00 96.62 345 LYS A CA 1
ATOM 2728 C C . LYS A 1 345 ? -6.537 23.113 3.473 1.00 96.62 345 LYS A C 1
ATOM 2730 O O . LYS A 1 345 ? -7.586 22.930 2.858 1.00 96.62 345 LYS A O 1
ATOM 2735 N N . LEU A 1 346 ? -5.770 24.184 3.261 1.00 96.19 346 LEU A N 1
ATOM 2736 C CA . LEU A 1 346 ? -6.092 25.185 2.251 1.00 96.19 346 LEU A CA 1
ATOM 2737 C C . LEU A 1 346 ? -6.039 24.590 0.840 1.00 96.19 346 LEU A C 1
ATOM 2739 O O . LEU A 1 346 ? -6.981 24.799 0.082 1.00 96.19 346 LEU A O 1
ATOM 2743 N N . LEU A 1 347 ? -4.979 23.852 0.493 1.00 96.56 347 LEU A N 1
ATOM 2744 C CA . LEU A 1 347 ? -4.833 23.228 -0.824 1.00 96.56 347 LEU A CA 1
ATOM 2745 C C . LEU A 1 347 ? -5.992 22.282 -1.127 1.00 96.56 347 LEU A C 1
ATOM 2747 O O . LEU A 1 347 ? -6.658 22.475 -2.140 1.00 96.56 347 LEU A O 1
ATOM 2751 N N . GLU A 1 348 ? -6.293 21.349 -0.222 1.00 96.56 348 GLU A N 1
ATOM 2752 C CA . GLU A 1 348 ? -7.406 20.404 -0.357 1.00 96.56 348 GLU A CA 1
ATOM 2753 C C . GLU A 1 348 ? -8.734 21.113 -0.658 1.00 96.56 348 GLU A C 1
ATOM 2755 O O . GLU A 1 348 ? -9.439 20.742 -1.596 1.00 96.56 348 GLU A O 1
ATOM 2760 N N . SER A 1 349 ? -9.036 22.203 0.060 1.00 94.00 349 SER A N 1
ATOM 2761 C CA . SER A 1 349 ? -10.275 22.973 -0.129 1.00 94.00 349 SER A CA 1
ATOM 2762 C C . SER A 1 349 ? -10.405 23.650 -1.502 1.00 94.00 349 SER A C 1
ATOM 2764 O O . SER A 1 349 ? -11.494 24.098 -1.872 1.00 94.00 349 SER A O 1
ATOM 2766 N N . LYS A 1 350 ? -9.298 23.780 -2.244 1.00 93.75 350 LYS A N 1
ATOM 2767 C CA . LYS A 1 350 ? -9.228 24.476 -3.537 1.00 93.75 350 LYS A CA 1
ATOM 2768 C C . LYS A 1 350 ? -9.035 23.531 -4.722 1.00 93.75 350 LYS A C 1
ATOM 2770 O O . LYS A 1 350 ? -9.103 24.004 -5.856 1.00 93.75 350 LYS A O 1
ATOM 2775 N N . LEU A 1 351 ? -8.837 22.231 -4.488 1.00 91.94 351 LEU A N 1
ATOM 2776 C CA . LEU A 1 351 ? -8.749 21.237 -5.559 1.00 91.94 351 LEU A CA 1
ATOM 2777 C C . LEU A 1 351 ? -10.095 21.094 -6.286 1.00 91.94 351 LEU A C 1
ATOM 2779 O O . LEU A 1 351 ? -11.167 21.014 -5.674 1.00 91.94 351 LEU A O 1
ATOM 2783 N N . LEU A 1 352 ? -10.041 21.058 -7.618 1.00 83.31 352 LEU A N 1
ATOM 2784 C CA . LEU A 1 352 ? -11.217 20.874 -8.471 1.00 83.31 352 LEU A CA 1
ATOM 2785 C C . LEU A 1 352 ? -11.667 19.408 -8.472 1.00 83.31 352 LEU A C 1
ATOM 2787 O O . LEU A 1 352 ? -10.898 18.519 -8.131 1.00 83.31 352 LEU A O 1
ATOM 2791 N N . THR A 1 353 ? -12.904 19.125 -8.897 1.00 74.25 353 THR A N 1
ATOM 2792 C CA . THR A 1 353 ? -13.504 17.775 -8.841 1.00 74.25 353 THR A CA 1
ATOM 2793 C C . THR A 1 353 ? -12.629 16.668 -9.448 1.00 74.25 353 THR A C 1
ATOM 2795 O O . THR A 1 353 ? -12.582 15.582 -8.883 1.00 74.25 353 THR A O 1
ATOM 2798 N N . GLY A 1 354 ? -11.917 16.934 -10.551 1.00 71.69 354 GLY A N 1
ATOM 2799 C CA . GLY A 1 354 ? -11.015 15.958 -11.188 1.00 71.69 354 GLY A CA 1
ATOM 2800 C C . GLY A 1 354 ? -9.655 15.780 -10.500 1.00 71.69 354 GLY A C 1
ATOM 2801 O O . GLY A 1 354 ? -8.927 14.852 -10.825 1.00 71.69 354 GLY A O 1
ATOM 2802 N N . GLU A 1 355 ? -9.319 16.656 -9.555 1.00 80.94 355 GLU A N 1
ATOM 2803 C CA . GLU A 1 355 ? -8.050 16.686 -8.816 1.00 80.94 355 GLU A CA 1
ATOM 2804 C C . GLU A 1 355 ? -8.266 16.415 -7.318 1.00 80.94 355 GLU A C 1
ATOM 2806 O O . GLU A 1 355 ? -7.314 16.457 -6.544 1.00 80.94 355 GLU A O 1
ATOM 2811 N N . ARG A 1 356 ? -9.513 16.160 -6.888 1.00 88.56 356 ARG A N 1
ATOM 2812 C CA . ARG A 1 356 ? -9.847 15.933 -5.479 1.00 88.56 356 ARG A CA 1
ATOM 2813 C C . ARG A 1 356 ? -9.106 14.714 -4.951 1.00 88.56 356 ARG A C 1
ATOM 2815 O O . ARG A 1 356 ? -9.272 13.606 -5.456 1.00 88.56 356 ARG A O 1
ATOM 2822 N N . MET A 1 357 ? -8.340 14.948 -3.898 1.00 95.38 357 MET A N 1
ATOM 2823 C CA . MET A 1 357 ? -7.648 13.9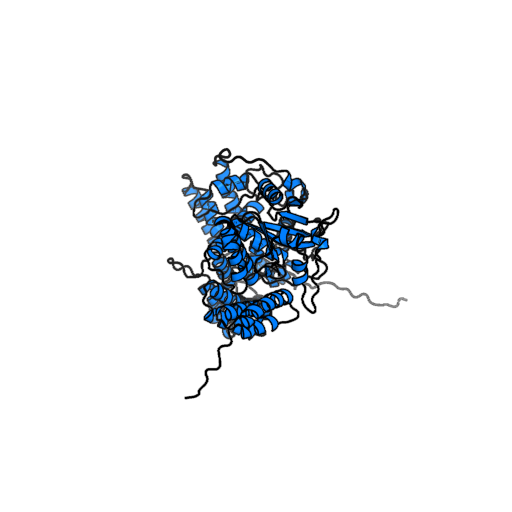49 -3.099 1.00 95.38 357 MET A CA 1
ATOM 2824 C C . MET A 1 357 ? -7.605 14.451 -1.655 1.00 95.38 357 MET A C 1
ATOM 2826 O O . MET A 1 357 ? -7.680 15.661 -1.425 1.00 95.38 357 MET A O 1
ATOM 2830 N N . VAL A 1 358 ? -7.484 13.535 -0.700 1.00 97.44 358 VAL A N 1
ATOM 2831 C CA . VAL A 1 358 ? -7.326 13.878 0.715 1.00 97.44 358 VAL A CA 1
ATOM 2832 C C . VAL A 1 358 ? -5.863 14.238 0.954 1.00 97.44 358 VAL A C 1
ATOM 2834 O O . VAL A 1 358 ? -4.974 13.414 0.746 1.00 97.44 358 VAL A O 1
ATOM 2837 N N . LEU A 1 359 ? -5.608 15.473 1.368 1.00 97.75 359 LEU A N 1
ATOM 2838 C CA . LEU A 1 359 ? -4.286 15.975 1.744 1.00 97.75 359 LEU A CA 1
ATOM 2839 C C . LEU A 1 359 ? -4.230 16.286 3.237 1.00 97.75 359 LEU A C 1
ATOM 2841 O O . LEU A 1 359 ? -3.210 16.033 3.880 1.00 97.75 359 LEU A O 1
ATOM 2845 N N . TYR A 1 360 ? -5.310 16.840 3.784 1.00 97.50 360 TYR A N 1
ATOM 2846 C CA . TYR A 1 360 ? -5.371 17.270 5.168 1.00 97.50 360 TYR A CA 1
ATOM 2847 C C . TYR A 1 360 ? -5.906 16.169 6.075 1.00 97.50 360 TYR A C 1
ATOM 2849 O O . TYR A 1 360 ? -6.905 15.520 5.775 1.00 97.50 360 TYR A O 1
ATOM 2857 N N . ARG A 1 361 ? -5.251 15.980 7.222 1.00 95.69 361 ARG A N 1
ATOM 2858 C CA . ARG A 1 361 ? -5.701 15.052 8.262 1.00 95.69 361 ARG A CA 1
ATOM 2859 C C . ARG A 1 361 ? -5.591 15.734 9.616 1.00 95.69 361 ARG A C 1
ATOM 2861 O O . ARG A 1 361 ? -4.488 16.062 10.032 1.00 95.69 361 ARG A O 1
ATOM 2868 N N . SER A 1 362 ? -6.725 15.942 10.282 1.00 95.12 362 SER A N 1
ATOM 2869 C CA . SER A 1 362 ? -6.773 16.486 11.644 1.00 95.12 362 SER A CA 1
ATOM 2870 C C . SER A 1 362 ? -6.383 15.398 12.644 1.00 95.12 362 SER A C 1
ATOM 2872 O O . SER A 1 362 ? -7.054 14.365 12.737 1.00 95.12 362 SER A O 1
ATOM 2874 N N . PHE A 1 363 ? -5.296 15.604 13.391 1.00 94.06 363 PHE A N 1
ATOM 2875 C CA . PHE A 1 363 ? -4.899 14.667 14.446 1.00 94.06 363 PHE A CA 1
ATOM 2876 C C . PHE A 1 363 ? -5.833 14.737 15.657 1.00 94.06 363 PHE A C 1
ATOM 2878 O O . PHE A 1 363 ? -6.048 13.716 16.317 1.00 94.06 363 PHE A O 1
ATOM 2885 N N . ASP A 1 364 ? -6.440 15.898 15.905 1.00 93.88 364 ASP A N 1
ATOM 2886 C CA . ASP A 1 364 ? -7.437 16.078 16.960 1.00 93.88 364 ASP A CA 1
ATOM 2887 C C . ASP A 1 364 ? -8.712 15.284 16.636 1.00 93.88 364 ASP A C 1
ATOM 2889 O O . ASP A 1 364 ? -9.182 14.527 17.484 1.00 93.88 364 ASP A O 1
ATOM 2893 N N . ASP A 1 365 ? -9.207 15.346 15.392 1.00 95.38 365 ASP A N 1
ATOM 2894 C CA . ASP A 1 365 ? -10.400 14.595 14.961 1.00 95.38 365 ASP A CA 1
ATOM 2895 C C . ASP A 1 365 ? -10.143 13.082 15.041 1.00 95.38 365 ASP A C 1
ATOM 2897 O O . ASP A 1 365 ? -10.982 12.320 15.523 1.00 95.38 365 ASP A O 1
ATOM 2901 N N . ALA A 1 366 ? -8.953 12.634 14.620 1.00 96.19 366 ALA A N 1
ATOM 2902 C CA . ALA A 1 366 ? -8.559 11.232 14.728 1.00 96.19 366 ALA A CA 1
ATOM 2903 C C . ALA A 1 366 ? -8.457 10.775 16.195 1.00 96.19 366 ALA A C 1
ATOM 2905 O O . ALA A 1 366 ? -8.820 9.641 16.512 1.00 96.19 366 ALA A O 1
ATOM 2906 N N . THR A 1 367 ? -7.983 11.640 17.094 1.00 94.88 367 THR A N 1
ATOM 2907 C CA . THR A 1 367 ? -7.896 11.352 18.534 1.00 94.88 367 THR A CA 1
ATOM 2908 C C . THR A 1 367 ? -9.277 11.307 19.178 1.00 94.88 367 THR A C 1
ATOM 2910 O O . THR A 1 367 ? -9.561 10.403 19.968 1.00 94.88 367 THR A O 1
ATOM 2913 N N . GLN A 1 368 ? -10.155 12.240 18.808 1.00 96.00 368 GLN A N 1
ATOM 2914 C CA . GLN A 1 368 ? -11.534 12.277 19.272 1.00 96.00 368 GLN A CA 1
ATOM 2915 C C . GLN A 1 368 ? -12.286 11.014 18.841 1.00 96.00 368 GLN A C 1
ATOM 2917 O O . GLN A 1 368 ? -12.834 10.321 19.695 1.00 96.00 368 GLN A O 1
ATOM 2922 N N . LEU A 1 369 ? -12.242 10.662 17.552 1.00 97.38 369 LEU A N 1
ATOM 2923 C CA . LEU A 1 369 ? -12.911 9.467 17.035 1.00 97.38 369 LEU A CA 1
ATOM 2924 C C . LEU A 1 369 ? -12.420 8.193 17.738 1.00 97.38 369 LEU A C 1
ATOM 2926 O O . LEU A 1 369 ? -13.220 7.354 18.141 1.00 97.38 369 LEU A O 1
ATOM 2930 N N . ALA A 1 370 ? -11.109 8.053 17.940 1.00 96.50 370 ALA A N 1
ATOM 2931 C CA . ALA A 1 370 ? -10.563 6.911 18.666 1.00 96.50 370 ALA A CA 1
ATOM 2932 C C . ALA A 1 370 ? -11.042 6.860 20.126 1.00 96.50 370 ALA A C 1
ATOM 2934 O O . ALA A 1 370 ? -11.347 5.777 20.619 1.00 96.50 370 ALA A O 1
ATOM 2935 N N . SER A 1 371 ? -11.162 8.010 20.795 1.00 95.31 371 SER A N 1
ATOM 2936 C CA . SER A 1 371 ? -11.673 8.093 22.172 1.00 95.31 371 SER A CA 1
ATOM 2937 C C . SER A 1 371 ? -13.159 7.729 22.266 1.00 95.31 371 SER A C 1
ATOM 2939 O O . SER A 1 371 ? -13.596 7.191 23.279 1.00 95.31 371 SER A O 1
ATOM 2941 N N . GLU A 1 372 ? -13.939 8.000 21.216 1.00 97.00 372 GLU A N 1
ATOM 2942 C CA . GLU A 1 372 ? -15.350 7.608 21.125 1.00 97.00 372 GLU A CA 1
ATOM 2943 C C . GLU A 1 372 ? -15.512 6.099 20.877 1.00 97.00 372 GLU A C 1
ATOM 2945 O O . GLU A 1 372 ? -16.387 5.467 21.470 1.00 97.00 372 GLU A O 1
ATOM 2950 N N . LEU A 1 373 ? -14.667 5.512 20.022 1.00 97.19 373 LEU A N 1
ATOM 2951 C CA . LEU A 1 373 ? -14.773 4.107 19.608 1.00 97.19 373 LEU A CA 1
ATOM 2952 C C . LEU A 1 373 ? -14.061 3.120 20.548 1.00 97.19 373 LEU A C 1
ATOM 2954 O O . LEU A 1 373 ? -14.480 1.966 20.653 1.00 97.19 373 LEU A O 1
ATOM 2958 N N . ALA A 1 374 ? -12.986 3.551 21.211 1.00 95.75 374 ALA A N 1
ATOM 2959 C CA . ALA A 1 374 ? -12.194 2.752 22.146 1.00 95.75 374 ALA A CA 1
ATOM 2960 C C . ALA A 1 374 ? -11.711 3.603 23.342 1.00 95.75 374 ALA A C 1
ATOM 2962 O O . ALA A 1 374 ? -10.520 3.920 23.430 1.00 95.75 374 ALA A O 1
ATOM 2963 N N . PRO A 1 375 ? -12.609 3.951 24.287 1.00 93.31 375 PRO A N 1
ATOM 2964 C CA . PRO A 1 375 ? -12.322 4.883 25.386 1.00 93.31 375 PRO A CA 1
ATOM 2965 C C . PRO A 1 375 ? -11.139 4.500 26.286 1.00 93.31 375 PRO A C 1
ATOM 2967 O O . PRO A 1 375 ? -10.486 5.374 26.852 1.00 93.31 375 PRO A O 1
ATOM 2970 N N . ASP A 1 376 ? -10.846 3.203 26.412 1.00 90.94 376 ASP A N 1
ATOM 2971 C CA . ASP A 1 376 ? -9.757 2.689 27.253 1.00 90.94 376 ASP A CA 1
ATOM 2972 C C . ASP A 1 376 ? -8.389 2.679 26.542 1.00 90.94 376 ASP A C 1
ATOM 2974 O O . ASP A 1 376 ? -7.367 2.345 27.144 1.00 90.94 376 ASP A O 1
ATOM 2978 N N . SER A 1 377 ? -8.343 3.035 25.254 1.00 92.12 377 SER A N 1
ATOM 2979 C CA . SER A 1 377 ? -7.110 3.040 24.464 1.00 92.12 377 SER A CA 1
ATOM 2980 C C . SER A 1 377 ? -6.407 4.393 24.507 1.00 92.12 377 SER A C 1
ATOM 2982 O O . SER A 1 377 ? -7.021 5.450 24.390 1.00 92.12 377 SER A O 1
ATOM 2984 N N . LYS A 1 378 ? -5.073 4.374 24.585 1.00 91.00 378 LYS A N 1
ATOM 2985 C CA . LYS A 1 378 ? -4.263 5.589 24.395 1.00 91.00 378 LYS A CA 1
ATOM 2986 C C . LYS A 1 378 ? -4.084 5.861 22.908 1.00 91.00 378 LYS A C 1
ATOM 2988 O O . LYS A 1 378 ? -3.780 4.934 22.164 1.00 91.00 378 LYS A O 1
ATOM 2993 N N . VAL A 1 379 ? -4.173 7.117 22.485 1.00 92.69 379 VAL A N 1
ATOM 2994 C CA . VAL A 1 379 ? -3.988 7.509 21.079 1.00 92.69 379 VAL A CA 1
ATOM 2995 C C . VAL A 1 379 ? -2.746 8.378 20.945 1.00 92.69 379 VAL A C 1
ATOM 2997 O O . VAL A 1 379 ? -2.508 9.249 21.779 1.00 92.69 379 VAL A O 1
ATOM 3000 N N . GLN A 1 380 ? -1.930 8.132 19.921 1.00 91.19 380 GLN A N 1
ATOM 3001 C CA . GLN A 1 380 ? -0.715 8.907 19.675 1.00 91.19 380 GLN A CA 1
ATOM 3002 C C . GLN A 1 380 ? -0.397 8.992 18.179 1.00 91.19 380 GLN A C 1
ATOM 3004 O O . GLN A 1 380 ? -0.589 8.028 17.438 1.00 91.19 380 GLN A O 1
ATOM 3009 N N . LEU A 1 381 ? 0.168 10.117 17.740 1.00 91.44 381 LEU A N 1
ATOM 3010 C CA . LEU A 1 381 ? 0.800 10.213 16.427 1.00 91.44 381 LEU A CA 1
ATOM 3011 C C . LEU A 1 381 ? 2.012 9.277 16.342 1.00 91.44 381 LEU A C 1
ATOM 3013 O O . LEU A 1 381 ? 2.872 9.258 17.228 1.00 91.44 381 LEU A O 1
ATOM 3017 N N . TRP A 1 382 ? 2.089 8.495 15.270 1.00 91.19 382 TRP A N 1
ATOM 3018 C CA . TRP A 1 382 ? 3.179 7.552 15.077 1.00 91.19 382 TRP A CA 1
ATOM 3019 C C . TRP A 1 382 ? 4.426 8.225 14.506 1.00 91.19 382 TRP A C 1
ATOM 3021 O O . TRP A 1 382 ? 4.346 9.073 13.621 1.00 91.19 382 TRP A O 1
ATOM 3031 N N . ASN A 1 383 ? 5.605 7.815 14.969 1.00 88.50 383 ASN A N 1
ATOM 3032 C CA . ASN A 1 383 ? 6.882 8.359 14.505 1.00 88.50 383 ASN A CA 1
ATOM 3033 C C . ASN A 1 383 ? 7.404 7.707 13.212 1.00 88.50 383 ASN A C 1
ATOM 3035 O O . ASN A 1 383 ? 8.278 8.279 12.563 1.00 88.50 383 ASN A O 1
ATOM 3039 N N . VAL A 1 384 ? 6.893 6.535 12.823 1.00 90.50 384 VAL A N 1
ATOM 3040 C CA . VAL A 1 384 ? 7.377 5.789 11.646 1.00 90.50 384 VAL A CA 1
ATOM 3041 C C . VAL A 1 384 ? 7.269 6.582 10.335 1.00 90.50 384 VAL A C 1
ATOM 3043 O O . VAL A 1 384 ? 8.242 6.569 9.582 1.00 90.50 384 VAL A O 1
ATOM 3046 N N . PRO A 1 385 ? 6.190 7.340 10.047 1.00 93.25 385 PRO A N 1
ATOM 3047 C CA . PRO A 1 385 ? 6.151 8.217 8.874 1.00 93.25 385 PRO A CA 1
ATOM 3048 C C . PRO A 1 385 ? 7.299 9.219 8.803 1.00 93.25 385 PRO A C 1
ATOM 3050 O O . PRO A 1 385 ? 7.925 9.359 7.754 1.00 93.25 385 PRO A O 1
ATOM 3053 N N . LEU A 1 386 ? 7.615 9.871 9.926 1.00 92.75 386 LEU A N 1
ATOM 3054 C CA . LEU A 1 386 ? 8.740 10.799 10.011 1.00 92.75 386 LEU A CA 1
ATOM 3055 C C . LEU A 1 386 ? 10.069 10.065 9.783 1.00 92.75 386 LEU A C 1
ATOM 3057 O O . LEU A 1 386 ? 10.888 10.508 8.983 1.00 92.75 386 LEU A O 1
ATOM 3061 N N . LEU A 1 387 ? 10.264 8.907 10.420 1.00 89.81 387 LEU A N 1
ATOM 3062 C CA . LEU A 1 387 ? 11.468 8.091 10.235 1.00 89.81 387 LEU A CA 1
ATOM 3063 C C . LEU A 1 387 ? 11.660 7.635 8.785 1.00 89.81 387 LEU A C 1
ATOM 3065 O O . LEU A 1 387 ? 12.782 7.674 8.284 1.00 89.81 387 LEU A O 1
ATOM 3069 N N . ALA A 1 388 ? 10.584 7.264 8.092 1.00 91.44 388 ALA A N 1
ATOM 3070 C CA . ALA A 1 388 ? 10.634 6.903 6.679 1.00 91.44 388 ALA A CA 1
ATOM 3071 C C . ALA A 1 388 ? 11.074 8.087 5.798 1.00 91.44 388 ALA A C 1
ATOM 3073 O O . ALA A 1 388 ? 11.867 7.901 4.878 1.00 91.44 388 ALA A O 1
ATOM 3074 N N . GLN A 1 389 ? 10.632 9.317 6.099 1.00 93.12 389 GLN A N 1
ATOM 3075 C CA . GLN A 1 389 ? 11.097 10.525 5.399 1.00 93.12 389 GLN A CA 1
ATOM 3076 C C . GLN A 1 389 ? 12.581 10.822 5.678 1.00 93.12 389 GLN A C 1
ATOM 3078 O O . GLN A 1 389 ? 13.338 11.156 4.761 1.00 93.12 389 GLN A O 1
ATOM 3083 N N . ILE A 1 390 ? 13.036 10.647 6.922 1.00 91.56 390 ILE A N 1
ATOM 3084 C CA . ILE A 1 390 ? 14.459 10.783 7.274 1.00 91.56 390 ILE A CA 1
ATOM 3085 C C . ILE A 1 390 ? 15.300 9.733 6.537 1.00 91.56 390 ILE A C 1
ATOM 3087 O O . ILE A 1 390 ? 16.308 10.076 5.918 1.00 91.56 390 ILE A O 1
ATOM 3091 N N . HIS A 1 391 ? 14.858 8.475 6.519 1.00 88.56 391 HIS A N 1
ATOM 3092 C CA . HIS A 1 391 ? 15.532 7.403 5.790 1.00 88.56 391 HIS A CA 1
ATOM 3093 C C . HIS A 1 391 ? 15.576 7.677 4.281 1.00 88.56 391 HIS A C 1
ATOM 3095 O O . HIS A 1 391 ? 16.633 7.570 3.661 1.00 88.56 391 HIS A O 1
ATOM 3101 N N . ALA A 1 392 ? 14.469 8.125 3.690 1.00 89.25 392 ALA A N 1
ATOM 3102 C CA . ALA A 1 392 ? 14.427 8.512 2.285 1.00 89.25 392 ALA A CA 1
ATOM 3103 C C . ALA A 1 392 ? 15.341 9.719 1.977 1.00 89.25 392 ALA A C 1
ATOM 3105 O O . ALA A 1 392 ? 15.939 9.763 0.901 1.00 89.25 392 ALA A O 1
ATOM 3106 N N . THR A 1 393 ? 15.530 10.660 2.914 1.00 88.19 393 THR A N 1
ATOM 3107 C CA . THR A 1 393 ? 16.548 11.726 2.791 1.00 88.19 393 THR A CA 1
ATOM 3108 C C . THR A 1 393 ? 17.951 11.129 2.709 1.00 88.19 393 THR A C 1
ATOM 3110 O O . THR A 1 393 ? 18.673 11.385 1.745 1.00 88.19 393 THR A O 1
ATOM 3113 N N . ALA A 1 394 ? 18.310 10.283 3.679 1.00 86.12 394 ALA A N 1
ATOM 3114 C CA . ALA A 1 394 ? 19.624 9.649 3.749 1.00 86.12 394 ALA A CA 1
ATOM 3115 C C . ALA A 1 394 ? 19.916 8.793 2.507 1.00 86.12 394 A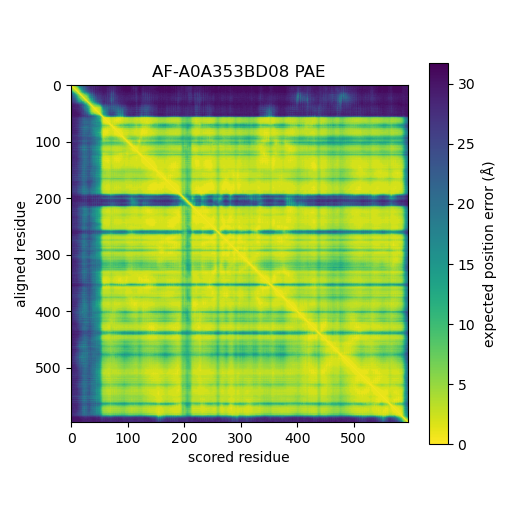LA A C 1
ATOM 3117 O O . ALA A 1 394 ? 21.015 8.838 1.956 1.00 86.12 394 ALA A O 1
ATOM 3118 N N . LEU A 1 395 ? 18.912 8.064 2.013 1.00 85.00 395 LEU A N 1
ATOM 3119 C CA . LEU A 1 395 ? 19.001 7.287 0.784 1.00 85.00 395 LEU A CA 1
ATOM 3120 C C . LEU A 1 395 ? 19.257 8.176 -0.441 1.00 85.00 395 LEU A C 1
ATOM 3122 O O . LEU A 1 395 ? 20.123 7.854 -1.252 1.00 85.00 395 LEU A O 1
ATOM 3126 N N . ARG A 1 396 ? 18.542 9.299 -0.591 1.00 84.62 396 ARG A N 1
ATOM 3127 C CA . ARG A 1 396 ? 18.778 10.235 -1.706 1.00 84.62 396 ARG A CA 1
ATOM 3128 C C . ARG A 1 396 ? 20.191 10.806 -1.667 1.00 84.62 396 ARG A C 1
ATOM 3130 O O . ARG A 1 396 ? 20.840 10.874 -2.709 1.00 84.62 396 ARG A O 1
ATOM 3137 N N . ASP A 1 397 ? 20.683 11.172 -0.489 1.00 85.56 397 ASP A N 1
ATOM 3138 C CA . ASP A 1 397 ? 22.051 11.667 -0.334 1.00 85.56 397 ASP A CA 1
ATOM 3139 C C . ASP A 1 397 ? 23.090 10.579 -0.623 1.00 85.56 397 ASP A C 1
ATOM 3141 O O . ASP A 1 397 ? 24.059 10.832 -1.341 1.00 85.56 397 ASP A O 1
ATOM 3145 N N . MET A 1 398 ? 22.846 9.344 -0.181 1.00 85.81 398 MET A N 1
ATOM 3146 C CA . MET A 1 398 ? 23.677 8.191 -0.525 1.00 85.81 398 MET A CA 1
ATOM 3147 C C . MET A 1 398 ? 23.726 7.966 -2.044 1.00 85.81 398 MET A C 1
ATOM 3149 O O . MET A 1 398 ? 24.816 7.824 -2.598 1.00 85.81 398 MET A O 1
ATOM 3153 N N . LEU A 1 399 ? 22.585 8.031 -2.739 1.00 85.31 399 LEU A N 1
ATOM 3154 C CA . LEU A 1 399 ? 22.491 7.839 -4.192 1.00 85.31 399 LEU A CA 1
ATOM 3155 C C . LEU A 1 399 ? 23.134 8.967 -5.015 1.00 85.31 399 LEU A C 1
ATOM 3157 O O . LEU A 1 399 ? 23.445 8.763 -6.189 1.00 85.31 399 LEU A O 1
ATOM 3161 N N . ARG A 1 400 ? 23.370 10.146 -4.423 1.00 85.50 400 ARG A N 1
ATOM 3162 C CA . ARG A 1 400 ? 24.163 11.223 -5.048 1.00 85.50 400 ARG A CA 1
ATOM 3163 C C . ARG A 1 400 ? 25.659 10.922 -5.047 1.00 85.50 400 ARG A C 1
ATOM 3165 O O . ARG A 1 400 ? 26.406 11.531 -5.814 1.00 85.50 400 ARG A O 1
ATOM 3172 N N . THR A 1 401 ? 26.104 10.003 -4.196 1.00 85.31 401 THR A N 1
ATOM 3173 C CA . THR A 1 401 ? 27.501 9.576 -4.120 1.00 85.31 401 THR A CA 1
ATOM 3174 C C . THR A 1 401 ? 27.723 8.291 -4.915 1.00 85.31 401 THR A C 1
ATOM 3176 O O . THR A 1 401 ? 26.848 7.437 -5.026 1.00 85.31 401 THR A O 1
ATOM 3179 N N . VAL A 1 402 ? 28.918 8.133 -5.487 1.00 80.75 402 VAL A N 1
ATOM 3180 C CA . VAL A 1 402 ? 29.290 6.907 -6.206 1.00 80.75 402 VAL A CA 1
ATOM 3181 C C . VAL A 1 402 ? 30.028 5.990 -5.236 1.00 80.75 402 VAL A C 1
ATOM 3183 O O . VAL A 1 402 ? 31.249 6.062 -5.115 1.00 80.75 402 VAL A O 1
ATOM 3186 N N . ASN A 1 403 ? 29.282 5.147 -4.525 1.00 85.75 403 ASN A N 1
ATOM 3187 C CA . ASN A 1 403 ? 29.825 4.149 -3.603 1.00 85.75 403 ASN A CA 1
ATOM 3188 C C . ASN A 1 403 ? 29.183 2.765 -3.827 1.00 85.75 403 ASN A C 1
ATOM 3190 O O . ASN A 1 403 ? 28.256 2.614 -4.627 1.00 85.75 403 ASN A O 1
ATOM 3194 N N . GLU A 1 404 ? 29.708 1.740 -3.154 1.00 85.44 404 GLU A N 1
ATOM 3195 C CA . GLU A 1 404 ? 29.231 0.358 -3.290 1.00 85.44 404 GLU A CA 1
ATOM 3196 C C . GLU A 1 404 ? 27.760 0.205 -2.874 1.00 85.44 404 GLU A C 1
ATOM 3198 O O . GLU A 1 404 ? 26.995 -0.454 -3.579 1.00 85.44 404 GLU A O 1
ATOM 3203 N N . SER A 1 405 ? 27.337 0.881 -1.803 1.00 81.69 405 SER A N 1
ATOM 3204 C CA . SER A 1 405 ? 25.953 0.866 -1.317 1.00 81.69 405 SER A CA 1
ATOM 3205 C C . SER A 1 405 ? 24.969 1.435 -2.345 1.00 81.69 405 SER A C 1
ATOM 3207 O O . SER A 1 405 ? 23.926 0.834 -2.601 1.00 81.69 405 SER A O 1
ATOM 3209 N N . ALA A 1 406 ? 25.318 2.540 -3.009 1.00 85.25 406 ALA A N 1
ATOM 3210 C CA . ALA A 1 406 ? 24.523 3.135 -4.082 1.00 85.25 406 ALA A CA 1
ATOM 3211 C C . ALA A 1 406 ? 24.420 2.196 -5.289 1.00 85.25 406 ALA A C 1
ATOM 3213 O O . ALA A 1 406 ? 23.342 2.016 -5.858 1.00 85.25 406 ALA A O 1
ATOM 3214 N N . GLN A 1 407 ? 25.525 1.542 -5.660 1.00 83.06 407 GLN A N 1
ATOM 3215 C CA . GLN A 1 407 ? 25.528 0.560 -6.745 1.00 83.06 407 GLN A CA 1
ATOM 3216 C C . GLN A 1 407 ? 24.688 -0.674 -6.411 1.00 83.06 407 GLN A C 1
ATOM 3218 O O . GLN A 1 407 ? 23.957 -1.161 -7.275 1.00 83.06 407 GLN A O 1
ATOM 3223 N N . ASP A 1 408 ? 24.769 -1.184 -5.182 1.00 84.62 408 ASP A N 1
ATOM 3224 C CA . ASP A 1 408 ? 23.966 -2.316 -4.728 1.00 84.62 408 ASP A CA 1
ATOM 3225 C C . ASP A 1 408 ? 22.470 -1.974 -4.702 1.00 84.62 408 ASP A C 1
ATOM 3227 O O . ASP A 1 408 ? 21.654 -2.726 -5.246 1.00 84.62 408 ASP A O 1
ATOM 3231 N N . TYR A 1 409 ? 22.116 -0.794 -4.182 1.00 85.50 409 TYR A N 1
ATOM 3232 C CA . TYR A 1 409 ? 20.744 -0.293 -4.197 1.00 85.50 409 TYR A CA 1
ATOM 3233 C C . TYR A 1 409 ? 20.208 -0.188 -5.630 1.00 85.50 409 TYR A C 1
ATOM 3235 O O . TYR A 1 409 ? 19.160 -0.757 -5.950 1.00 85.50 409 TYR A O 1
ATOM 3243 N N . MET A 1 410 ? 20.959 0.448 -6.535 1.00 85.19 410 MET A N 1
ATOM 3244 C CA . MET A 1 410 ? 20.574 0.566 -7.944 1.00 85.19 410 MET A CA 1
ATOM 3245 C C . MET A 1 410 ? 20.479 -0.801 -8.628 1.00 85.19 410 MET A C 1
ATOM 3247 O O . MET A 1 410 ? 19.531 -1.048 -9.370 1.00 85.19 410 MET A O 1
ATOM 3251 N N . ARG A 1 411 ? 21.374 -1.751 -8.347 1.00 83.38 411 ARG A N 1
ATOM 3252 C CA . ARG A 1 411 ? 21.272 -3.121 -8.882 1.00 83.38 411 ARG A CA 1
ATOM 3253 C C . ARG A 1 411 ? 19.965 -3.795 -8.453 1.00 83.38 411 ARG A C 1
ATOM 3255 O O . ARG A 1 411 ? 19.321 -4.482 -9.248 1.00 83.38 411 ARG A O 1
ATOM 3262 N N . LYS A 1 412 ? 19.541 -3.570 -7.208 1.00 83.00 412 LYS A N 1
ATOM 3263 C CA . LYS A 1 412 ? 18.316 -4.143 -6.636 1.00 83.00 412 LYS A CA 1
ATOM 3264 C C . LYS A 1 412 ? 17.043 -3.404 -7.052 1.00 83.00 412 LYS A C 1
ATOM 3266 O O . LYS A 1 412 ? 16.005 -4.064 -7.135 1.00 83.00 412 LYS A O 1
ATOM 3271 N N . ARG A 1 413 ? 17.085 -2.098 -7.339 1.00 86.38 413 ARG A N 1
ATOM 3272 C CA . ARG A 1 413 ? 15.879 -1.253 -7.493 1.00 86.38 413 ARG A CA 1
ATOM 3273 C C . ARG A 1 413 ? 15.772 -0.454 -8.792 1.00 86.38 413 ARG A C 1
ATOM 3275 O O . ARG A 1 413 ? 14.689 0.040 -9.087 1.00 86.38 413 ARG A O 1
ATOM 3282 N N . SER A 1 414 ? 16.823 -0.391 -9.609 1.00 84.88 414 SER A N 1
ATOM 3283 C CA . SER A 1 414 ? 16.846 0.398 -10.857 1.00 84.88 414 SER A CA 1
ATOM 3284 C C . SER A 1 414 ? 15.678 0.120 -11.797 1.00 84.88 414 SER A C 1
ATOM 3286 O O . SER A 1 414 ? 15.242 1.035 -12.491 1.00 84.88 414 SER A O 1
ATOM 3288 N N . ILE A 1 415 ? 15.140 -1.101 -11.801 1.00 88.56 415 ILE A N 1
ATOM 3289 C CA . ILE A 1 415 ? 13.991 -1.458 -12.634 1.00 88.56 415 ILE A CA 1
ATOM 3290 C C . ILE A 1 415 ? 12.740 -0.627 -12.331 1.00 88.56 415 ILE A C 1
ATOM 3292 O O . ILE A 1 415 ? 11.990 -0.310 -13.242 1.00 88.56 415 ILE A O 1
ATOM 3296 N N . TRP A 1 416 ? 12.543 -0.222 -11.079 1.00 88.62 416 TRP A N 1
ATOM 3297 C CA . TRP A 1 416 ? 11.409 0.609 -10.677 1.00 88.62 416 TRP A CA 1
ATOM 3298 C C . TRP A 1 416 ? 11.738 2.094 -10.707 1.00 88.62 416 TRP A C 1
ATOM 3300 O O . TRP A 1 416 ? 10.855 2.931 -10.851 1.00 88.62 416 TRP A O 1
ATOM 3310 N N . MET A 1 417 ? 13.020 2.419 -10.553 1.00 83.81 417 MET A N 1
ATOM 3311 C CA . MET A 1 417 ? 13.470 3.801 -10.518 1.00 83.81 417 MET A CA 1
ATOM 3312 C C . MET A 1 417 ? 13.607 4.381 -11.919 1.00 83.81 417 MET A C 1
ATOM 3314 O O . MET A 1 417 ? 13.360 5.562 -12.079 1.00 83.81 417 MET A O 1
ATOM 3318 N N . THR A 1 418 ? 13.993 3.580 -12.918 1.00 82.00 418 THR A N 1
ATOM 3319 C CA . THR A 1 418 ? 14.214 4.029 -14.302 1.00 82.00 418 THR A CA 1
ATOM 3320 C C . THR A 1 418 ? 12.951 3.906 -15.165 1.00 82.00 418 THR A C 1
ATOM 3322 O O . THR A 1 418 ? 12.154 3.003 -14.914 1.00 82.00 418 THR A O 1
ATOM 3325 N N . PRO A 1 419 ? 12.746 4.747 -16.200 1.00 82.56 419 PRO A N 1
ATOM 3326 C CA . PRO A 1 419 ? 11.607 4.677 -17.091 1.00 82.56 419 PRO A CA 1
ATOM 3327 C C . PRO A 1 419 ? 11.884 3.538 -18.059 1.00 82.56 419 PRO A C 1
ATOM 3329 O O . PRO A 1 419 ? 12.835 3.560 -18.844 1.00 82.56 419 PRO A O 1
ATOM 3332 N N . ASN A 1 420 ? 11.075 2.505 -17.951 1.00 87.00 420 ASN A N 1
ATOM 3333 C CA . ASN A 1 420 ? 11.090 1.343 -18.813 1.00 87.00 420 ASN A CA 1
ATOM 3334 C C . ASN A 1 420 ? 9.648 0.810 -18.877 1.00 87.00 420 ASN A C 1
ATOM 3336 O O . ASN A 1 420 ? 8.811 1.231 -18.075 1.00 87.00 420 ASN A O 1
ATOM 3340 N N . PRO A 1 421 ? 9.319 -0.088 -19.821 1.00 91.56 421 PRO A N 1
ATOM 3341 C CA . PRO A 1 421 ? 7.932 -0.504 -20.001 1.00 91.56 421 PRO A CA 1
ATOM 3342 C C . PRO A 1 421 ? 7.293 -1.079 -18.730 1.00 91.56 421 PRO A C 1
ATOM 3344 O O . PRO A 1 421 ? 6.131 -0.801 -18.462 1.00 91.56 421 PRO A O 1
ATOM 3347 N N . ILE A 1 422 ? 8.044 -1.798 -17.888 1.00 92.88 422 ILE A N 1
ATOM 3348 C CA . ILE A 1 422 ? 7.473 -2.342 -16.653 1.00 92.88 422 ILE A CA 1
ATOM 3349 C C . ILE A 1 422 ? 7.190 -1.258 -15.605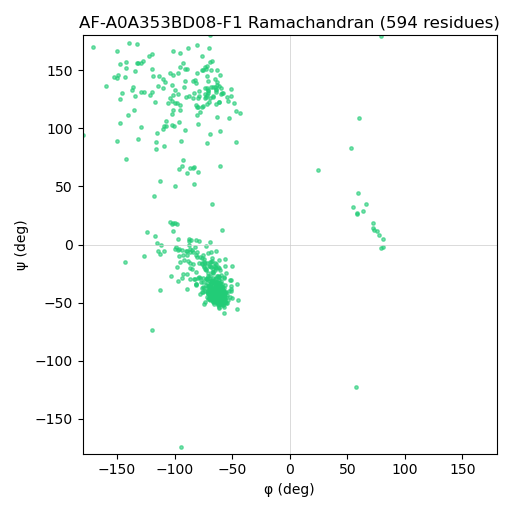 1.00 92.88 422 ILE A C 1
ATOM 3351 O O . ILE A 1 422 ? 6.099 -1.260 -15.040 1.00 92.88 422 ILE A O 1
ATOM 3355 N N . SER A 1 423 ? 8.108 -0.320 -15.350 1.00 91.88 423 SER A N 1
ATOM 3356 C CA . SER A 1 423 ? 7.860 0.752 -14.374 1.00 91.88 423 SER A CA 1
ATOM 3357 C C . SER A 1 423 ? 6.734 1.681 -14.829 1.00 91.88 423 SER A C 1
ATOM 3359 O O . SER A 1 423 ? 5.842 1.988 -14.041 1.00 91.88 423 SER A O 1
ATOM 3361 N N . ILE A 1 424 ? 6.711 2.053 -16.112 1.00 92.06 424 ILE A N 1
ATOM 3362 C CA . ILE A 1 424 ? 5.654 2.886 -16.705 1.00 92.06 424 ILE A CA 1
ATOM 3363 C C . ILE A 1 424 ? 4.308 2.157 -16.644 1.00 92.06 424 ILE A C 1
ATOM 3365 O O . ILE A 1 42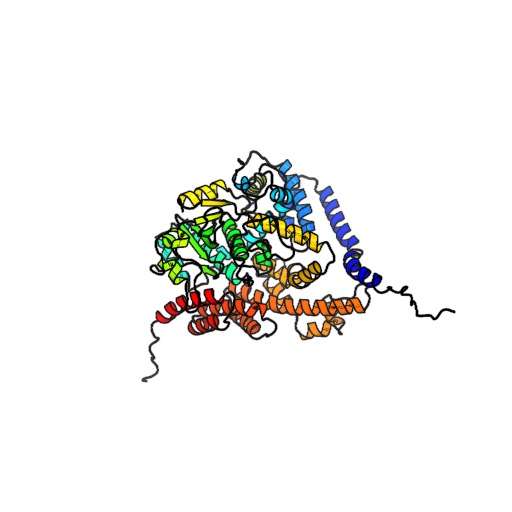4 ? 3.323 2.716 -16.158 1.00 92.06 424 ILE A O 1
ATOM 3369 N N . GLY A 1 425 ? 4.271 0.893 -17.078 1.00 94.38 425 GLY A N 1
ATOM 3370 C CA . GLY A 1 425 ? 3.069 0.065 -17.022 1.00 94.38 425 GLY A CA 1
ATOM 3371 C C . GLY A 1 425 ? 2.551 -0.101 -15.596 1.00 94.38 425 GLY A C 1
ATOM 3372 O O . GLY A 1 425 ? 1.347 -0.021 -15.368 1.00 94.38 425 GLY A O 1
ATOM 3373 N N . HIS A 1 426 ? 3.451 -0.233 -14.619 1.00 95.19 426 HIS A N 1
ATOM 3374 C CA . HIS A 1 426 ? 3.078 -0.339 -13.214 1.00 95.19 426 HIS A CA 1
ATOM 3375 C C . HIS A 1 426 ? 2.479 0.946 -12.648 1.00 95.19 426 HIS A C 1
ATOM 3377 O O . HIS A 1 426 ? 1.421 0.896 -12.025 1.00 95.19 426 HIS A O 1
ATOM 3383 N N . PHE A 1 427 ? 3.065 2.109 -12.929 1.00 93.69 427 PHE A N 1
ATOM 3384 C CA . PHE A 1 427 ? 2.461 3.380 -12.520 1.00 93.69 427 PHE A CA 1
ATOM 3385 C C . PHE A 1 427 ? 1.097 3.618 -13.179 1.00 93.69 427 PHE A C 1
ATOM 3387 O O . PHE A 1 427 ? 0.171 4.078 -12.514 1.00 93.69 427 PHE A O 1
ATOM 3394 N N . LYS A 1 428 ? 0.926 3.244 -14.452 1.00 94.56 428 LYS A N 1
ATOM 3395 C CA . LYS A 1 428 ? -0.385 3.281 -15.121 1.00 94.56 428 LYS A CA 1
ATOM 3396 C C . LYS A 1 428 ? -1.384 2.316 -14.489 1.00 94.56 428 LYS A C 1
ATOM 3398 O O . LYS A 1 428 ? -2.545 2.677 -14.322 1.00 94.56 428 LYS A O 1
ATOM 3403 N N . HIS A 1 429 ? -0.936 1.126 -14.086 1.00 96.38 429 HIS A N 1
ATOM 3404 C CA . HIS A 1 429 ? -1.758 0.161 -13.356 1.00 96.38 429 HIS A CA 1
ATOM 3405 C C . HIS A 1 429 ? -2.244 0.755 -12.026 1.00 96.38 429 HIS A C 1
ATOM 3407 O O . HIS A 1 429 ? -3.443 0.743 -11.762 1.00 96.38 429 HIS A O 1
ATOM 3413 N N . LEU A 1 430 ? -1.350 1.367 -11.240 1.00 96.00 430 LEU A N 1
ATOM 3414 C CA . LEU A 1 430 ? -1.722 2.079 -10.012 1.00 96.00 430 LEU A CA 1
ATOM 3415 C C . LEU A 1 430 ? -2.751 3.184 -10.294 1.00 96.00 430 LEU A C 1
ATOM 3417 O O . LEU A 1 430 ? -3.746 3.293 -9.589 1.00 96.00 430 LEU A O 1
ATOM 3421 N N . LYS A 1 431 ? -2.599 3.935 -11.390 1.00 93.62 431 LYS A N 1
ATOM 3422 C CA . LYS A 1 431 ? -3.566 4.962 -11.812 1.00 93.62 431 LYS A CA 1
ATOM 3423 C C . LYS A 1 431 ? -4.886 4.415 -12.397 1.00 93.62 431 LYS A C 1
ATOM 3425 O O . LYS A 1 431 ? -5.733 5.211 -12.791 1.00 93.62 431 LYS A O 1
ATOM 3430 N N . GLY A 1 432 ? -5.070 3.096 -12.507 1.00 94.44 432 GLY A N 1
ATOM 3431 C CA . GLY A 1 432 ? -6.254 2.484 -13.131 1.00 94.44 432 GLY A CA 1
ATOM 3432 C C . GLY A 1 432 ? -6.307 2.620 -14.660 1.00 94.44 432 GLY A C 1
ATOM 3433 O O . GLY A 1 432 ? -7.341 2.377 -15.279 1.00 94.44 432 GLY A O 1
ATOM 3434 N N . GLN A 1 433 ? -5.198 2.998 -15.298 1.00 94.81 433 GLN A N 1
ATOM 3435 C CA . GLN A 1 433 ? -5.068 3.174 -16.747 1.00 94.81 433 GLN A CA 1
ATOM 3436 C C . GLN A 1 433 ? -4.702 1.838 -17.413 1.00 94.81 433 GLN A C 1
ATOM 3438 O O . GLN A 1 433 ? -3.592 1.641 -17.913 1.00 94.81 433 GLN A O 1
ATOM 3443 N N . PHE A 1 434 ? -5.625 0.874 -17.360 1.00 95.38 434 PHE A N 1
ATOM 3444 C CA . PHE A 1 434 ? -5.372 -0.497 -17.817 1.00 95.38 434 PHE A CA 1
ATOM 3445 C C . PHE A 1 434 ? -5.222 -0.613 -19.340 1.00 95.38 434 PHE A C 1
ATOM 3447 O O . PHE A 1 434 ? -4.319 -1.302 -19.821 1.00 95.38 434 PHE A O 1
ATOM 3454 N N . GLU A 1 435 ? -6.118 0.045 -20.076 1.00 93.31 435 GLU A N 1
ATOM 3455 C CA . GLU A 1 435 ? -6.243 -0.018 -21.535 1.00 93.31 435 GLU A CA 1
ATOM 3456 C C . GLU A 1 435 ? -5.629 1.203 -22.217 1.00 93.31 435 GLU A C 1
ATOM 3458 O O . GLU A 1 435 ? -5.309 2.200 -21.570 1.00 93.31 435 GLU A O 1
ATOM 3463 N N . ASN A 1 436 ? -5.448 1.116 -23.536 1.00 89.88 436 ASN A N 1
ATOM 3464 C CA . ASN A 1 436 ? -4.997 2.265 -24.314 1.00 89.88 436 ASN A CA 1
ATOM 3465 C C . ASN A 1 436 ? -6.038 3.389 -24.245 1.00 89.88 436 ASN A C 1
ATOM 3467 O O . ASN A 1 436 ? -7.234 3.134 -24.381 1.00 89.88 436 ASN A O 1
ATOM 3471 N N . GLY A 1 437 ? -5.565 4.620 -24.067 1.00 83.25 437 GLY A N 1
ATOM 3472 C CA . GLY A 1 437 ? -6.414 5.802 -24.135 1.00 83.25 437 GLY A CA 1
ATOM 3473 C C . GLY A 1 437 ? -6.908 6.059 -25.558 1.00 83.25 437 GLY A C 1
ATOM 3474 O O . GLY A 1 437 ? -6.274 5.655 -26.538 1.00 83.25 437 GLY A O 1
ATOM 3475 N N . ASP A 1 438 ? -8.018 6.788 -25.675 1.00 79.12 438 ASP A N 1
ATOM 3476 C CA . ASP A 1 438 ? -8.583 7.212 -26.965 1.00 79.12 438 ASP A CA 1
ATOM 3477 C C . ASP A 1 438 ? -7.613 8.096 -27.773 1.00 79.12 438 ASP A C 1
ATOM 3479 O O . ASP A 1 438 ? -7.698 8.187 -28.997 1.00 79.12 438 ASP A O 1
ATOM 3483 N N . ASP A 1 439 ? -6.655 8.729 -27.094 1.00 78.12 439 ASP A N 1
ATOM 3484 C CA . ASP A 1 439 ? -5.579 9.531 -27.675 1.00 78.12 439 ASP A CA 1
ATOM 3485 C C . ASP A 1 439 ? -4.390 8.693 -28.189 1.00 78.12 439 ASP A C 1
ATOM 3487 O O . ASP A 1 439 ? -3.386 9.238 -28.654 1.00 78.12 439 ASP A O 1
ATOM 3491 N N . GLY A 1 440 ? -4.495 7.362 -28.123 1.00 80.44 440 GLY A N 1
ATOM 3492 C CA . GLY A 1 440 ? -3.462 6.425 -28.550 1.00 80.44 440 GLY A CA 1
ATOM 3493 C C . GLY A 1 440 ? -2.344 6.211 -27.529 1.00 80.44 440 GLY A C 1
ATOM 3494 O O . GLY A 1 440 ? -1.390 5.483 -27.834 1.00 80.44 440 GLY A O 1
ATOM 3495 N N . GLN A 1 441 ? -2.435 6.797 -26.326 1.00 84.44 441 GLN A N 1
ATOM 3496 C CA . GLN A 1 441 ? -1.494 6.496 -25.250 1.00 84.44 441 GLN A CA 1
ATOM 3497 C C . GLN A 1 441 ? -1.610 5.031 -24.829 1.00 84.44 441 GLN A C 1
ATOM 3499 O O . GLN A 1 441 ? -2.701 4.496 -24.641 1.00 84.44 441 GLN A O 1
ATOM 3504 N N . ALA A 1 442 ? -0.461 4.368 -24.687 1.00 88.81 442 ALA A N 1
ATOM 3505 C CA . ALA A 1 442 ? -0.412 2.979 -24.251 1.00 88.81 442 ALA A CA 1
ATOM 3506 C C . ALA A 1 442 ? -0.956 2.838 -22.822 1.00 88.81 442 ALA A C 1
ATOM 3508 O O . ALA A 1 442 ? -0.541 3.590 -21.942 1.00 88.81 442 ALA A O 1
ATOM 3509 N N . GLY A 1 443 ? -1.834 1.864 -22.590 1.00 93.94 443 GLY A N 1
ATOM 3510 C CA . GLY A 1 443 ? -2.248 1.465 -21.244 1.00 93.94 443 GLY A CA 1
ATOM 3511 C C . GLY A 1 443 ? -1.233 0.547 -20.566 1.00 93.94 443 GLY A C 1
ATOM 3512 O O . GLY A 1 443 ? -0.311 0.031 -21.207 1.00 93.94 443 GLY A O 1
ATOM 3513 N N . ALA A 1 444 ? -1.452 0.274 -19.279 1.00 96.25 444 ALA A N 1
ATOM 3514 C CA . ALA A 1 444 ? -0.627 -0.638 -18.487 1.00 96.25 444 ALA A CA 1
ATOM 3515 C C . ALA A 1 444 ? -0.467 -2.022 -19.139 1.00 96.25 444 ALA A C 1
ATOM 3517 O O . ALA A 1 444 ? 0.631 -2.575 -19.146 1.00 96.25 444 ALA A O 1
ATOM 3518 N N . LEU A 1 445 ? -1.537 -2.559 -19.742 1.00 96.44 445 LEU A N 1
ATOM 3519 C CA . LEU A 1 445 ? -1.515 -3.857 -20.422 1.00 96.44 445 LEU A CA 1
ATOM 3520 C C . LEU A 1 445 ? -0.445 -3.905 -21.520 1.00 96.44 445 LEU A C 1
ATOM 3522 O O . LEU A 1 445 ? 0.363 -4.833 -21.576 1.00 96.44 445 LEU A O 1
ATOM 3526 N N . ARG A 1 446 ? -0.432 -2.892 -22.391 1.00 95.56 446 ARG A N 1
ATOM 3527 C CA . ARG A 1 446 ? 0.508 -2.812 -23.512 1.00 95.56 446 ARG A CA 1
ATOM 3528 C C . ARG A 1 446 ? 1.941 -2.653 -23.017 1.00 95.56 446 ARG A C 1
ATOM 3530 O O . ARG A 1 446 ? 2.842 -3.281 -23.564 1.00 95.56 446 ARG A O 1
ATOM 3537 N N . ASP A 1 447 ? 2.145 -1.847 -21.984 1.00 95.25 447 ASP A N 1
ATOM 3538 C CA . ASP A 1 447 ? 3.470 -1.608 -21.418 1.00 95.25 447 ASP A CA 1
ATOM 3539 C C . ASP A 1 447 ? 4.041 -2.851 -20.720 1.00 95.25 447 ASP A C 1
ATOM 3541 O O . ASP A 1 447 ? 5.219 -3.168 -20.905 1.00 95.25 447 ASP A O 1
ATOM 3545 N N . TYR A 1 448 ? 3.209 -3.640 -20.030 1.00 96.25 448 TYR A N 1
ATOM 3546 C CA . TYR A 1 448 ? 3.641 -4.946 -19.534 1.00 96.25 448 TYR A CA 1
ATOM 3547 C C . TYR A 1 448 ? 3.992 -5.899 -20.669 1.00 96.25 448 TYR A C 1
ATOM 3549 O O . TYR A 1 448 ? 5.070 -6.481 -20.633 1.00 96.25 448 TYR A O 1
ATOM 3557 N N . VAL A 1 449 ? 3.167 -6.016 -21.713 1.00 95.31 449 VAL A N 1
ATOM 3558 C CA . VAL A 1 449 ? 3.501 -6.857 -22.877 1.00 95.31 449 VAL A CA 1
ATOM 3559 C C . VAL A 1 449 ? 4.828 -6.428 -23.517 1.00 95.31 449 VAL A C 1
ATOM 3561 O O . VAL A 1 449 ? 5.656 -7.280 -23.831 1.00 95.31 449 VAL A O 1
ATOM 3564 N N . ASN A 1 450 ? 5.086 -5.123 -23.630 1.00 93.31 450 ASN A N 1
ATOM 3565 C CA . ASN A 1 450 ? 6.347 -4.589 -24.158 1.00 93.31 450 ASN A CA 1
ATOM 3566 C C . ASN A 1 450 ? 7.569 -4.911 -23.274 1.00 93.31 450 ASN A C 1
ATOM 3568 O O . ASN A 1 450 ? 8.698 -4.880 -23.760 1.00 93.31 450 ASN A O 1
ATOM 3572 N N . SER A 1 451 ? 7.371 -5.208 -21.984 1.00 93.81 451 SER A N 1
ATOM 3573 C CA . SER A 1 451 ? 8.444 -5.657 -21.083 1.00 93.81 451 SER A CA 1
ATOM 3574 C C . SER A 1 451 ? 8.843 -7.123 -21.293 1.00 93.81 451 SER A C 1
ATOM 3576 O O . SER A 1 451 ? 9.942 -7.517 -20.894 1.00 93.81 451 SER A O 1
ATOM 3578 N N . LEU A 1 452 ? 8.004 -7.920 -21.968 1.00 93.00 452 LEU A N 1
ATOM 3579 C CA . LEU A 1 452 ? 8.205 -9.354 -22.197 1.00 93.00 452 LEU A CA 1
ATOM 3580 C C . LEU A 1 452 ? 9.126 -9.636 -23.395 1.00 93.00 452 LEU A C 1
ATOM 3582 O O . LEU A 1 452 ? 8.783 -10.400 -24.298 1.00 93.00 452 LEU A O 1
ATOM 3586 N N . VAL A 1 453 ? 10.312 -9.022 -23.409 1.00 93.19 453 VAL A N 1
ATOM 3587 C CA . VAL A 1 453 ? 11.326 -9.263 -24.447 1.00 93.19 453 VAL A CA 1
ATOM 3588 C C . VAL A 1 453 ? 11.719 -10.744 -24.438 1.00 93.19 453 VAL A C 1
ATOM 3590 O O . VAL A 1 453 ? 12.024 -11.312 -23.385 1.00 93.19 453 VAL A O 1
ATOM 3593 N N . ASP A 1 454 ? 11.704 -11.394 -25.602 1.00 92.69 454 ASP A N 1
ATOM 3594 C CA . ASP A 1 454 ? 12.013 -12.817 -25.699 1.00 92.69 454 ASP A CA 1
ATOM 3595 C C . ASP A 1 454 ? 13.495 -13.107 -25.387 1.00 92.69 454 ASP A C 1
ATOM 3597 O O . ASP A 1 454 ? 14.385 -12.282 -25.610 1.00 92.69 454 ASP A O 1
ATOM 3601 N N . GLU A 1 455 ? 13.780 -14.301 -24.857 1.00 92.69 455 GLU A N 1
ATOM 3602 C CA . GLU A 1 455 ? 15.129 -14.641 -24.377 1.00 92.69 455 GLU A CA 1
ATOM 3603 C C . GLU A 1 455 ? 16.159 -14.666 -25.515 1.00 92.69 455 GLU A C 1
ATOM 3605 O O . GLU A 1 455 ? 17.328 -14.348 -25.295 1.00 92.69 455 GLU A O 1
ATOM 3610 N N . LEU A 1 456 ? 15.740 -14.991 -26.742 1.00 94.56 456 LEU A N 1
ATOM 3611 C CA . LEU A 1 456 ? 16.633 -15.016 -27.894 1.00 94.56 456 LEU A CA 1
ATOM 3612 C C . LEU A 1 456 ? 17.067 -13.594 -28.273 1.00 94.56 456 LEU A C 1
ATOM 3614 O O . LEU A 1 456 ? 18.256 -13.367 -28.499 1.00 94.56 456 LEU A O 1
ATOM 3618 N N . SER A 1 457 ? 16.147 -12.629 -28.275 1.00 94.62 457 SER A N 1
ATOM 3619 C CA . SER A 1 457 ? 16.464 -11.206 -28.444 1.00 94.62 457 SER A CA 1
ATOM 3620 C C . SER A 1 457 ? 17.378 -10.698 -27.326 1.00 94.62 457 SER A C 1
ATOM 3622 O O . SER A 1 457 ? 18.400 -10.066 -27.600 1.00 94.62 457 SER A O 1
ATOM 3624 N N . ILE A 1 458 ? 17.109 -11.057 -26.066 1.00 93.88 458 ILE A N 1
ATOM 3625 C CA . ILE A 1 458 ? 17.993 -10.695 -24.947 1.00 93.88 458 ILE A CA 1
ATOM 3626 C C . ILE A 1 458 ? 19.409 -11.244 -25.172 1.00 93.88 458 ILE A C 1
ATOM 3628 O O . ILE A 1 458 ? 20.383 -10.504 -25.035 1.00 93.88 458 ILE A O 1
ATOM 3632 N N . GLN A 1 459 ? 19.560 -12.514 -25.554 1.00 94.12 459 GLN A N 1
ATOM 3633 C CA . GLN A 1 459 ? 20.870 -13.112 -25.835 1.00 94.12 459 GLN A CA 1
ATOM 3634 C C . GLN A 1 459 ? 21.582 -12.421 -27.003 1.00 94.12 459 GLN A C 1
ATOM 3636 O O . GLN A 1 459 ? 22.777 -12.138 -26.911 1.00 94.12 459 GLN A O 1
ATOM 3641 N N . ARG A 1 460 ? 20.842 -12.090 -28.067 1.00 95.81 460 ARG A N 1
ATOM 3642 C CA . ARG A 1 460 ? 21.356 -11.434 -29.276 1.00 95.81 460 ARG A CA 1
ATOM 3643 C C . ARG A 1 460 ? 21.868 -10.016 -29.048 1.00 95.81 460 ARG A C 1
ATOM 3645 O O . ARG A 1 460 ? 22.691 -9.567 -29.840 1.00 95.81 460 ARG A O 1
ATOM 3652 N N . LEU A 1 461 ? 21.507 -9.339 -27.953 1.00 93.38 461 LEU A N 1
ATOM 3653 C CA . LEU A 1 461 ? 22.078 -8.027 -27.602 1.00 93.38 461 LEU A CA 1
ATOM 3654 C C . LEU A 1 461 ? 23.616 -8.007 -27.613 1.00 93.38 461 LEU A C 1
ATOM 3656 O O . LEU A 1 461 ? 24.215 -6.973 -27.916 1.00 93.38 461 LEU A O 1
ATOM 3660 N N . SER A 1 462 ? 24.283 -9.124 -27.311 1.00 92.38 462 SER A N 1
ATOM 3661 C CA . SER A 1 462 ? 25.748 -9.189 -27.287 1.00 92.38 462 SER A CA 1
ATOM 3662 C C . SER A 1 462 ? 26.399 -9.254 -28.666 1.00 92.38 462 SER A C 1
ATOM 3664 O O . SER A 1 462 ? 27.574 -8.905 -28.761 1.00 92.38 462 SER A O 1
ATOM 3666 N N . PHE A 1 463 ? 25.674 -9.569 -29.745 1.00 92.56 463 PHE A N 1
ATOM 3667 C CA . PHE A 1 463 ? 26.278 -9.734 -31.077 1.00 92.56 463 PHE A CA 1
ATOM 3668 C C . PHE A 1 463 ? 25.453 -9.231 -32.274 1.00 92.56 463 PHE A C 1
ATOM 3670 O O . PHE A 1 463 ? 26.040 -9.050 -33.337 1.00 92.56 463 PHE A O 1
ATOM 3677 N N . ASP A 1 464 ? 24.153 -8.957 -32.140 1.00 94.81 464 ASP A N 1
ATOM 3678 C CA . ASP A 1 464 ? 23.281 -8.513 -33.239 1.00 94.81 464 ASP A CA 1
ATOM 3679 C C . ASP A 1 464 ? 23.020 -6.990 -33.189 1.00 94.81 464 ASP A C 1
ATOM 3681 O O . ASP A 1 464 ? 22.342 -6.504 -32.277 1.00 94.81 464 ASP A O 1
ATOM 3685 N N . PRO A 1 465 ? 23.533 -6.202 -34.156 1.00 92.69 465 PRO A N 1
ATOM 3686 C CA . PRO A 1 465 ? 23.293 -4.762 -34.217 1.00 92.69 465 PRO A CA 1
ATOM 3687 C C . PRO A 1 465 ? 21.824 -4.366 -34.388 1.00 92.69 465 PRO A C 1
ATOM 3689 O O . PRO A 1 465 ? 21.447 -3.312 -33.885 1.00 92.69 465 PRO A O 1
ATOM 3692 N N . LYS A 1 466 ? 20.997 -5.183 -35.057 1.00 94.19 466 LYS A N 1
ATOM 3693 C CA . LYS A 1 466 ? 19.579 -4.857 -35.276 1.00 94.19 466 LYS A CA 1
ATOM 3694 C C . LYS A 1 466 ? 18.797 -4.933 -33.975 1.00 94.19 466 LYS A C 1
ATOM 3696 O O . LYS A 1 466 ? 18.101 -3.990 -33.627 1.00 94.19 466 LYS A O 1
ATOM 3701 N N . VAL A 1 467 ? 19.010 -5.997 -33.203 1.00 92.69 467 VAL A N 1
ATOM 3702 C CA . VAL A 1 467 ? 18.383 -6.157 -31.882 1.00 92.69 467 VAL A CA 1
ATOM 3703 C C . VAL A 1 467 ? 18.814 -5.039 -30.929 1.00 92.69 467 VAL A C 1
ATOM 3705 O O . VAL A 1 467 ? 18.011 -4.527 -30.153 1.00 92.69 467 VAL A O 1
ATOM 3708 N N . ARG A 1 468 ? 20.081 -4.607 -31.002 1.00 92.69 468 ARG A N 1
ATOM 3709 C CA . ARG A 1 468 ? 20.563 -3.444 -30.241 1.00 92.69 468 ARG A CA 1
ATOM 3710 C C . ARG A 1 468 ? 19.843 -2.155 -30.628 1.00 92.69 468 ARG A C 1
ATOM 3712 O O . ARG A 1 468 ? 19.573 -1.347 -29.749 1.00 92.69 468 ARG A O 1
ATOM 3719 N N . GLU A 1 469 ? 19.561 -1.943 -31.908 1.00 91.50 469 GLU A N 1
ATOM 3720 C CA . GLU A 1 469 ? 18.813 -0.775 -32.379 1.00 91.50 469 GLU A CA 1
ATOM 3721 C C . GLU A 1 469 ? 17.344 -0.833 -31.938 1.00 91.50 469 GLU A C 1
ATOM 3723 O O . GLU A 1 469 ? 16.850 0.128 -31.350 1.00 91.50 469 GLU A O 1
ATOM 3728 N N . GLU A 1 470 ? 16.684 -1.979 -32.121 1.00 89.56 470 GLU A N 1
ATOM 3729 C CA . GLU A 1 470 ? 15.291 -2.221 -31.716 1.00 89.56 470 GLU A CA 1
ATOM 3730 C C . GLU A 1 470 ? 15.076 -1.999 -30.212 1.00 89.56 470 GLU A C 1
ATOM 3732 O O . GLU A 1 470 ? 14.125 -1.331 -29.805 1.00 89.56 470 GLU A O 1
ATOM 3737 N N . LEU A 1 471 ? 15.997 -2.497 -29.381 1.00 88.38 471 LEU A N 1
ATOM 3738 C CA . LEU A 1 471 ? 15.967 -2.329 -27.925 1.00 88.38 471 LEU A CA 1
ATOM 3739 C C . LEU A 1 471 ? 16.647 -1.034 -27.447 1.00 88.38 471 LEU A C 1
ATOM 3741 O O . LEU A 1 471 ? 16.763 -0.805 -26.245 1.00 88.38 471 LEU A O 1
ATOM 3745 N N . GLN A 1 472 ? 17.099 -0.179 -28.370 1.00 89.75 472 GLN A N 1
ATOM 3746 C CA . GLN A 1 472 ? 17.750 1.107 -28.088 1.00 89.75 472 GLN A CA 1
ATOM 3747 C C . GLN A 1 472 ? 19.030 1.002 -27.231 1.00 89.75 472 GLN A C 1
ATOM 3749 O O . GLN A 1 472 ? 19.445 1.951 -26.565 1.00 89.75 472 GLN A O 1
ATOM 3754 N N . VAL A 1 473 ? 19.721 -0.138 -27.286 1.00 90.12 473 VAL A N 1
ATOM 3755 C CA . VAL A 1 473 ? 21.009 -0.392 -26.625 1.00 90.12 473 VAL A CA 1
ATOM 3756 C C . VAL A 1 473 ? 22.158 -0.094 -27.596 1.00 90.12 473 VAL A C 1
ATOM 3758 O O . VAL A 1 473 ? 22.895 -0.979 -28.030 1.00 90.12 473 VAL A O 1
ATOM 3761 N N . VAL A 1 474 ? 22.332 1.183 -27.946 1.00 91.19 474 VAL A N 1
ATOM 3762 C CA . VAL A 1 474 ? 23.332 1.627 -28.938 1.00 91.19 474 VAL A CA 1
ATOM 3763 C C . VAL A 1 474 ? 24.556 2.239 -28.255 1.00 91.19 474 VAL A C 1
ATOM 3765 O O . VAL A 1 474 ? 24.424 3.006 -27.301 1.00 91.19 474 VAL A O 1
ATOM 3768 N N . ARG A 1 475 ? 25.766 1.908 -28.726 1.00 91.38 475 ARG A N 1
ATOM 3769 C CA . ARG A 1 475 ? 27.026 2.451 -28.186 1.00 91.38 475 ARG A CA 1
ATOM 3770 C C . ARG A 1 475 ? 27.046 3.974 -28.299 1.00 91.38 475 ARG A C 1
ATOM 3772 O O . ARG A 1 475 ? 26.796 4.518 -29.373 1.00 91.38 475 ARG A O 1
ATOM 3779 N N . MET A 1 476 ? 27.366 4.655 -27.202 1.00 90.50 476 MET A N 1
ATOM 3780 C CA . MET A 1 476 ? 27.407 6.115 -27.180 1.00 90.50 476 MET A CA 1
ATOM 3781 C C . MET A 1 476 ? 28.674 6.651 -27.873 1.00 90.50 476 MET A C 1
ATOM 3783 O O . MET A 1 476 ? 29.721 5.992 -27.842 1.00 90.50 476 MET A O 1
ATOM 3787 N N . PRO A 1 477 ? 28.630 7.856 -28.477 1.00 92.31 477 PRO A N 1
ATOM 3788 C CA . PRO A 1 477 ? 29.824 8.492 -29.026 1.00 92.31 477 PRO A CA 1
ATOM 3789 C C . PRO A 1 477 ? 30.928 8.616 -27.966 1.00 92.31 477 PRO A C 1
ATOM 3791 O O . PRO A 1 477 ? 30.697 9.142 -26.882 1.00 92.31 477 PRO A O 1
ATOM 3794 N N . GLY A 1 478 ? 32.129 8.118 -28.273 1.00 92.06 478 GLY A N 1
ATOM 3795 C CA . GLY A 1 478 ? 33.278 8.154 -27.357 1.00 92.06 478 GLY A CA 1
ATOM 3796 C C . GLY A 1 478 ? 33.285 7.085 -26.255 1.00 92.06 478 GLY A C 1
ATOM 3797 O O . GLY A 1 478 ? 34.263 6.993 -25.519 1.00 92.06 478 GLY A O 1
ATOM 3798 N N . GLU A 1 479 ? 32.254 6.241 -26.150 1.00 92.38 479 GLU A N 1
ATOM 3799 C CA . GLU A 1 479 ? 32.210 5.152 -25.169 1.00 92.38 479 GLU A CA 1
ATOM 3800 C C . GLU A 1 479 ? 33.235 4.060 -25.520 1.00 92.38 479 GLU A C 1
ATOM 3802 O O . GLU A 1 479 ? 33.197 3.548 -26.642 1.00 92.38 479 GLU A O 1
ATOM 3807 N N . PRO A 1 480 ? 34.150 3.657 -24.618 1.00 95.94 480 PRO A N 1
ATOM 3808 C CA . PRO A 1 480 ? 35.056 2.534 -24.861 1.00 95.94 480 PRO A CA 1
ATOM 3809 C C . PRO A 1 480 ? 34.298 1.218 -25.095 1.00 95.94 480 PRO A C 1
ATOM 3811 O O . PRO A 1 480 ? 33.264 0.978 -24.478 1.00 95.94 480 PRO A O 1
ATOM 3814 N N . LEU A 1 481 ? 34.818 0.333 -25.955 1.00 92.31 481 LEU A N 1
ATOM 3815 C CA . LEU A 1 481 ? 34.130 -0.923 -26.300 1.00 92.31 481 LEU A CA 1
ATOM 3816 C C . LEU A 1 481 ? 33.849 -1.797 -25.066 1.00 92.31 481 LEU A C 1
ATOM 3818 O O . LEU A 1 481 ? 32.729 -2.259 -24.893 1.00 92.31 481 LEU A O 1
ATOM 3822 N N . GLN A 1 482 ? 34.830 -1.939 -24.174 1.00 92.56 482 GLN A N 1
ATOM 3823 C CA . GLN A 1 482 ? 34.701 -2.724 -22.943 1.00 92.56 482 GLN A CA 1
ATOM 3824 C C . GLN A 1 482 ? 33.562 -2.226 -22.036 1.00 92.56 482 GLN A C 1
ATOM 3826 O O . GLN A 1 482 ? 32.868 -3.012 -21.398 1.00 92.56 482 GLN A O 1
ATOM 3831 N N . VAL A 1 483 ? 33.356 -0.911 -21.993 1.00 90.94 483 VAL A N 1
ATOM 3832 C CA . VAL A 1 483 ? 32.298 -0.272 -21.199 1.00 90.94 483 VAL A CA 1
ATOM 3833 C C . VAL A 1 483 ? 30.934 -0.559 -21.813 1.00 90.94 483 VAL A C 1
ATOM 3835 O O . VAL A 1 483 ? 29.997 -0.927 -21.107 1.00 90.94 483 VAL A O 1
ATOM 3838 N N . PHE A 1 484 ? 30.845 -0.466 -23.140 1.00 93.12 484 PHE A N 1
ATOM 3839 C CA . PHE A 1 484 ? 29.635 -0.814 -23.870 1.00 93.12 484 PHE A CA 1
ATOM 3840 C C . PHE A 1 484 ? 29.259 -2.294 -23.687 1.00 93.12 484 PHE A C 1
ATOM 3842 O O . PHE A 1 484 ? 28.095 -2.607 -23.450 1.00 93.12 484 PHE A O 1
ATOM 3849 N N . GLU A 1 485 ? 30.235 -3.204 -23.726 1.00 92.75 485 GLU A N 1
ATOM 3850 C CA . GLU A 1 485 ? 30.027 -4.638 -23.476 1.00 92.75 485 GLU A CA 1
ATOM 3851 C C . GLU A 1 485 ? 29.534 -4.912 -22.047 1.00 92.75 485 GLU A C 1
ATOM 3853 O O . GLU A 1 485 ? 28.578 -5.666 -21.859 1.00 92.75 485 GLU A O 1
ATOM 3858 N N . GLN A 1 486 ? 30.110 -4.249 -21.038 1.00 90.38 486 GLN A N 1
ATOM 3859 C CA . GLN A 1 486 ? 29.616 -4.328 -19.657 1.00 90.38 486 GLN A CA 1
ATOM 3860 C C . GLN A 1 486 ? 28.175 -3.820 -19.539 1.00 90.38 486 GLN A C 1
ATOM 3862 O O . GLN A 1 486 ? 27.352 -4.452 -18.872 1.00 90.38 486 GLN A O 1
ATOM 3867 N N . ARG A 1 487 ? 27.842 -2.720 -20.225 1.00 90.06 487 ARG A N 1
ATOM 3868 C CA . ARG A 1 487 ? 26.473 -2.197 -20.263 1.00 90.06 487 ARG A CA 1
ATOM 3869 C C . ARG A 1 487 ? 25.510 -3.175 -20.928 1.00 90.06 487 ARG A C 1
ATOM 3871 O O . ARG A 1 487 ? 24.395 -3.325 -20.442 1.00 90.06 487 ARG A O 1
ATOM 3878 N N . ILE A 1 488 ? 25.919 -3.876 -21.987 1.00 92.50 488 ILE A N 1
ATOM 3879 C CA . ILE A 1 488 ? 25.094 -4.928 -22.600 1.00 92.50 488 ILE A CA 1
ATOM 3880 C C . ILE A 1 488 ? 24.765 -6.020 -21.577 1.00 92.50 488 ILE A C 1
ATOM 3882 O O . ILE A 1 488 ? 23.597 -6.373 -21.436 1.00 92.50 488 ILE A O 1
ATOM 3886 N N . VAL A 1 489 ? 25.753 -6.524 -20.830 1.00 91.75 489 VAL A N 1
ATOM 3887 C CA . VAL A 1 489 ? 25.524 -7.564 -19.807 1.00 91.75 489 VAL A CA 1
ATOM 3888 C C . VAL A 1 489 ? 24.554 -7.075 -18.727 1.00 91.75 489 VAL A C 1
ATOM 3890 O O . VAL A 1 489 ? 23.638 -7.799 -18.333 1.00 91.75 489 VAL A O 1
ATOM 3893 N N . GLN A 1 490 ? 24.708 -5.826 -18.281 1.00 87.88 490 GLN A N 1
ATOM 3894 C CA . GLN A 1 490 ? 23.784 -5.205 -17.330 1.00 87.88 490 GLN A CA 1
ATOM 3895 C C . GLN A 1 490 ? 22.366 -5.093 -17.908 1.00 87.88 490 GLN A C 1
ATOM 3897 O O . GLN A 1 490 ? 21.409 -5.490 -17.248 1.00 87.88 490 GLN A O 1
ATOM 3902 N N . MET A 1 491 ? 22.223 -4.632 -19.154 1.00 89.44 491 MET A N 1
ATOM 3903 C CA . MET A 1 491 ? 20.924 -4.526 -19.826 1.00 89.44 491 MET A CA 1
ATOM 3904 C C . MET A 1 491 ? 20.258 -5.888 -20.008 1.00 89.44 491 MET A C 1
ATOM 3906 O O . MET A 1 491 ? 19.060 -6.009 -19.779 1.00 89.44 491 MET A O 1
ATOM 3910 N N . GLN A 1 492 ? 21.014 -6.937 -20.342 1.00 92.25 492 GLN A N 1
ATOM 3911 C CA . GLN A 1 492 ? 20.479 -8.298 -20.406 1.00 92.25 492 GLN A CA 1
ATOM 3912 C C . GLN A 1 492 ? 19.908 -8.749 -19.056 1.00 92.25 492 GLN A C 1
ATOM 3914 O O . GLN A 1 492 ? 18.830 -9.339 -19.010 1.00 92.25 492 GLN A O 1
ATOM 3919 N N . ALA A 1 493 ? 20.599 -8.459 -17.948 1.00 89.00 493 ALA A N 1
ATOM 3920 C CA . ALA A 1 493 ? 20.089 -8.756 -16.610 1.00 89.00 493 ALA A CA 1
ATOM 3921 C C . ALA A 1 493 ? 18.812 -7.957 -16.288 1.00 89.00 493 ALA A C 1
ATOM 3923 O O . ALA A 1 493 ? 17.863 -8.520 -15.739 1.00 89.00 493 ALA A O 1
ATOM 3924 N N . VAL A 1 494 ? 18.761 -6.677 -16.677 1.00 88.75 494 VAL A N 1
ATOM 3925 C CA . VAL A 1 494 ? 17.575 -5.822 -16.511 1.00 88.75 494 VAL A CA 1
ATOM 3926 C C . VAL A 1 494 ? 16.391 -6.353 -17.320 1.00 88.75 494 VAL A C 1
ATOM 3928 O O . VAL A 1 494 ? 15.322 -6.516 -16.743 1.00 88.75 494 VAL A O 1
ATOM 3931 N N . TYR A 1 495 ? 16.563 -6.696 -18.602 1.00 91.94 495 TYR A N 1
ATOM 3932 C CA . TYR A 1 495 ? 15.476 -7.235 -19.431 1.00 91.94 495 TYR A CA 1
ATOM 3933 C C . TYR A 1 495 ? 14.951 -8.573 -18.914 1.00 91.94 495 TYR A C 1
ATOM 3935 O O . TYR A 1 495 ? 13.740 -8.757 -18.842 1.00 91.94 495 TYR A O 1
ATOM 3943 N N . ARG A 1 496 ? 15.830 -9.492 -18.485 1.00 91.81 496 ARG A N 1
ATOM 3944 C CA . ARG A 1 496 ? 15.385 -10.765 -17.887 1.00 91.81 496 ARG A CA 1
ATOM 3945 C C . ARG A 1 496 ? 14.562 -10.541 -16.631 1.00 91.81 496 ARG A C 1
ATOM 3947 O O . ARG A 1 496 ? 13.552 -11.208 -16.427 1.00 91.81 496 ARG A O 1
ATOM 3954 N N . ARG A 1 497 ? 14.984 -9.598 -15.790 1.00 90.31 497 ARG A N 1
ATOM 3955 C CA . ARG A 1 497 ? 14.222 -9.228 -14.600 1.00 90.31 497 ARG A CA 1
ATOM 3956 C C . ARG A 1 497 ? 12.889 -8.574 -14.967 1.00 90.31 497 ARG A C 1
ATOM 3958 O O . ARG A 1 497 ? 11.875 -8.957 -14.399 1.00 90.31 497 ARG A O 1
ATOM 3965 N N . ALA A 1 498 ? 12.886 -7.648 -15.925 1.00 92.38 498 ALA A N 1
ATOM 3966 C CA . ALA A 1 498 ? 11.688 -6.958 -16.399 1.00 92.38 498 ALA A CA 1
ATOM 3967 C C . ALA A 1 498 ? 10.660 -7.906 -16.988 1.00 92.38 498 ALA A C 1
ATOM 3969 O O . ALA A 1 498 ? 9.490 -7.783 -16.657 1.00 92.38 498 ALA A O 1
ATOM 3970 N N . LYS A 1 499 ? 11.095 -8.895 -17.766 1.00 93.44 499 LYS A N 1
ATOM 3971 C CA . LYS A 1 499 ? 10.219 -9.946 -18.271 1.00 93.44 499 LYS A CA 1
ATOM 3972 C C . LYS A 1 499 ? 9.472 -10.654 -17.134 1.00 93.44 499 LYS A C 1
ATOM 3974 O O . LYS A 1 499 ? 8.255 -10.748 -17.168 1.00 93.44 499 LYS A O 1
ATOM 3979 N N . ARG A 1 500 ? 10.189 -11.103 -16.098 1.00 92.38 500 ARG A N 1
ATOM 3980 C CA . ARG A 1 500 ? 9.605 -11.870 -14.978 1.00 92.38 500 ARG A CA 1
ATOM 3981 C C . ARG A 1 500 ? 8.717 -11.021 -14.078 1.00 92.38 500 ARG A C 1
ATOM 3983 O O . ARG A 1 500 ? 7.621 -11.440 -13.718 1.00 92.38 500 ARG A O 1
ATOM 3990 N N . ASP A 1 501 ? 9.204 -9.839 -13.703 1.00 94.12 501 ASP A N 1
ATOM 3991 C CA . ASP A 1 501 ? 8.432 -8.881 -12.912 1.00 94.12 501 ASP A CA 1
ATOM 3992 C C . ASP A 1 501 ? 7.174 -8.453 -13.718 1.00 94.12 501 ASP A C 1
ATOM 3994 O O . ASP A 1 501 ? 6.086 -8.338 -13.157 1.00 94.12 501 ASP A O 1
ATOM 3998 N N . GLY A 1 502 ? 7.295 -8.308 -15.044 1.00 95.06 502 GLY A N 1
ATOM 3999 C CA . GLY A 1 502 ? 6.220 -7.943 -15.967 1.00 95.06 502 GLY A CA 1
ATOM 4000 C C . GLY A 1 502 ? 5.171 -9.037 -16.142 1.00 95.06 502 GLY A C 1
ATOM 4001 O O . GLY A 1 502 ? 3.983 -8.733 -16.098 1.00 95.06 502 GLY A O 1
ATOM 4002 N N . ASP A 1 503 ? 5.573 -10.306 -16.260 1.00 94.75 503 ASP A N 1
ATOM 4003 C CA . ASP A 1 503 ? 4.640 -11.441 -16.316 1.00 94.75 503 ASP A CA 1
ATOM 4004 C C . ASP A 1 503 ? 3.801 -11.540 -15.029 1.00 94.75 503 ASP A C 1
ATOM 4006 O O . ASP A 1 503 ? 2.586 -11.748 -15.098 1.00 94.75 503 ASP A O 1
ATOM 4010 N N . PHE A 1 504 ? 4.412 -11.323 -13.853 1.00 97.00 504 PHE A N 1
ATOM 4011 C CA . PHE A 1 504 ? 3.680 -11.290 -12.579 1.00 97.00 504 PHE A CA 1
ATOM 4012 C C . PHE A 1 504 ? 2.659 -10.157 -12.534 1.00 97.00 504 PHE A C 1
ATOM 4014 O O . PHE A 1 504 ? 1.489 -10.385 -12.216 1.00 97.00 504 PHE A O 1
ATOM 4021 N N . LEU A 1 505 ? 3.089 -8.943 -12.874 1.00 97.31 505 LEU A N 1
ATOM 4022 C CA . LEU A 1 505 ? 2.216 -7.775 -12.869 1.00 97.31 505 LEU A CA 1
ATOM 4023 C C . LEU A 1 505 ? 1.099 -7.867 -13.909 1.00 97.31 505 LEU A C 1
ATOM 4025 O O . LEU A 1 505 ? -0.013 -7.412 -13.648 1.00 97.31 505 LEU A O 1
ATOM 4029 N N . LEU A 1 506 ? 1.356 -8.502 -15.051 1.00 97.12 506 LEU A N 1
ATOM 4030 C CA . LEU A 1 506 ? 0.343 -8.796 -16.055 1.00 97.12 506 LEU A CA 1
ATOM 4031 C C . LEU A 1 506 ? -0.698 -9.794 -15.524 1.00 97.12 506 LEU A C 1
ATOM 4033 O O . LEU A 1 506 ? -1.897 -9.599 -15.729 1.00 97.12 506 LEU A O 1
ATOM 4037 N N . GLY A 1 507 ? -0.263 -10.816 -14.780 1.00 97.62 507 GLY A N 1
ATOM 4038 C CA . GLY A 1 507 ? -1.157 -11.721 -14.053 1.00 97.62 507 GLY A CA 1
ATOM 4039 C C . GLY A 1 507 ? -2.041 -10.992 -13.032 1.00 97.62 507 GLY A C 1
ATOM 4040 O O . GLY A 1 507 ? -3.255 -11.201 -13.020 1.00 97.62 507 GLY A O 1
ATOM 4041 N N . GLN A 1 508 ? -1.464 -10.085 -12.230 1.00 97.69 508 GLN A N 1
ATOM 4042 C CA . GLN A 1 508 ? -2.229 -9.245 -11.293 1.00 97.69 508 GLN A CA 1
ATOM 4043 C C . GLN A 1 508 ? -3.217 -8.326 -12.016 1.00 97.69 508 GLN A C 1
ATOM 4045 O O . GLN A 1 508 ? -4.372 -8.253 -11.616 1.00 97.69 508 GLN A O 1
ATOM 4050 N N . LEU A 1 509 ? -2.811 -7.687 -13.116 1.00 97.62 509 LEU A N 1
ATOM 4051 C CA . LEU A 1 509 ? -3.695 -6.831 -13.909 1.00 97.62 509 LEU A CA 1
ATOM 4052 C C . LEU A 1 509 ? -4.897 -7.615 -14.450 1.00 97.62 509 LEU A C 1
ATOM 4054 O O . LEU A 1 509 ? -6.028 -7.134 -14.402 1.00 97.62 509 LEU A O 1
ATOM 4058 N N . HIS A 1 510 ? -4.688 -8.835 -14.951 1.00 97.75 510 HIS A N 1
ATOM 4059 C CA . HIS A 1 510 ? -5.797 -9.682 -15.388 1.00 97.75 510 HIS A CA 1
ATOM 4060 C C . HIS A 1 510 ? -6.699 -10.095 -14.220 1.00 97.75 510 HIS A C 1
ATOM 4062 O O . HIS A 1 510 ? -7.921 -10.068 -14.377 1.00 97.75 510 HIS A O 1
ATOM 4068 N N . PHE A 1 511 ? -6.129 -10.398 -13.048 1.00 97.81 511 PHE A N 1
ATOM 4069 C CA . PHE A 1 511 ? -6.905 -10.641 -11.830 1.00 97.81 511 PHE A CA 1
ATOM 4070 C C . PHE A 1 511 ? -7.754 -9.421 -11.460 1.00 97.81 511 PHE A C 1
ATOM 4072 O O . PHE A 1 511 ? -8.951 -9.566 -11.223 1.00 97.81 511 PHE A O 1
ATOM 4079 N N . ASP A 1 512 ? -7.165 -8.222 -11.470 1.00 96.75 512 ASP A N 1
ATOM 4080 C CA . ASP A 1 512 ? -7.807 -6.942 -11.145 1.00 96.75 512 ASP A CA 1
ATOM 4081 C C . ASP A 1 512 ? -8.867 -6.527 -12.187 1.00 96.75 512 ASP A C 1
ATOM 4083 O O . ASP A 1 512 ? -9.787 -5.765 -11.881 1.00 96.75 512 ASP A O 1
ATOM 4087 N N . ARG A 1 513 ? -8.886 -7.168 -13.355 1.00 95.12 513 ARG A N 1
ATOM 4088 C CA . ARG A 1 513 ? -9.959 -7.044 -14.353 1.00 95.12 513 ARG A CA 1
ATOM 4089 C C . ARG A 1 513 ? -11.014 -8.151 -14.311 1.00 95.12 513 ARG A C 1
ATOM 4091 O O . ARG A 1 513 ? -11.987 -8.068 -15.051 1.00 95.12 513 ARG A O 1
ATOM 4098 N N . GLY A 1 514 ? -10.842 -9.174 -13.474 1.00 95.06 514 GLY A N 1
ATOM 4099 C CA . GLY A 1 514 ? -11.714 -10.355 -13.456 1.00 95.06 514 GLY A CA 1
ATOM 4100 C C . GLY A 1 514 ? -11.461 -11.332 -14.614 1.00 95.06 514 GLY A C 1
ATOM 4101 O O . GLY A 1 514 ? -12.229 -12.268 -14.814 1.00 95.06 514 GLY A O 1
ATOM 4102 N N . ASN A 1 515 ? -10.368 -11.162 -15.365 1.00 96.50 515 ASN A N 1
ATOM 4103 C CA . ASN A 1 515 ? -9.969 -12.054 -16.455 1.00 96.50 515 ASN A CA 1
ATOM 4104 C C . ASN A 1 515 ? -9.182 -13.252 -15.899 1.00 96.50 515 ASN A C 1
ATOM 4106 O O . ASN A 1 515 ? -7.989 -13.416 -16.160 1.00 96.50 515 ASN A O 1
ATOM 4110 N N . TYR A 1 516 ? -9.854 -14.094 -15.114 1.00 97.31 516 TYR A N 1
ATOM 4111 C CA . TYR A 1 516 ? -9.229 -15.177 -14.349 1.00 97.31 516 TYR A CA 1
ATOM 4112 C C . TYR A 1 516 ? -8.493 -16.220 -15.202 1.00 97.31 516 TYR A C 1
ATOM 4114 O O . TYR A 1 516 ? -7.452 -16.716 -14.780 1.00 97.31 516 TYR A O 1
ATOM 4122 N N . SER A 1 517 ? -8.977 -16.518 -16.413 1.00 95.56 517 SER A N 1
ATOM 4123 C CA . SER A 1 517 ? -8.313 -17.462 -17.328 1.00 95.56 517 SER A CA 1
ATOM 4124 C C . SER A 1 517 ? -6.923 -16.975 -17.755 1.00 95.56 517 SER A C 1
ATOM 4126 O O . SER A 1 517 ? -5.946 -17.719 -17.664 1.00 95.56 517 SER A O 1
ATOM 4128 N N . GLU A 1 518 ? -6.822 -15.710 -18.172 1.00 96.69 518 GLU A N 1
ATOM 4129 C CA . GLU A 1 518 ? -5.545 -15.097 -18.560 1.00 96.69 518 GLU A CA 1
ATOM 4130 C C . GLU A 1 518 ? -4.625 -14.930 -17.351 1.00 96.69 518 GLU A C 1
ATOM 4132 O O . GLU A 1 518 ? -3.438 -15.245 -17.425 1.00 96.69 518 GLU A O 1
ATOM 4137 N N . ALA A 1 519 ? -5.178 -14.506 -16.209 1.00 97.75 519 ALA A N 1
ATOM 4138 C CA . ALA A 1 519 ? -4.422 -14.396 -14.966 1.00 97.75 519 ALA A CA 1
ATOM 4139 C C . ALA A 1 519 ? -3.802 -15.745 -14.566 1.00 97.75 519 ALA A C 1
ATOM 4141 O O . ALA A 1 519 ? -2.608 -15.804 -14.279 1.00 97.75 519 ALA A O 1
ATOM 4142 N N . ARG A 1 520 ? -4.579 -16.837 -14.616 1.00 97.50 520 ARG A N 1
ATOM 4143 C CA . ARG A 1 520 ? -4.105 -18.194 -14.314 1.00 97.50 520 ARG A CA 1
ATOM 4144 C C . ARG A 1 520 ? -2.936 -18.594 -15.210 1.00 97.50 520 ARG A 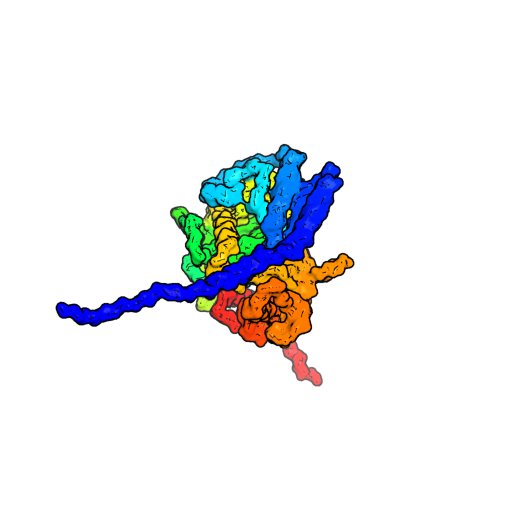C 1
ATOM 4146 O O . ARG A 1 520 ? -1.880 -18.931 -14.688 1.00 97.50 520 ARG A O 1
ATOM 4153 N N . SER A 1 521 ? -3.108 -18.484 -16.528 1.00 96.75 521 SER A N 1
ATOM 4154 C CA . SER A 1 521 ? -2.073 -18.834 -17.513 1.00 96.75 521 SER A CA 1
ATOM 4155 C C . SER A 1 521 ? -0.753 -18.098 -17.244 1.00 96.75 521 SER A C 1
ATOM 4157 O O . SER A 1 521 ? 0.325 -18.693 -17.242 1.00 96.75 521 SER A O 1
ATOM 4159 N N . ARG A 1 522 ? -0.822 -16.797 -16.927 1.00 95.94 522 ARG A N 1
ATOM 4160 C CA . ARG A 1 522 ? 0.366 -15.996 -16.586 1.00 95.94 522 ARG A CA 1
ATOM 4161 C C . ARG A 1 522 ? 1.048 -16.472 -15.309 1.00 95.94 522 ARG A C 1
ATOM 4163 O O . ARG A 1 522 ? 2.270 -16.591 -15.285 1.00 95.94 522 ARG A O 1
ATOM 4170 N N . LEU A 1 523 ? 0.281 -16.750 -14.258 1.00 96.88 523 LEU A N 1
ATOM 4171 C CA . LEU A 1 523 ? 0.839 -17.177 -12.977 1.00 96.88 523 LEU A CA 1
ATOM 4172 C C . LEU A 1 523 ? 1.419 -18.598 -13.036 1.00 96.88 523 LEU A C 1
ATOM 4174 O O . LEU A 1 523 ? 2.470 -18.834 -12.451 1.00 96.88 523 LEU A O 1
ATOM 4178 N N . GLU A 1 524 ? 0.808 -19.518 -13.783 1.00 95.94 524 GLU A N 1
ATOM 4179 C CA . GLU A 1 524 ? 1.352 -20.865 -14.020 1.00 95.94 524 GLU A CA 1
ATOM 4180 C C . GLU A 1 524 ? 2.706 -20.813 -14.745 1.00 95.94 524 GLU A C 1
ATOM 4182 O O . GLU A 1 524 ? 3.640 -21.526 -14.367 1.00 95.94 524 GLU A O 1
ATOM 4187 N N . ASN A 1 525 ? 2.860 -19.909 -15.721 1.00 93.88 525 ASN A N 1
ATOM 4188 C CA . ASN A 1 525 ? 4.142 -19.689 -16.397 1.00 93.88 525 ASN A CA 1
ATOM 4189 C C . ASN A 1 525 ? 5.230 -19.202 -15.430 1.00 93.88 525 ASN A C 1
ATOM 4191 O O . ASN A 1 525 ? 6.369 -19.651 -15.518 1.00 93.88 525 ASN A O 1
ATOM 4195 N N . ILE A 1 526 ? 4.885 -18.326 -14.481 1.00 95.19 526 ILE A N 1
ATOM 4196 C CA . ILE A 1 526 ? 5.824 -17.855 -13.451 1.00 95.19 526 ILE A CA 1
ATOM 4197 C C . ILE A 1 526 ? 6.255 -19.000 -12.548 1.00 95.19 526 ILE A C 1
ATOM 4199 O O . ILE A 1 526 ? 7.439 -19.130 -12.267 1.00 95.19 526 ILE A O 1
ATOM 4203 N N . LEU A 1 527 ? 5.311 -19.824 -12.089 1.00 95.25 527 LEU A N 1
ATOM 4204 C CA . LEU A 1 527 ? 5.607 -20.961 -11.213 1.00 95.25 527 LEU A CA 1
ATOM 4205 C C . LEU A 1 527 ? 6.433 -22.048 -11.920 1.00 95.25 527 LEU A C 1
ATOM 4207 O O . LEU A 1 527 ? 7.107 -22.827 -11.251 1.00 95.25 527 LEU A O 1
ATOM 4211 N N . SER A 1 528 ? 6.402 -22.068 -13.254 1.00 94.00 528 SER A N 1
ATOM 4212 C CA . SER A 1 528 ? 7.192 -22.969 -14.101 1.00 94.00 528 SER A CA 1
ATOM 4213 C C . SER A 1 528 ? 8.571 -22.406 -14.484 1.00 94.00 528 SER A C 1
ATOM 4215 O O . SER A 1 528 ? 9.377 -23.126 -15.071 1.00 94.00 528 SER A O 1
ATOM 4217 N N . ASP A 1 529 ? 8.857 -21.132 -14.189 1.00 92.44 529 ASP A N 1
ATOM 4218 C CA . ASP A 1 529 ? 10.137 -20.481 -14.484 1.00 92.44 529 ASP A CA 1
ATOM 4219 C C . ASP A 1 529 ? 11.026 -20.421 -13.233 1.00 92.44 529 ASP A C 1
ATOM 4221 O O . ASP A 1 529 ? 10.903 -19.507 -12.413 1.00 92.44 529 ASP A O 1
ATOM 4225 N N . ASP A 1 530 ? 12.010 -21.328 -13.153 1.00 90.69 530 ASP A N 1
ATOM 4226 C CA . ASP A 1 530 ? 13.023 -21.430 -12.082 1.00 90.69 530 ASP A CA 1
ATOM 4227 C C . ASP A 1 530 ? 13.753 -20.128 -11.757 1.00 90.69 530 ASP A C 1
ATOM 4229 O O . ASP A 1 530 ? 14.365 -19.976 -10.696 1.00 90.69 530 ASP A O 1
ATOM 4233 N N . THR A 1 531 ? 13.712 -19.166 -12.666 1.00 88.75 531 THR A N 1
ATOM 4234 C CA . THR A 1 531 ? 14.387 -17.890 -12.518 1.00 88.75 531 THR A CA 1
ATOM 4235 C C . THR A 1 531 ? 13.475 -16.779 -11.971 1.00 88.75 531 THR A C 1
ATOM 4237 O O . THR A 1 531 ? 13.957 -15.679 -11.669 1.00 88.75 531 THR A O 1
ATOM 4240 N N . ALA A 1 532 ? 12.183 -17.068 -11.770 1.00 92.25 532 ALA A N 1
ATOM 4241 C CA . ALA A 1 532 ? 11.149 -16.181 -11.232 1.00 92.25 532 ALA A CA 1
ATOM 4242 C C . ALA A 1 532 ? 10.814 -16.437 -9.744 1.00 92.25 532 ALA A C 1
ATOM 4244 O O . ALA A 1 532 ? 9.807 -15.936 -9.241 1.00 92.25 532 ALA A O 1
ATOM 4245 N N . GLN A 1 533 ? 11.692 -17.127 -9.002 1.00 91.38 533 GLN A N 1
ATOM 4246 C CA . GLN A 1 533 ? 11.530 -17.499 -7.579 1.00 91.38 533 GLN A CA 1
ATOM 4247 C C . GLN A 1 533 ? 11.035 -16.370 -6.665 1.00 91.38 533 GLN A C 1
ATOM 4249 O O . GLN A 1 533 ? 10.276 -16.608 -5.724 1.00 91.38 533 GLN A O 1
ATOM 4254 N N . ARG A 1 534 ? 11.427 -15.119 -6.949 1.00 90.19 534 ARG A N 1
ATOM 4255 C CA . ARG A 1 534 ? 10.964 -13.929 -6.216 1.00 90.19 534 ARG A CA 1
ATOM 4256 C C . ARG A 1 534 ? 9.433 -13.872 -6.113 1.00 90.19 534 ARG A C 1
ATOM 4258 O O . ARG A 1 534 ? 8.926 -13.429 -5.079 1.00 90.19 534 ARG A O 1
ATOM 4265 N N . TRP A 1 535 ? 8.734 -14.319 -7.155 1.00 94.38 535 TRP A N 1
ATOM 4266 C CA . TRP A 1 535 ? 7.284 -14.234 -7.314 1.00 94.38 535 TRP A CA 1
ATOM 4267 C C . TRP A 1 535 ? 6.535 -15.520 -6.986 1.00 94.38 535 TRP A C 1
ATOM 4269 O O . TRP A 1 535 ? 5.313 -15.483 -6.961 1.00 94.38 535 TRP A O 1
ATOM 4279 N N . TYR A 1 536 ? 7.210 -16.626 -6.667 1.00 94.75 536 TYR A N 1
ATOM 4280 C CA . TYR A 1 536 ? 6.540 -17.914 -6.447 1.00 94.75 536 TYR A CA 1
ATOM 4281 C C . TYR A 1 536 ? 5.462 -17.845 -5.366 1.00 94.75 536 TYR A C 1
ATOM 4283 O O . TYR A 1 536 ? 4.316 -18.215 -5.595 1.00 94.75 536 TYR A O 1
ATOM 4291 N N . ILE A 1 537 ? 5.799 -17.286 -4.204 1.00 93.69 537 ILE A N 1
ATOM 4292 C CA . ILE A 1 537 ? 4.866 -17.161 -3.078 1.00 93.69 537 ILE A CA 1
ATOM 4293 C C . ILE A 1 537 ? 3.642 -16.291 -3.435 1.00 93.69 537 ILE A C 1
ATOM 4295 O O . ILE A 1 537 ? 2.516 -16.766 -3.271 1.00 93.69 537 ILE A O 1
ATOM 4299 N N . PRO A 1 538 ? 3.787 -15.034 -3.910 1.00 95.12 538 PRO A N 1
ATOM 4300 C CA . PRO A 1 538 ? 2.623 -14.227 -4.279 1.00 95.12 538 PRO A CA 1
ATOM 4301 C C . PRO A 1 538 ? 1.867 -14.764 -5.509 1.00 95.12 538 PRO A C 1
ATOM 4303 O O . PRO A 1 538 ? 0.644 -14.628 -5.549 1.00 95.12 538 PRO A O 1
ATOM 4306 N N . ALA A 1 539 ? 2.542 -15.399 -6.476 1.00 96.25 539 ALA A N 1
ATOM 4307 C CA . ALA A 1 539 ? 1.898 -16.034 -7.628 1.00 96.25 539 ALA A CA 1
ATOM 4308 C C . ALA A 1 539 ? 1.052 -17.234 -7.194 1.00 96.25 539 ALA A C 1
ATOM 4310 O O . ALA A 1 539 ? -0.123 -17.287 -7.532 1.00 96.25 539 ALA A O 1
ATOM 4311 N N . SER A 1 540 ? 1.597 -18.119 -6.356 1.00 96.06 540 SER A N 1
ATOM 4312 C CA . SER A 1 540 ? 0.877 -19.246 -5.753 1.00 96.06 540 SER A CA 1
ATOM 4313 C C . SER A 1 540 ? -0.346 -18.781 -4.968 1.00 96.06 540 SER A C 1
ATOM 4315 O O . SER A 1 540 ? -1.438 -19.309 -5.141 1.00 96.06 540 SER A O 1
ATOM 4317 N N . TYR A 1 541 ? -0.188 -17.754 -4.127 1.00 96.06 541 TYR A N 1
ATOM 4318 C CA . TYR A 1 541 ? -1.308 -17.184 -3.381 1.00 96.06 541 TYR A CA 1
ATOM 4319 C C . TYR A 1 541 ? -2.403 -16.649 -4.313 1.00 96.06 541 TYR A C 1
ATOM 4321 O O . TYR A 1 541 ? -3.581 -16.925 -4.109 1.00 96.06 541 TYR A O 1
ATOM 4329 N N . THR A 1 542 ? -2.025 -15.904 -5.353 1.00 96.69 542 THR A N 1
ATOM 4330 C CA . THR A 1 542 ? -2.988 -15.323 -6.301 1.00 96.69 542 THR A CA 1
ATOM 4331 C C . THR A 1 542 ? -3.645 -16.402 -7.165 1.00 96.69 542 THR A C 1
ATOM 4333 O O . THR A 1 542 ? -4.841 -16.326 -7.421 1.00 96.69 542 THR A O 1
ATOM 4336 N N . LEU A 1 543 ? -2.910 -17.447 -7.547 1.00 97.38 543 LEU A N 1
ATOM 4337 C CA . LEU A 1 543 ? -3.448 -18.602 -8.261 1.00 97.38 543 LEU A CA 1
ATOM 4338 C C . LEU A 1 543 ? -4.493 -19.343 -7.418 1.00 97.38 543 LEU A C 1
ATOM 4340 O O . LEU A 1 543 ? -5.576 -19.628 -7.921 1.00 97.38 543 LEU A O 1
ATOM 4344 N N . ALA A 1 544 ? -4.235 -19.536 -6.121 1.00 97.38 544 ALA A N 1
ATOM 4345 C CA . ALA A 1 544 ? -5.231 -20.092 -5.208 1.00 97.38 544 ALA A CA 1
ATOM 4346 C C . ALA A 1 544 ? -6.497 -19.222 -5.147 1.00 97.38 544 ALA A C 1
ATOM 4348 O O . ALA A 1 544 ? -7.610 -19.737 -5.156 1.00 97.38 544 ALA A O 1
ATOM 4349 N N . ARG A 1 545 ? -6.349 -17.889 -5.132 1.00 96.56 545 ARG A N 1
ATOM 4350 C CA . ARG A 1 545 ? -7.492 -16.960 -5.184 1.00 96.56 545 ARG A CA 1
ATOM 4351 C C . ARG A 1 545 ? -8.290 -17.110 -6.473 1.00 96.56 545 ARG A C 1
ATOM 4353 O O . ARG A 1 545 ? -9.509 -17.156 -6.412 1.00 96.56 545 ARG A O 1
ATOM 4360 N N . ILE A 1 546 ? -7.616 -17.236 -7.613 1.00 97.69 546 ILE A N 1
ATOM 4361 C CA . ILE A 1 546 ? -8.267 -17.484 -8.905 1.00 97.69 546 ILE A CA 1
ATOM 4362 C C . ILE A 1 546 ? -9.042 -18.802 -8.882 1.00 97.69 546 ILE A C 1
ATOM 4364 O O . ILE A 1 546 ? -10.191 -18.837 -9.303 1.00 97.69 546 ILE A O 1
ATOM 4368 N N . GLN A 1 547 ? -8.437 -19.873 -8.371 1.00 97.56 547 GLN A N 1
ATOM 4369 C CA . GLN A 1 547 ? -9.081 -21.183 -8.272 1.00 97.56 547 GLN A CA 1
ATOM 4370 C C . GLN A 1 547 ? -10.334 -21.135 -7.388 1.00 97.56 547 GLN A C 1
ATOM 4372 O O . GLN A 1 547 ? -11.350 -21.706 -7.771 1.00 97.56 547 GLN A O 1
ATOM 4377 N N . ILE A 1 548 ? -10.310 -20.393 -6.272 1.00 96.25 548 ILE A N 1
ATOM 4378 C CA . ILE A 1 548 ? -11.506 -20.150 -5.444 1.00 96.25 548 ILE A CA 1
ATOM 4379 C C . ILE A 1 548 ? -12.598 -19.464 -6.270 1.00 96.25 548 ILE A C 1
ATOM 4381 O O . ILE A 1 548 ? -13.727 -19.943 -6.293 1.00 96.25 548 ILE A O 1
ATOM 4385 N N . GLU A 1 549 ? -12.261 -18.393 -6.996 1.00 94.75 549 GLU A N 1
ATOM 4386 C CA . GLU A 1 549 ? -13.237 -17.673 -7.827 1.00 94.75 549 GLU A CA 1
ATOM 4387 C C . GLU A 1 549 ? -13.811 -18.529 -8.970 1.00 94.75 549 GLU A C 1
ATOM 4389 O O . GLU A 1 549 ? -14.945 -18.324 -9.394 1.00 94.75 549 GLU A O 1
ATOM 4394 N N . LEU A 1 550 ? -13.054 -19.523 -9.441 1.00 94.81 550 LEU A N 1
ATOM 4395 C CA . LEU A 1 550 ? -13.483 -20.496 -10.449 1.00 94.81 550 LEU A CA 1
ATOM 4396 C C . LEU A 1 550 ? -14.195 -21.729 -9.857 1.00 94.81 550 LEU A C 1
ATOM 4398 O O . LEU A 1 550 ? -14.515 -22.652 -10.605 1.00 94.81 550 LEU A O 1
ATOM 4402 N N . GLY A 1 551 ? -14.418 -21.780 -8.539 1.00 94.69 551 GLY A N 1
ATOM 4403 C CA . GLY A 1 551 ? -15.051 -22.914 -7.853 1.00 94.69 551 GLY A CA 1
ATOM 4404 C C . GLY A 1 551 ? -14.167 -24.162 -7.720 1.00 94.69 551 GLY A C 1
ATOM 4405 O O . GLY A 1 551 ? -14.658 -25.226 -7.365 1.00 94.69 551 GLY A O 1
ATOM 4406 N N . GLN A 1 552 ? -12.865 -24.053 -7.987 1.00 96.44 552 GLN A N 1
ATOM 4407 C CA . GLN A 1 552 ? -11.877 -25.138 -7.917 1.00 96.44 552 GLN A CA 1
ATOM 4408 C C . GLN A 1 552 ? -11.272 -25.216 -6.506 1.00 96.44 552 GLN A C 1
ATOM 4410 O O . GLN A 1 552 ? -10.076 -24.977 -6.307 1.00 96.44 552 GLN A O 1
ATOM 4415 N N . LEU A 1 553 ? -12.111 -25.483 -5.503 1.00 97.06 553 LEU A N 1
ATOM 4416 C CA . LEU A 1 553 ? -11.760 -25.283 -4.094 1.00 97.06 553 LEU A CA 1
ATOM 4417 C C . LEU A 1 553 ? -10.647 -26.223 -3.604 1.00 97.06 553 LEU A C 1
ATOM 4419 O O . LEU A 1 553 ? -9.767 -25.798 -2.855 1.00 97.06 553 LEU A O 1
ATOM 4423 N N . GLU A 1 554 ? -10.631 -27.475 -4.054 1.00 96.62 554 GLU A N 1
ATOM 4424 C CA . GLU A 1 554 ? -9.619 -28.474 -3.693 1.00 96.62 554 GLU A CA 1
ATOM 4425 C C . GLU A 1 554 ? -8.246 -28.092 -4.252 1.00 96.62 554 GLU A C 1
ATOM 4427 O O . GLU A 1 554 ? -7.243 -28.156 -3.540 1.00 96.62 554 GLU A O 1
ATOM 4432 N N . GLN A 1 555 ? -8.208 -27.617 -5.501 1.00 96.81 555 GLN A N 1
ATOM 4433 C CA . GLN A 1 555 ? -6.974 -27.138 -6.129 1.00 96.81 555 GLN A CA 1
ATOM 4434 C C . GLN A 1 555 ? -6.457 -25.888 -5.415 1.00 96.81 555 GLN A C 1
ATOM 4436 O O . GLN A 1 555 ? -5.268 -25.795 -5.117 1.00 96.81 555 GLN A O 1
ATOM 4441 N N . ALA A 1 556 ? -7.351 -24.963 -5.051 1.00 97.50 556 ALA A N 1
ATOM 4442 C CA . ALA A 1 556 ? -6.983 -23.801 -4.250 1.00 97.50 556 ALA A CA 1
ATOM 4443 C C . ALA A 1 556 ? -6.413 -24.194 -2.880 1.00 97.50 556 ALA A C 1
ATOM 4445 O O . ALA A 1 556 ? -5.446 -23.592 -2.405 1.00 97.50 556 ALA A O 1
ATOM 4446 N N . ALA A 1 557 ? -7.001 -25.206 -2.237 1.00 96.81 557 ALA A N 1
ATOM 4447 C CA . ALA A 1 557 ? -6.541 -25.709 -0.953 1.00 96.81 557 ALA A CA 1
ATOM 4448 C C . ALA A 1 557 ? -5.123 -26.293 -1.041 1.00 96.81 557 ALA A C 1
ATOM 4450 O O . ALA A 1 557 ? -4.300 -26.016 -0.164 1.00 96.81 557 ALA A O 1
ATOM 4451 N N . GLU A 1 558 ? -4.826 -27.049 -2.100 1.00 95.75 558 GLU A N 1
ATOM 4452 C CA . GLU A 1 558 ? -3.480 -27.547 -2.396 1.00 95.75 558 GLU A CA 1
ATOM 4453 C C . GLU A 1 558 ? -2.506 -26.394 -2.677 1.00 95.75 558 GLU A C 1
ATOM 4455 O O . GLU A 1 558 ? -1.436 -26.316 -2.066 1.00 95.75 558 GLU A O 1
ATOM 4460 N N . GLN A 1 559 ? -2.917 -25.436 -3.510 1.00 95.31 559 GLN A N 1
ATOM 4461 C CA . GLN A 1 559 ? -2.092 -24.301 -3.917 1.00 95.31 559 GLN A CA 1
ATOM 4462 C C . GLN A 1 559 ? -1.670 -23.405 -2.737 1.00 95.31 559 GLN A C 1
ATOM 4464 O O . GLN A 1 559 ? -0.570 -22.845 -2.725 1.00 95.31 559 GLN A O 1
ATOM 4469 N N . LEU A 1 560 ? -2.512 -23.266 -1.705 1.00 94.56 560 LEU A N 1
ATOM 4470 C CA . LEU A 1 560 ? -2.183 -22.490 -0.501 1.00 94.56 560 LEU A CA 1
ATOM 4471 C C . LEU A 1 560 ? -1.046 -23.107 0.329 1.00 94.56 560 LEU A C 1
ATOM 4473 O O . LEU A 1 560 ? -0.384 -22.376 1.073 1.00 94.56 560 LEU A O 1
ATOM 4477 N N . ILE A 1 561 ? -0.813 -24.418 0.210 1.00 93.06 561 ILE A N 1
ATOM 4478 C CA . ILE A 1 561 ? 0.177 -25.165 1.006 1.00 93.06 561 ILE A CA 1
ATOM 4479 C C . ILE A 1 561 ? 1.372 -25.674 0.197 1.00 93.06 561 ILE A C 1
ATOM 4481 O O . ILE A 1 561 ? 2.258 -26.296 0.787 1.00 93.06 561 ILE A O 1
ATOM 4485 N N . THR A 1 562 ? 1.415 -25.408 -1.113 1.00 90.12 562 THR A N 1
ATOM 4486 C CA . THR A 1 562 ? 2.501 -25.828 -2.013 1.00 90.12 562 THR A CA 1
ATOM 4487 C C . THR A 1 562 ? 3.863 -25.322 -1.546 1.00 90.12 562 THR A C 1
ATOM 4489 O O . THR A 1 562 ? 4.822 -26.086 -1.474 1.00 90.12 562 THR A O 1
ATOM 4492 N N . TYR A 1 563 ? 3.951 -24.041 -1.183 1.00 83.69 563 TYR A N 1
ATOM 4493 C CA . TYR A 1 563 ? 5.189 -23.426 -0.707 1.00 83.69 563 TYR A CA 1
ATOM 4494 C C . TYR A 1 563 ? 5.143 -23.292 0.814 1.00 83.69 563 TYR A C 1
ATOM 4496 O O . TYR A 1 563 ? 4.475 -22.402 1.339 1.00 83.69 563 TYR A O 1
ATOM 4504 N N . ARG A 1 564 ? 5.844 -24.175 1.527 1.00 80.94 564 ARG A N 1
ATOM 4505 C CA . ARG A 1 564 ? 6.028 -24.093 2.987 1.00 80.94 564 ARG A CA 1
ATOM 4506 C C . ARG A 1 564 ? 7.247 -23.240 3.343 1.00 80.94 564 ARG A C 1
ATOM 4508 O O . ARG A 1 564 ? 8.003 -22.855 2.453 1.00 80.94 564 ARG A O 1
ATOM 4515 N N . ASP A 1 565 ? 7.392 -22.912 4.623 1.00 80.38 565 ASP A N 1
ATOM 4516 C CA . ASP A 1 565 ? 8.525 -22.178 5.193 1.00 80.38 565 ASP A CA 1
ATOM 4517 C C . ASP A 1 565 ? 8.713 -20.787 4.567 1.00 80.38 565 ASP A C 1
ATOM 4519 O O . ASP A 1 565 ? 9.816 -20.361 4.222 1.00 80.38 565 ASP A O 1
ATOM 4523 N N . ASN A 1 566 ? 7.604 -20.060 4.392 1.00 85.94 566 ASN A N 1
ATOM 4524 C CA . ASN A 1 566 ? 7.605 -18.735 3.777 1.00 85.94 566 ASN A CA 1
ATOM 4525 C C . ASN A 1 566 ? 6.899 -17.674 4.646 1.00 85.94 566 ASN A C 1
ATOM 4527 O O . ASN A 1 566 ? 6.025 -18.022 5.441 1.00 85.94 566 ASN A O 1
ATOM 4531 N N . PRO A 1 567 ? 7.189 -16.366 4.466 1.00 85.69 567 PRO A N 1
ATOM 4532 C CA . PRO A 1 567 ? 6.611 -15.297 5.293 1.00 85.69 567 PRO A CA 1
ATOM 4533 C C . PRO A 1 567 ? 5.081 -15.248 5.350 1.00 85.69 567 PRO A C 1
ATOM 4535 O O . PRO A 1 567 ? 4.526 -14.702 6.298 1.00 85.69 567 PRO A O 1
ATOM 4538 N N . ARG A 1 568 ? 4.392 -15.778 4.334 1.00 89.00 568 ARG A N 1
ATOM 4539 C CA . ARG A 1 568 ? 2.928 -15.819 4.247 1.00 89.00 568 ARG A CA 1
ATOM 4540 C C . ARG A 1 568 ? 2.324 -17.158 4.659 1.00 89.00 568 ARG A C 1
ATOM 4542 O O . ARG A 1 568 ? 1.103 -17.269 4.643 1.00 89.00 568 ARG A O 1
ATOM 4549 N N . GLU A 1 569 ? 3.120 -18.169 5.008 1.00 91.50 569 GLU A N 1
ATOM 4550 C CA . GLU A 1 569 ? 2.611 -19.525 5.255 1.00 91.50 569 GLU A CA 1
ATOM 4551 C C . GLU A 1 569 ? 1.473 -19.524 6.281 1.00 91.50 569 GLU A C 1
ATOM 4553 O O . GLU A 1 569 ? 0.410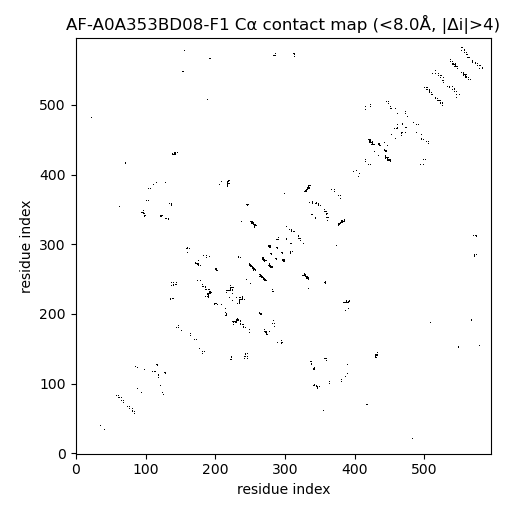 -20.094 6.040 1.00 91.50 569 GLU A O 1
ATOM 4558 N N . VAL A 1 570 ? 1.666 -18.830 7.401 1.00 91.06 570 VAL A N 1
ATOM 4559 C CA . VAL A 1 570 ? 0.668 -18.735 8.472 1.00 91.06 570 VAL A CA 1
ATOM 4560 C C . VAL A 1 570 ? -0.645 -18.150 7.944 1.00 91.06 570 VAL A C 1
ATOM 4562 O O . VAL A 1 570 ? -1.708 -18.723 8.175 1.00 91.06 570 VAL A O 1
ATOM 4565 N N . GLY A 1 571 ? -0.576 -17.059 7.179 1.00 93.62 571 GLY A N 1
ATOM 4566 C CA . GLY A 1 571 ? -1.740 -16.437 6.544 1.00 93.62 571 GLY A CA 1
ATOM 4567 C C . GLY A 1 571 ? -2.438 -17.358 5.541 1.00 93.62 571 GLY A C 1
ATOM 4568 O O . GLY A 1 571 ? -3.662 -17.497 5.566 1.00 93.62 571 GLY A O 1
ATOM 4569 N N . ASN A 1 572 ? -1.672 -18.070 4.711 1.00 95.25 572 ASN A N 1
ATOM 4570 C CA . ASN A 1 572 ? -2.215 -19.050 3.768 1.00 95.25 572 ASN A CA 1
ATOM 4571 C C . ASN A 1 572 ? -2.930 -20.196 4.492 1.00 95.25 572 ASN A C 1
ATOM 4573 O O . ASN A 1 572 ? -4.007 -20.618 4.075 1.00 95.25 572 ASN A O 1
ATOM 4577 N N . ARG A 1 573 ? -2.365 -20.680 5.601 1.00 94.75 573 ARG A N 1
ATOM 4578 C CA . ARG A 1 573 ? -2.963 -21.733 6.430 1.00 94.75 573 ARG A CA 1
ATOM 4579 C C . ARG A 1 573 ? -4.224 -21.258 7.151 1.00 94.75 573 ARG A C 1
ATOM 4581 O O . ARG A 1 573 ? -5.156 -22.048 7.304 1.00 94.75 573 ARG A O 1
ATOM 4588 N N . MET A 1 574 ? -4.285 -19.986 7.553 1.00 93.62 574 MET A N 1
ATOM 4589 C CA . MET A 1 574 ? -5.522 -19.378 8.054 1.00 93.62 574 MET A CA 1
ATOM 4590 C C . MET A 1 574 ? -6.598 -19.362 6.980 1.00 93.62 574 MET A C 1
ATOM 4592 O O . MET A 1 574 ? -7.689 -19.878 7.205 1.00 93.62 574 MET A O 1
ATOM 4596 N N . ARG A 1 575 ? -6.279 -18.853 5.788 1.00 95.31 575 ARG A N 1
ATOM 4597 C CA . ARG A 1 575 ? -7.209 -18.856 4.655 1.00 95.31 575 ARG A CA 1
ATOM 4598 C C . ARG A 1 575 ? -7.677 -20.269 4.311 1.00 95.31 575 ARG A C 1
ATOM 4600 O O . ARG A 1 575 ? -8.873 -20.479 4.152 1.00 95.31 575 ARG A O 1
ATOM 4607 N N . LEU A 1 576 ? -6.766 -21.244 4.274 1.00 96.00 576 LEU A N 1
ATOM 4608 C CA . LEU A 1 576 ? -7.089 -22.652 4.040 1.00 96.00 576 LEU A CA 1
ATOM 4609 C C . LEU A 1 576 ? -8.104 -23.186 5.056 1.00 96.00 576 LEU A C 1
ATOM 4611 O O . LEU A 1 576 ? -9.010 -23.924 4.684 1.00 96.00 576 LEU A O 1
ATOM 4615 N N . ARG A 1 577 ? -7.969 -22.831 6.339 1.00 94.00 577 ARG A N 1
ATOM 4616 C CA . ARG A 1 577 ? -8.922 -23.250 7.376 1.00 94.00 577 ARG A CA 1
ATOM 4617 C C . ARG A 1 577 ? -10.345 -22.792 7.045 1.00 94.00 577 ARG A C 1
ATOM 4619 O O . ARG A 1 577 ? -11.275 -23.568 7.237 1.00 94.00 577 ARG A O 1
ATOM 4626 N N . TYR A 1 578 ? -10.510 -21.560 6.569 1.00 93.81 578 TYR A N 1
ATOM 4627 C CA . TYR A 1 578 ? -11.821 -21.025 6.195 1.00 93.81 578 TYR A CA 1
ATOM 4628 C C . TYR A 1 578 ? -12.313 -21.581 4.856 1.00 93.81 578 TYR A C 1
ATOM 4630 O O . TYR A 1 578 ? -13.480 -21.940 4.750 1.00 93.81 578 TYR A O 1
ATOM 4638 N N . LEU A 1 579 ? -11.415 -21.776 3.887 1.00 96.06 579 LEU A N 1
ATOM 4639 C CA . LEU A 1 579 ? -11.727 -22.452 2.627 1.00 96.06 579 LEU A CA 1
ATOM 4640 C C . LEU A 1 579 ? -12.250 -23.879 2.854 1.00 96.06 579 LEU A C 1
ATOM 4642 O O . LEU A 1 579 ? -13.230 -24.274 2.237 1.00 96.06 579 LEU A O 1
ATOM 4646 N N . ARG A 1 580 ? -11.655 -24.641 3.780 1.00 95.56 580 ARG A N 1
ATOM 4647 C CA . ARG A 1 580 ? -12.131 -25.994 4.117 1.00 95.56 580 ARG A CA 1
ATOM 4648 C C . ARG A 1 580 ? -13.570 -26.006 4.615 1.00 95.56 580 ARG A C 1
ATOM 4650 O O . ARG A 1 580 ? -14.316 -26.888 4.234 1.00 95.56 580 ARG A O 1
ATOM 4657 N N . ARG A 1 581 ? -13.992 -24.990 5.373 1.00 92.06 581 ARG A N 1
ATOM 4658 C CA . ARG A 1 581 ? -15.401 -24.872 5.778 1.00 92.06 581 ARG A CA 1
ATOM 4659 C C . ARG A 1 581 ? -16.326 -24.694 4.579 1.00 92.06 581 ARG A C 1
ATOM 4661 O O . ARG A 1 581 ? -17.436 -25.205 4.613 1.00 92.06 581 ARG A O 1
ATOM 4668 N N . MET A 1 582 ? -15.884 -23.975 3.544 1.00 92.50 582 MET A N 1
ATOM 4669 C CA . MET A 1 582 ? -16.653 -23.838 2.305 1.00 92.50 582 MET A CA 1
ATOM 4670 C C . MET A 1 582 ? -16.767 -25.180 1.582 1.00 92.50 582 MET A C 1
ATOM 4672 O O . MET A 1 582 ? -17.869 -25.533 1.185 1.00 92.50 582 MET A O 1
ATOM 4676 N N . ILE A 1 583 ? -15.662 -25.930 1.474 1.00 93.75 583 ILE A N 1
ATOM 4677 C CA . ILE A 1 583 ? -15.636 -27.284 0.891 1.00 93.75 583 ILE A CA 1
ATOM 4678 C C . ILE A 1 583 ? -16.600 -28.203 1.650 1.00 93.75 583 ILE A C 1
ATOM 4680 O O . ILE A 1 583 ? -17.499 -28.777 1.051 1.00 93.75 583 ILE A O 1
ATOM 4684 N N . ASP A 1 584 ? -16.484 -28.252 2.980 1.00 92.00 584 ASP A N 1
ATOM 4685 C CA . ASP A 1 584 ? -17.321 -29.095 3.844 1.00 92.00 584 ASP A CA 1
ATOM 4686 C C . ASP A 1 584 ? -18.815 -28.703 3.804 1.00 92.00 584 ASP A C 1
ATOM 4688 O O . ASP A 1 584 ? -19.676 -29.495 4.181 1.00 92.00 584 ASP A O 1
ATOM 4692 N N . SER A 1 585 ? -19.130 -27.472 3.384 1.00 86.44 585 SER A N 1
ATOM 4693 C CA . SER A 1 585 ? -20.506 -26.965 3.273 1.00 86.44 585 SER A CA 1
ATOM 4694 C C . SER A 1 585 ? -21.119 -27.174 1.886 1.00 86.44 585 SER A C 1
ATOM 4696 O O . SER A 1 585 ? -22.312 -26.910 1.715 1.00 86.44 585 SER A O 1
ATOM 4698 N N . GLN A 1 586 ? -20.345 -27.609 0.886 1.00 80.81 586 GLN A N 1
ATOM 4699 C CA . GLN A 1 586 ? -20.912 -27.968 -0.409 1.00 80.81 586 GLN A CA 1
ATOM 4700 C C . GLN A 1 586 ? -21.672 -29.292 -0.258 1.00 80.81 586 GLN A C 1
ATOM 4702 O O . GLN A 1 586 ? -21.108 -30.257 0.258 1.00 80.81 586 GLN A O 1
ATOM 4707 N N . PRO A 1 587 ? -22.954 -29.365 -0.665 1.00 66.75 587 PRO A N 1
ATOM 4708 C CA . PRO A 1 587 ? -23.658 -30.638 -0.676 1.00 66.75 587 PRO A CA 1
ATOM 4709 C C . PRO A 1 587 ? -22.880 -31.599 -1.574 1.00 66.75 587 PRO A C 1
ATOM 4711 O O . PRO A 1 587 ? -22.541 -31.221 -2.698 1.00 66.75 587 PRO A O 1
ATOM 4714 N N . GLU A 1 588 ? -22.593 -32.810 -1.077 1.00 58.16 588 GLU A N 1
ATOM 4715 C CA . GLU A 1 588 ? -22.030 -33.886 -1.894 1.00 58.16 588 GLU A CA 1
ATOM 4716 C C . GLU A 1 588 ? -22.844 -33.931 -3.187 1.00 58.16 588 GLU A C 1
ATOM 4718 O O . GLU A 1 588 ? -24.059 -34.155 -3.155 1.00 58.16 588 GLU A O 1
ATOM 4723 N N . GLN A 1 589 ? -22.205 -33.625 -4.320 1.00 51.41 589 GLN A N 1
ATOM 4724 C CA . GLN A 1 589 ? -22.806 -33.896 -5.615 1.00 51.41 589 GLN A CA 1
ATOM 4725 C C . GLN A 1 589 ? -23.003 -35.402 -5.641 1.00 51.41 589 GLN A C 1
ATOM 4727 O O . GLN A 1 589 ? -22.052 -36.152 -5.836 1.00 51.41 589 GLN A O 1
ATOM 4732 N N . SER A 1 590 ? -24.225 -35.830 -5.326 1.00 41.81 590 SER A N 1
ATOM 4733 C CA . SER A 1 590 ? -24.623 -37.223 -5.350 1.00 41.81 590 SER A CA 1
ATOM 4734 C C . SER A 1 590 ? -24.172 -37.795 -6.680 1.00 41.81 590 SER A C 1
ATOM 4736 O O . SER A 1 590 ? -24.584 -37.276 -7.722 1.00 41.81 590 SER A O 1
ATOM 4738 N N . ASP A 1 591 ? -23.348 -38.837 -6.615 1.00 44.06 591 ASP A N 1
ATOM 4739 C CA . ASP A 1 591 ? -23.110 -39.785 -7.691 1.00 44.06 591 ASP A CA 1
ATOM 4740 C C . ASP A 1 591 ? -24.468 -40.217 -8.270 1.00 44.06 591 ASP A C 1
ATOM 4742 O O . ASP A 1 591 ? -25.093 -41.180 -7.835 1.00 44.06 591 ASP A O 1
ATOM 4746 N N . GLN A 1 592 ? -24.964 -39.462 -9.245 1.00 40.94 592 GLN A N 1
ATOM 4747 C CA . GLN A 1 592 ? -25.884 -39.940 -10.260 1.00 40.94 592 GLN A CA 1
ATOM 4748 C C . GLN A 1 592 ? -25.020 -40.297 -11.464 1.00 40.94 592 GLN A C 1
ATOM 4750 O O . GLN A 1 592 ? -25.063 -39.646 -12.504 1.00 40.94 592 GLN A O 1
ATOM 4755 N N . SER A 1 593 ? -24.174 -41.309 -11.273 1.00 43.28 593 SER A N 1
ATOM 4756 C CA . SER A 1 593 ? -23.669 -42.124 -12.365 1.00 43.28 593 SER A CA 1
ATOM 4757 C C . SER A 1 593 ? -24.544 -43.377 -12.446 1.00 43.28 593 SER A C 1
ATOM 4759 O O . SER A 1 593 ? -24.501 -44.256 -11.593 1.00 43.28 593 SER A O 1
ATOM 4761 N N . ASP A 1 594 ? -25.399 -43.366 -13.465 1.00 43.44 594 ASP A N 1
ATOM 4762 C CA . ASP A 1 594 ? -25.784 -44.508 -14.290 1.00 43.44 594 ASP A CA 1
ATOM 4763 C C . ASP A 1 594 ? -26.305 -45.780 -13.596 1.00 43.44 594 ASP A C 1
ATOM 4765 O O . ASP A 1 594 ? -25.619 -46.794 -13.497 1.00 43.44 594 ASP A O 1
ATOM 4769 N N . ASP A 1 595 ? -27.602 -45.764 -13.279 1.00 44.06 595 ASP A N 1
ATOM 4770 C CA . ASP A 1 595 ? -28.481 -46.905 -13.568 1.00 44.06 595 ASP A CA 1
ATOM 4771 C C . ASP A 1 595 ? -29.421 -46.467 -14.710 1.00 44.06 595 ASP A C 1
ATOM 4773 O O . ASP A 1 595 ? -30.505 -45.915 -14.485 1.00 44.06 595 ASP A O 1
ATOM 4777 N N . SER A 1 596 ? -28.962 -46.602 -15.959 1.00 42.25 596 SER A N 1
ATOM 4778 C CA . SER A 1 596 ? -29.767 -46.495 -17.193 1.00 42.25 596 SER A CA 1
ATOM 4779 C C . SER A 1 596 ? -29.102 -47.226 -18.353 1.00 42.25 596 SER A C 1
ATOM 4781 O O . SER A 1 596 ? -27.984 -46.818 -18.737 1.00 42.25 596 SER A O 1
#

Solvent-accessible surface area (backbone atoms only — not comparable to full-atom values): 32906 Å² total; per-residue (Å²): 140,86,84,87,84,86,86,79,87,90,76,90,87,77,80,70,66,65,60,59,54,52,56,65,44,44,72,70,58,57,56,63,81,42,43,59,60,53,49,47,47,50,46,52,47,48,50,51,50,64,73,40,77,61,88,65,62,32,54,61,53,22,52,57,43,56,74,69,49,42,76,71,47,34,73,64,37,46,55,53,31,34,52,25,46,44,56,34,58,74,74,48,73,73,80,81,52,91,75,77,85,73,71,65,65,71,84,50,61,67,68,60,30,50,77,58,69,44,73,51,40,78,48,79,63,66,51,72,56,50,50,54,49,51,50,36,34,51,51,29,29,38,31,36,56,53,48,57,74,46,78,86,89,42,83,76,50,46,63,27,56,57,62,39,58,87,78,32,53,74,65,19,38,48,42,47,52,39,46,49,42,46,42,52,50,38,53,66,55,30,40,73,51,85,68,73,88,81,59,60,57,56,70,92,61,88,85,65,80,49,102,79,56,88,48,76,39,22,84,43,50,42,55,50,23,56,69,63,33,39,28,40,44,50,29,44,41,44,32,31,43,51,27,28,42,48,71,74,35,55,54,26,42,35,19,30,50,34,51,85,93,44,66,21,39,70,67,33,38,31,36,52,30,66,83,39,34,36,34,33,25,51,61,44,58,44,68,40,49,35,83,90,45,72,28,64,24,32,56,67,53,42,57,75,35,51,59,33,48,59,62,65,36,50,96,98,40,84,48,95,60,54,54,77,36,54,71,33,36,32,36,27,41,83,53,51,69,58,26,51,20,44,47,28,45,48,49,42,76,67,47,50,87,94,63,64,50,56,49,49,46,61,65,65,59,55,44,49,52,45,45,74,57,40,68,86,44,46,70,43,69,38,59,48,49,51,49,14,52,53,43,49,49,53,50,53,58,46,59,74,42,96,48,72,68,36,51,51,49,42,74,75,44,40,68,55,43,41,92,42,42,38,32,51,14,47,54,28,45,42,54,58,36,47,58,63,45,98,86,69,46,78,10,14,56,56,23,20,59,68,21,53,65,52,69,66,57,49,63,34,49,80,78,37,68,64,52,14,56,78,71,67,62,64,82,57,92,90,58,53,68,71,57,48,52,52,48,44,58,50,49,38,54,49,46,58,48,34,22,49,58,15,41,53,52,47,16,49,51,24,47,79,68,67,39,46,70,62,14,42,56,36,34,53,53,44,69,69,33,89,88,34,62,92,45,38,66,59,36,37,50,50,46,19,51,45,26,47,78,71,69,38,51,70,60,16,51,51,38,40,59,68,63,68,96,47,81,48,36,69,26,33,52,52,52,40,59,53,45,50,54,56,59,74,65,51,75,78,79,71,85,81,74,78,94,126

pLDDT: mean 85.33, std 18.3, range [26.36, 98.88]